Protein 9VOA (pdb70)

Secondary structure (DSSP, 8-state):
----S-HHHHHHHHHHHH--STT-EEEHHHHHHHHHHTT--HHHHHHHHTTS---SSSEEEHHHHHHHHT--HHHHHHHHHHHHHHHTT-PPPPPTTEEEEEE-S-HHHHHHHHHHHHHHHHTTTS-HHHHHHHHHHHHHHHHHHT-S-EEEEEEES-EEEE----TT-EEEEEETTEEEEEEE---/----S-HHHHHHHHHHHH--TTT-EEEHHHHHHHHHTTT--HHHHHHHHHHS---TTSEEEHHHHHHHHT--HHHHHHHHHHHHHHHTT---PPPTTEEEEEE-S-HHHHHHHHHHHHHHHHHH---HHHHHHHHHHHHHHHHHHT-S-EEEEEE-SEEEEE---STT-EEEEEETTEEEEEEE---

Structure (mmCIF, N/CA/C/O backbone):
data_9VOA
#
_entry.id   9VOA
#
_cell.length_a   62.245
_cell.length_b   71.592
_cell.length_c   93.801
_cell.angle_alpha   90.000
_cell.angle_beta   90.000
_cell.angle_gamma   90.000
#
_symmetry.space_group_name_H-M   'P 21 21 21'
#
loop_
_entity.id
_entity.type
_entity.pdbx_description
1 polymer CaBP4
2 water water
#
loop_
_atom_site.group_PDB
_atom_site.id
_atom_site.type_symbol
_atom_site.label_atom_id
_atom_site.label_alt_id
_atom_site.label_comp_id
_atom_site.label_asym_id
_atom_site.label_entity_id
_atom_site.label_seq_id
_atom_site.pdbx_PDB_ins_code
_atom_site.Cartn_x
_atom_site.Cartn_y
_atom_site.Cartn_z
_atom_site.occupancy
_atom_site.B_iso_or_equiv
_atom_site.auth_seq_id
_atom_site.auth_comp_id
_atom_site.auth_asym_id
_atom_site.auth_atom_id
_atom_site.pdbx_PDB_model_num
ATOM 1 N N . VAL A 1 4 ? 0.75696 -9.27504 -55.54486 1.000 55.43245 4 VAL A N 1
ATOM 2 C CA . VAL A 1 4 ? 1.68711 -9.49739 -54.44274 1.000 58.84260 4 VAL A CA 1
ATOM 3 C C . VAL A 1 4 ? 1.23802 -10.70865 -53.60411 1.000 58.25097 4 VAL A C 1
ATOM 4 O O . VAL A 1 4 ? 0.07524 -11.10976 -53.65992 1.000 56.32008 4 VAL A O 1
ATOM 8 N N . ALA A 1 5 ? 2.15413 -11.27348 -52.81679 1.000 41.68816 5 ALA A N 1
ATOM 9 C CA . ALA A 1 5 ? 2.01283 -12.62744 -52.29658 1.000 44.44129 5 ALA A CA 1
ATOM 10 C C . ALA A 1 5 ? 1.58488 -12.63674 -50.83643 1.000 39.39907 5 ALA A C 1
ATOM 11 O O . ALA A 1 5 ? 2.05514 -11.82691 -50.03190 1.000 35.41270 5 ALA A O 1
ATOM 13 N N . LEU A 1 6 ? 0.70823 -13.58118 -50.49955 1.000 30.66596 6 LEU A N 1
ATOM 14 C CA . LEU A 1 6 ? 0.33584 -13.81339 -49.11357 1.000 29.48889 6 LEU A CA 1
ATOM 15 C C . LEU A 1 6 ? 1.51376 -14.41744 -48.35164 1.000 33.95874 6 LEU A C 1
ATOM 16 O O . LEU A 1 6 ? 2.37231 -15.09125 -48.92840 1.000 32.00111 6 LEU A O 1
ATOM 21 N N . GLU A 1 7 ? 1.54623 -14.18409 -47.03874 1.000 36.84122 7 GLU A N 1
ATOM 22 C CA . GLU A 1 7 ? 2.61659 -14.72171 -46.20697 1.000 35.25542 7 GLU A CA 1
ATOM 23 C C . GLU A 1 7 ? 2.06861 -15.12729 -44.85106 1.000 31.73520 7 GLU A C 1
ATOM 24 O O . GLU A 1 7 ? 1.06887 -14.57979 -44.37126 1.000 30.56569 7 GLU A O 1
ATOM 30 N N . GLY A 1 8 ? 2.75134 -16.07528 -44.23043 1.000 25.36921 8 GLY A N 1
ATOM 31 C CA . GLY A 1 8 ? 2.45037 -16.47248 -42.87821 1.000 25.87610 8 GLY A CA 1
ATOM 32 C C . GLY A 1 8 ? 1.66988 -17.76494 -42.80546 1.000 24.32523 8 GLY A C 1
ATOM 33 O O . GLY A 1 8 ? 1.62307 -18.56239 -43.74166 1.000 28.31284 8 GLY A O 1
ATOM 34 N N . SER A 1 9 ? 1.05342 -17.97226 -41.64533 1.000 26.09963 9 SER A N 1
ATOM 35 C CA . SER A 1 9 ? 0.24823 -19.15847 -41.41781 1.000 25.94228 9 SER A CA 1
ATOM 36 C C . SER A 1 9 ? -1.01912 -19.12004 -42.27180 1.000 28.81505 9 SER A C 1
ATOM 37 O O . SER A 1 9 ? -1.39143 -18.08873 -42.83859 1.000 26.30226 9 SER A O 1
ATOM 40 N N . ASN A 1 10 ? -1.66840 -20.28435 -42.37208 1.000 26.94988 10 ASN A N 1
ATOM 41 C CA . ASN A 1 10 ? -2.95115 -20.37349 -43.07201 1.000 27.82807 10 ASN A CA 1
ATOM 42 C C . ASN A 1 10 ? -3.96814 -19.42094 -42.47487 1.000 26.06542 10 ASN A C 1
ATOM 43 O O . ASN A 1 10 ? -4.78244 -18.83169 -43.19686 1.000 27.69724 10 ASN A O 1
ATOM 48 N N . LEU A 1 11 ? -3.96924 -19.29063 -41.14868 1.000 25.31391 11 LEU A N 1
ATOM 49 C CA . LEU A 1 11 ? -4.89136 -18.36617 -40.50631 1.000 26.31435 11 LEU A CA 1
ATOM 50 C C . LEU A 1 11 ? -4.55532 -16.93582 -40.89949 1.000 26.16484 11 LEU A C 1
ATOM 51 O O . LEU A 1 11 ? -5.44191 -16.15302 -41.27102 1.000 22.71149 11 LEU A O 1
ATOM 56 N N . GLU A 1 12 ? -3.26275 -16.58975 -40.86665 1.000 22.32936 12 GLU A N 1
ATOM 57 C CA . GLU A 1 12 ? -2.83832 -15.25520 -41.28556 1.000 23.98086 12 GLU A CA 1
ATOM 58 C C . GLU A 1 12 ? -3.19087 -14.99376 -42.74957 1.000 23.24217 12 GLU A C 1
ATOM 59 O O . GLU A 1 12 ? -3.64972 -13.89458 -43.10743 1.000 21.07316 12 GLU A O 1
ATOM 65 N N . LYS A 1 13 ? -2.98301 -15.98929 -43.61308 1.000 21.77982 13 LYS A N 1
ATOM 66 C CA . LYS A 1 13 ? -3.34293 -15.81874 -45.01690 1.000 23.72888 13 LYS A CA 1
ATOM 67 C C . LYS A 1 13 ? -4.85071 -15.65230 -45.18695 1.000 23.98489 13 LYS A C 1
ATOM 68 O O . LYS A 1 13 ? -5.29785 -14.81400 -45.98235 1.000 23.56478 13 LYS A O 1
ATOM 74 N N . MET A 1 14 ? -5.65609 -16.40954 -44.42780 1.000 21.19945 14 MET A N 1
ATOM 75 C CA . MET A 1 14 ? -7.09997 -16.23961 -44.55282 1.000 25.66814 14 MET A CA 1
ATOM 76 C C . MET A 1 14 ? -7.51968 -14.84890 -44.08715 1.000 23.98600 14 MET A C 1
ATOM 77 O O . MET A 1 14 ? -8.40779 -14.23020 -44.68757 1.000 21.75804 14 MET A O 1
ATOM 82 N N . ILE A 1 15 ? -6.87994 -14.32934 -43.03387 1.000 21.47673 15 ILE A N 1
ATOM 83 C CA . ILE A 1 15 ? -7.20451 -12.98707 -42.55813 1.000 23.39319 15 ILE A CA 1
ATOM 84 C C . ILE A 1 15 ? -6.83227 -11.94695 -43.60616 1.000 21.10505 15 ILE A C 1
ATOM 85 O O . ILE A 1 15 ? -7.63081 -11.05368 -43.91594 1.000 24.26462 15 ILE A O 1
ATOM 90 N N . GLN A 1 16 ? -5.63002 -12.06776 -44.19690 1.000 19.18537 16 GLN A N 1
ATOM 91 C CA . GLN A 1 16 ? -5.24909 -11.16710 -45.28720 1.000 21.26037 16 GLN A CA 1
ATOM 92 C C . GLN A 1 16 ? -6.28716 -11.19696 -46.40778 1.000 22.92808 16 GLN A C 1
ATOM 93 O O . GLN A 1 16 ? -6.67095 -10.14711 -46.93452 1.000 20.94353 16 GLN A O 1
ATOM 99 N N . LEU A 1 17 ? -6.74245 -12.39310 -46.79388 1.000 23.21557 17 LEU A N 1
ATOM 100 C CA . LEU A 1 17 ? -7.76031 -12.48938 -47.84110 1.000 25.67468 17 LEU A CA 1
ATOM 101 C C . LEU A 1 17 ? -9.05840 -11.82136 -47.41030 1.000 23.48817 17 LEU A C 1
ATOM 102 O O . LEU A 1 17 ? -9.70877 -11.13003 -48.20784 1.000 25.82522 17 LEU A O 1
ATOM 107 N N . PHE A 1 18 ? -9.44933 -12.00924 -46.14894 1.000 20.01369 18 PHE A N 1
ATOM 108 C CA . PHE A 1 18 ? -10.64829 -11.33929 -45.64928 1.000 24.41998 18 PHE A CA 1
ATOM 109 C C . PHE A 1 18 ? -10.53126 -9.82081 -45.79519 1.000 28.98727 18 PHE A C 1
ATOM 110 O O . PHE A 1 18 ? -11.47079 -9.14672 -46.23368 1.000 25.66688 18 PHE A O 1
ATOM 118 N N . LEU A 1 19 ? -9.38104 -9.26388 -45.40900 1.000 22.86445 19 LEU A N 1
ATOM 119 C CA . LEU A 1 19 ? -9.22275 -7.81549 -45.42625 1.000 23.48958 19 LEU A CA 1
ATOM 120 C C . LEU A 1 19 ? -9.22752 -7.27513 -46.85036 1.000 22.40150 19 LEU A C 1
ATOM 121 O O . LEU A 1 19 ? -9.72642 -6.17372 -47.09047 1.000 21.21194 19 LEU A O 1
ATOM 126 N N . GLN A 1 20 ? -8.65828 -8.03031 -47.79681 1.000 23.02015 20 GLN A N 1
ATOM 127 C CA . GLN A 1 20 ? -8.65306 -7.63619 -49.20514 1.000 23.87126 20 GLN A CA 1
ATOM 128 C C . GLN A 1 20 ? -10.05635 -7.67044 -49.78720 1.000 27.13748 20 GLN A C 1
ATOM 129 O O . GLN A 1 20 ? -10.40691 -6.84171 -50.63524 1.000 28.36590 20 GLN A O 1
ATOM 135 N N . LEU A 1 21 ? -10.85558 -8.65665 -49.38080 1.000 27.38121 21 LEU A N 1
ATOM 136 C CA . LEU A 1 21 ? -12.22950 -8.74838 -49.85617 1.000 26.47350 21 LEU A CA 1
ATOM 137 C C . LEU A 1 21 ? -13.12922 -7.70098 -49.22612 1.000 29.48963 21 LEU A C 1
ATOM 138 O O . LEU A 1 21 ? -14.14902 -7.33329 -49.82519 1.000 27.95814 21 LEU A O 1
ATOM 143 N N . ASP A 1 22 ? -12.78191 -7.20590 -48.04259 1.000 25.34541 22 ASP A N 1
ATOM 144 C CA . ASP A 1 22 ? -13.61969 -6.23994 -47.34097 1.000 28.78865 22 ASP A CA 1
ATOM 145 C C . ASP A 1 22 ? -13.39578 -4.86793 -47.97090 1.000 33.72012 22 ASP A C 1
ATOM 146 O O . ASP A 1 22 ? -12.43486 -4.17265 -47.65131 1.000 28.48042 22 ASP A O 1
ATOM 151 N N . ARG A 1 23 ? -14.28086 -4.46466 -48.87653 1.000 26.78084 23 ARG A N 1
ATOM 152 C CA . ARG A 1 23 ? -14.06874 -3.22433 -49.61350 1.000 30.88302 23 ARG A CA 1
ATOM 153 C C . ARG A 1 23 ? -15.32048 -2.36360 -49.62916 1.000 35.36394 23 ARG A C 1
ATOM 154 O O . ARG A 1 23 ? -15.55877 -1.62529 -50.58672 1.000 29.58476 23 ARG A O 1
ATOM 162 N N . ASN A 1 24 ? -16.13775 -2.44889 -48.58693 1.000 37.25058 24 ASN A N 1
ATOM 163 C CA . ASN A 1 24 ? -17.34032 -1.64224 -48.51185 1.000 29.70259 24 ASN A CA 1
ATOM 164 C C . ASN A 1 24 ? -17.38682 -0.96276 -47.15684 1.000 36.37455 24 ASN A C 1
ATOM 165 O O . ASN A 1 24 ? -16.70514 -1.36371 -46.20778 1.000 30.86423 24 ASN A O 1
ATOM 170 N N . ARG A 1 25 ? -18.23113 0.06771 -47.08732 1.000 35.30572 25 ARG A N 1
ATOM 171 C CA . ARG A 1 25 ? -18.34226 0.90937 -45.90563 1.000 38.20300 25 ARG A CA 1
ATOM 172 C C . ARG A 1 25 ? -18.85968 0.12908 -44.69976 1.000 33.99673 25 ARG A C 1
ATOM 173 O O . ARG A 1 25 ? -18.55972 0.49984 -43.55756 1.000 34.37748 25 ARG A O 1
ATOM 181 N N . ASP A 1 26 ? -19.58193 -0.97669 -44.92525 1.000 31.73127 26 ASP A N 1
ATOM 182 C CA . ASP A 1 26 ? -20.12029 -1.75775 -43.81316 1.000 34.61561 26 ASP A CA 1
ATOM 183 C C . ASP A 1 26 ? -19.20890 -2.88850 -43.33673 1.000 29.27894 26 ASP A C 1
ATOM 184 O O . ASP A 1 26 ? -19.59662 -3.63728 -42.43169 1.000 22.64195 26 ASP A O 1
ATOM 189 N N . ASP A 1 27 ? -18.01636 -3.03155 -43.89749 1.000 22.91979 27 ASP A N 1
ATOM 190 C CA . ASP A 1 27 ? -17.10772 -4.11617 -43.49840 1.000 29.57712 27 ASP A CA 1
ATOM 191 C C . ASP A 1 27 ? -17.74939 -5.50070 -43.63958 1.000 31.63312 27 ASP A C 1
ATOM 192 O O . ASP A 1 27 ? -17.57317 -6.35572 -42.77661 1.000 24.29798 27 ASP A O 1
ATOM 197 N N . ILE A 1 28 ? -18.46429 -5.74136 -44.74518 1.000 30.06149 28 ILE A N 1
ATOM 198 C CA . ILE A 1 28 ? -19.15349 -7.01050 -44.99010 1.000 28.60448 28 ILE A CA 1
ATOM 199 C C . ILE A 1 28 ? -18.34672 -7.83293 -45.98466 1.000 32.71989 28 ILE A C 1
ATOM 200 O O . ILE A 1 28 ? -17.94616 -7.32464 -47.03786 1.000 31.42015 28 ILE A O 1
ATOM 205 N N . VAL A 1 29 ? -18.11640 -9.10539 -45.67589 1.000 27.27839 29 VAL A N 1
ATOM 206 C CA . VAL A 1 29 ? -17.44326 -10.00480 -46.60798 1.000 24.85656 29 VAL A CA 1
ATOM 207 C C . VAL A 1 29 ? -18.36334 -11.18241 -46.90004 1.000 25.95517 29 VAL A C 1
ATOM 208 O O . VAL A 1 29 ? -19.05383 -11.67794 -46.00689 1.000 23.30009 29 VAL A O 1
ATOM 212 N N . ASP A 1 30 ? -18.36864 -11.61059 -48.15937 1.000 21.81276 30 ASP A N 1
ATOM 213 C CA . ASP A 1 30 ? -19.16874 -12.73269 -48.63084 1.000 30.76004 30 ASP A CA 1
ATOM 214 C C . ASP A 1 30 ? -18.42914 -14.03637 -48.36506 1.000 27.35653 30 ASP A C 1
ATOM 215 O O . ASP A 1 30 ? -17.32867 -14.24861 -48.88960 1.000 27.53643 30 ASP A O 1
ATOM 220 N N . GLU A 1 31 ? -19.02949 -14.91130 -47.56273 1.000 28.69443 31 GLU A N 1
ATOM 221 C CA . GLU A 1 31 ? -18.33841 -16.13170 -47.14602 1.000 31.71163 31 GLU A CA 1
ATOM 222 C C . GLU A 1 31 ? -17.94321 -17.00437 -48.33808 1.000 32.28517 31 GLU A C 1
ATOM 223 O O . GLU A 1 31 ? -16.84830 -17.57982 -48.35270 1.000 24.81897 31 GLU A O 1
ATOM 229 N N . ASN A 1 32 ? -18.81498 -17.11386 -49.34984 1.000 26.96003 32 ASN A N 1
ATOM 230 C CA . ASN A 1 32 ? -18.46298 -17.88216 -50.54460 1.000 23.47428 32 ASN A CA 1
ATOM 231 C C . ASN A 1 32 ? -17.26522 -17.27189 -51.25653 1.000 26.43824 32 ASN A C 1
ATOM 232 O O . ASN A 1 32 ? -16.42087 -17.99748 -51.80055 1.000 26.35373 32 ASN A O 1
ATOM 237 N N . GLU A 1 33 ? -17.20228 -15.93655 -51.30655 1.000 22.47874 33 GLU A N 1
ATOM 238 C CA . GLU A 1 33 ? -16.05400 -15.26736 -51.91989 1.000 28.57314 33 GLU A CA 1
ATOM 239 C C . GLU A 1 33 ? -14.78346 -15.55353 -51.12731 1.000 21.97127 33 GLU A C 1
ATOM 240 O O . GLU A 1 33 ? -13.70091 -15.71382 -51.70006 1.000 23.01897 33 GLU A O 1
ATOM 246 N N . LEU A 1 34 ? -14.88953 -15.59098 -49.80524 1.000 24.02034 34 LEU A N 1
ATOM 247 C CA . LEU A 1 34 ? -13.72055 -15.91332 -48.98774 1.000 23.59301 34 LEU A CA 1
ATOM 248 C C . LEU A 1 34 ? -13.24843 -17.34137 -49.24172 1.000 21.77069 34 LEU A C 1
ATOM 249 O O . LEU A 1 34 ? -12.04330 -17.59419 -49.39111 1.000 22.65461 34 LEU A O 1
ATOM 254 N N . ARG A 1 35 ? -14.18422 -18.29191 -49.30852 1.000 20.65589 35 ARG A N 1
ATOM 255 C CA . ARG A 1 35 ? -13.80019 -19.66961 -49.59837 1.000 23.30640 35 ARG A CA 1
ATOM 256 C C . ARG A 1 35 ? -13.15315 -19.77057 -50.96296 1.000 20.33579 35 ARG A C 1
ATOM 257 O O . ARG A 1 35 ? -12.20614 -20.54651 -51.15979 1.000 23.55058 35 ARG A O 1
ATOM 265 N N . GLN A 1 36 ? -13.68448 -19.03373 -51.93592 1.000 25.72139 36 GLN A N 1
ATOM 266 C CA . GLN A 1 36 ? -13.10824 -19.08057 -53.27038 1.000 21.44201 36 GLN A CA 1
ATOM 267 C C . GLN A 1 36 ? -11.67638 -18.56543 -53.24450 1.000 24.38990 36 GLN A C 1
ATOM 268 O O . GLN A 1 36 ? -10.77627 -19.17299 -53.83258 1.000 21.96384 36 GLN A O 1
ATOM 274 N N . ALA A 1 37 ? -11.43967 -17.46780 -52.52681 1.000 19.27460 37 ALA A N 1
ATOM 275 C CA . ALA A 1 37 ? -10.08428 -16.92836 -52.46575 1.000 21.92916 37 ALA A CA 1
ATOM 276 C C . ALA A 1 37 ? -9.14034 -17.91710 -51.79716 1.000 22.61438 37 ALA A C 1
ATOM 277 O O . ALA A 1 37 ? -8.00364 -18.10250 -52.24962 1.000 25.85787 37 ALA A O 1
ATOM 279 N N . CYS A 1 38 ? -9.60038 -18.56088 -50.72102 1.000 21.89381 38 CYS A N 1
ATOM 280 C CA . CYS A 1 38 ? -8.78200 -19.54557 -50.01914 1.000 26.57106 38 CYS A CA 1
ATOM 281 C C . CYS A 1 38 ? -8.43971 -20.71356 -50.93060 1.000 28.27316 38 CYS A C 1
ATOM 282 O O . CYS A 1 38 ? -7.28785 -21.16156 -50.97299 1.000 29.25232 38 CYS A O 1
ATOM 285 N N . ALA A 1 39 ? -9.42444 -21.19744 -51.69309 1.000 26.81128 39 ALA A N 1
ATOM 286 C CA . ALA A 1 39 ? -9.17340 -22.25186 -52.67128 1.000 24.68905 39 ALA A CA 1
ATOM 287 C C . ALA A 1 39 ? -8.18190 -21.80885 -53.74317 1.000 26.49461 39 ALA A C 1
ATOM 288 O O . ALA A 1 39 ? -7.30655 -22.59332 -54.15286 1.000 27.53516 39 ALA A O 1
ATOM 290 N N . GLU A 1 40 ? -8.30615 -20.56430 -54.22614 1.000 21.89989 40 GLU A N 1
ATOM 291 C CA . GLU A 1 40 ? -7.37498 -20.08393 -55.24903 1.000 27.85477 40 GLU A CA 1
ATOM 292 C C . GLU A 1 40 ? -5.94859 -19.97965 -54.71228 1.000 28.02607 40 GLU A C 1
ATOM 293 O O . GLU A 1 40 ? -4.98704 -20.15677 -55.46826 1.000 26.48589 40 GLU A O 1
ATOM 299 N N . HIS A 1 41 ? -5.79037 -19.72526 -53.42108 1.000 25.73179 41 HIS A N 1
ATOM 300 C CA . HIS A 1 41 ? -4.47167 -19.60367 -52.80742 1.000 29.71951 41 HIS A CA 1
ATOM 301 C C . HIS A 1 41 ? -4.00727 -20.90642 -52.15148 1.000 35.29088 41 HIS A C 1
ATOM 302 O O . HIS A 1 41 ? -3.00090 -20.91435 -51.42571 1.000 28.60335 41 HIS A O 1
ATOM 309 N N . LYS A 1 42 ? -4.70454 -22.01178 -52.42998 1.000 31.76000 42 LYS A N 1
ATOM 310 C CA . LYS A 1 42 ? -4.31318 -23.36278 -52.02053 1.000 28.16305 42 LYS A CA 1
ATOM 311 C C . LYS A 1 42 ? -4.24480 -23.52354 -50.50317 1.000 29.50000 42 LYS A C 1
ATOM 312 O O . LYS A 1 42 ? -3.46964 -24.32842 -49.98708 1.000 31.60888 42 LYS A O 1
ATOM 318 N N . LEU A 1 43 ? -5.09544 -22.81002 -49.78376 1.000 25.31231 43 LEU A N 1
ATOM 319 C CA . LEU A 1 43 ? -5.23248 -23.03079 -48.35087 1.000 28.79588 43 LEU A CA 1
ATOM 320 C C . LEU A 1 43 ? -6.01757 -24.32511 -48.10071 1.000 34.52140 43 LEU A C 1
ATOM 321 O O . LEU A 1 43 ? -7.02210 -24.58008 -48.76883 1.000 35.80842 43 LEU A O 1
ATOM 326 N N . PRO A 1 44 ? -5.57189 -25.16065 -47.15888 1.000 31.96956 44 PRO A N 1
ATOM 327 C CA . PRO A 1 44 ? -6.22560 -26.47308 -46.97748 1.000 33.28375 44 PRO A CA 1
ATOM 328 C C . PRO A 1 44 ? -7.65510 -26.34207 -46.48223 1.000 39.67637 44 PRO A C 1
ATOM 329 O O . PRO A 1 44 ? -7.94965 -25.56729 -45.56952 1.000 33.32890 44 PRO A O 1
ATOM 333 N N . GLU A 1 45 ? -8.54789 -27.13745 -47.08484 1.000 37.22683 45 GLU A N 1
ATOM 334 C CA . GLU A 1 45 ? -9.97674 -26.98000 -46.81601 1.000 38.93945 45 GLU A CA 1
ATOM 335 C C . GLU A 1 45 ? -10.31564 -27.32515 -45.37136 1.000 37.88449 45 GLU A C 1
ATOM 336 O O . GLU A 1 45 ? -11.19122 -26.69277 -44.76667 1.000 35.09019 45 GLU A O 1
ATOM 342 N N . GLU A 1 46 ? -9.65380 -28.33560 -44.80462 1.000 36.66194 46 GLU A N 1
ATOM 343 C CA . GLU A 1 46 ? -9.98356 -28.75266 -43.44559 1.000 46.26540 46 GLU A CA 1
ATOM 344 C C . GLU A 1 46 ? -9.83986 -27.59234 -42.46480 1.000 38.60931 46 GLU A C 1
ATOM 345 O O . GLU A 1 46 ? -10.73701 -27.33208 -41.65650 1.000 42.03219 46 GLU A O 1
ATOM 351 N N . GLU A 1 47 ? -8.73139 -26.85618 -42.55233 1.000 35.85872 47 GLU A N 1
ATOM 352 C CA . GLU A 1 47 ? -8.49944 -25.73372 -41.64283 1.000 37.71663 47 GLU A CA 1
ATOM 353 C C . GLU A 1 47 ? -9.45630 -24.57379 -41.90929 1.000 36.89399 47 GLU A C 1
ATOM 354 O O . GLU A 1 47 ? -10.01644 -23.99006 -40.96719 1.000 34.65635 47 GLU A O 1
ATOM 360 N N . VAL A 1 48 ? -9.65632 -24.21983 -43.18266 1.000 34.00003 48 VAL A N 1
ATOM 361 C CA . VAL A 1 48 ? -10.58097 -23.13838 -43.51549 1.000 32.62772 48 VAL A CA 1
ATOM 362 C C . VAL A 1 48 ? -11.98445 -23.44791 -42.99203 1.000 39.01938 48 VAL A C 1
ATOM 363 O O . VAL A 1 48 ? -12.67010 -22.57514 -42.43756 1.000 36.01780 48 VAL A O 1
ATOM 367 N N . SER A 1 49 ? -12.43044 -24.69373 -43.14509 1.000 31.30964 49 SER A N 1
ATOM 368 C CA . SER A 1 49 ? -13.77448 -25.04434 -42.69919 1.000 31.89530 49 SER A CA 1
ATOM 369 C C . SER A 1 49 ? -13.89511 -24.91985 -41.18961 1.000 39.68253 49 SER A C 1
ATOM 370 O O . SER A 1 49 ? -14.92945 -24.47647 -40.67406 1.000 41.31318 49 SER A O 1
ATOM 373 N N . ARG A 1 50 ? -12.84474 -25.30325 -40.46342 1.000 36.16697 50 ARG A N 1
ATOM 374 C CA . ARG A 1 50 ? -12.88263 -25.17665 -39.01089 1.000 43.62812 50 ARG A CA 1
ATOM 375 C C . ARG A 1 50 ? -13.01470 -23.72253 -38.59156 1.000 41.92396 50 ARG A C 1
ATOM 376 O O . ARG A 1 50 ? -13.82314 -23.39167 -37.71611 1.000 48.16357 50 ARG A O 1
ATOM 384 N N . TRP A 1 51 ? -12.24226 -22.83080 -39.21226 1.000 40.49248 51 TRP A N 1
ATOM 385 C CA . TRP A 1 51 ? -12.38604 -21.42017 -38.87438 1.000 38.26022 51 TRP A CA 1
ATOM 386 C C . TRP A 1 51 ? -13.73823 -20.87305 -39.32270 1.000 41.34579 51 TRP A C 1
ATOM 387 O O . TRP A 1 51 ? -14.40030 -20.15161 -38.57123 1.000 38.52329 51 TRP A O 1
ATOM 398 N N . LEU A 1 52 ? -14.19139 -21.23429 -40.52153 1.000 42.21947 52 LEU A N 1
ATOM 399 C CA . LEU A 1 52 ? -15.42520 -20.63988 -41.02678 1.000 40.78455 52 LEU A CA 1
ATOM 400 C C . LEU A 1 52 ? -16.64523 -21.03958 -40.20977 1.000 49.22942 52 LEU A C 1
ATOM 401 O O . LEU A 1 52 ? -17.66569 -20.34372 -40.26190 1.000 45.73695 52 LEU A O 1
ATOM 406 N N . ASP A 1 53 ? -16.56814 -22.14137 -39.46161 1.000 58.39975 53 ASP A N 1
ATOM 407 C CA . ASP A 1 53 ? -17.67850 -22.52156 -38.59887 1.000 60.22665 53 ASP A CA 1
ATOM 408 C C . ASP A 1 53 ? -17.69965 -21.72839 -37.30457 1.000 55.01593 53 ASP A C 1
ATOM 409 O O . ASP A 1 53 ? -18.69882 -21.76838 -36.57995 1.000 60.01030 53 ASP A O 1
ATOM 414 N N . MET A 1 54 ? -16.61285 -21.02427 -36.98845 1.000 56.42884 54 MET A N 1
ATOM 415 C CA . MET A 1 54 ? -16.60289 -20.19003 -35.79617 1.000 52.63029 54 MET A CA 1
ATOM 416 C C . MET A 1 54 ? -17.38455 -18.89559 -35.97764 1.000 62.63584 54 MET A C 1
ATOM 417 O O . MET A 1 54 ? -17.58293 -18.17143 -34.99391 1.000 68.77110 54 MET A O 1
ATOM 422 N N . PHE A 1 55 ? -17.84344 -18.59624 -37.19099 1.000 66.88074 55 PHE A N 1
ATOM 423 C CA . PHE A 1 55 ? -18.57163 -17.36612 -37.47327 1.000 67.85577 55 PHE A CA 1
ATOM 424 C C . PHE A 1 55 ? -20.06404 -17.64141 -37.54573 1.000 77.08501 55 PHE A C 1
ATOM 425 O O . PHE A 1 55 ? -20.49375 -18.68647 -38.04808 1.000 73.04416 55 PHE A O 1
ATOM 433 N N . ASP A 1 56 ? -20.84298 -16.68116 -37.04973 1.000 89.86573 56 ASP A N 1
ATOM 434 C CA . ASP A 1 56 ? -22.30134 -16.73525 -37.09483 1.000 85.74919 56 ASP A CA 1
ATOM 435 C C . ASP A 1 56 ? -22.80887 -15.93054 -38.29413 1.000 79.36092 56 ASP A C 1
ATOM 436 O O . ASP A 1 56 ? -23.38967 -14.85104 -38.16126 1.000 79.66080 56 ASP A O 1
ATOM 441 N N . ALA A 1 57 ? -22.58497 -16.47988 -39.48867 1.000 77.16249 57 ALA A N 1
ATOM 442 C CA . ALA A 1 57 ? -23.03648 -15.8068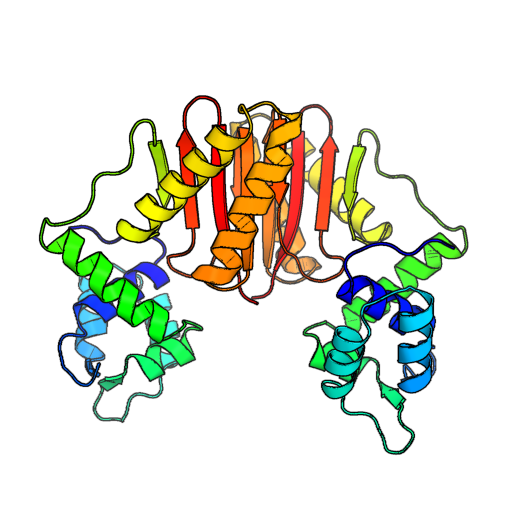9 -40.70179 1.000 67.30955 57 ALA A CA 1
ATOM 443 C C . ALA A 1 57 ? -24.55282 -15.64034 -40.67368 1.000 69.91795 57 ALA A C 1
ATOM 444 O O . ALA A 1 57 ? -25.28412 -16.53091 -40.23047 1.000 69.81390 57 ALA A O 1
ATOM 446 N N . ASP A 1 58 ? -25.02621 -14.48329 -41.15867 1.000 68.49998 58 ASP A N 1
ATOM 447 C CA . ASP A 1 58 ? -26.40191 -13.97208 -41.01485 1.000 63.31332 58 ASP A CA 1
ATOM 448 C C . ASP A 1 58 ? -27.48757 -14.83812 -41.72248 1.000 63.95524 58 ASP A C 1
ATOM 449 O O . ASP A 1 58 ? -28.66312 -14.40445 -41.68851 1.000 57.20109 58 ASP A O 1
ATOM 454 N N . GLU A 1 59 ? -27.13493 -15.99330 -42.29933 1.000 62.10520 59 GLU A N 1
ATOM 455 C CA . GLU A 1 59 ? -27.92312 -16.83892 -43.19272 1.000 53.52944 59 GLU A CA 1
ATOM 456 C C . GLU A 1 59 ? -28.01084 -16.18695 -44.56473 1.000 48.83119 59 GLU A C 1
ATOM 457 O O . GLU A 1 59 ? -28.52458 -16.80772 -45.49252 1.000 44.15660 59 GLU A O 1
ATOM 463 N N . ASN A 1 60 ? -27.52104 -14.95469 -44.72311 1.000 51.39487 60 ASN A N 1
ATOM 464 C CA . ASN A 1 60 ? -27.30039 -14.31393 -46.00983 1.000 51.61703 60 ASN A CA 1
ATOM 465 C C . ASN A 1 60 ? -25.88745 -14.54418 -46.50147 1.000 40.65309 60 ASN A C 1
ATOM 466 O O . ASN A 1 60 ? -25.47296 -13.91139 -47.47611 1.000 39.21735 60 ASN A O 1
ATOM 471 N N . GLY A 1 61 ? -25.14152 -15.41805 -45.82538 1.000 33.95325 61 GLY A N 1
ATOM 472 C CA . GLY A 1 61 ? -23.80316 -15.77217 -46.23686 1.000 39.54841 61 GLY A CA 1
ATOM 473 C C . GLY A 1 61 ? -22.78361 -14.67028 -46.08441 1.000 31.97430 61 GLY A C 1
ATOM 474 O O . GLY A 1 61 ? -21.75516 -14.71218 -46.76082 1.000 35.57518 61 GLY A O 1
ATOM 475 N N . LYS A 1 62 ? -23.03689 -13.68609 -45.21711 1.000 33.99992 62 LYS A N 1
ATOM 476 C CA . LYS A 1 62 ? -22.14462 -12.54778 -45.01131 1.000 32.19009 62 LYS A CA 1
ATOM 477 C C . LYS A 1 62 ? -21.50060 -12.62142 -43.62841 1.000 33.16786 62 LYS A C 1
ATOM 478 O O . LYS A 1 62 ? -22.12570 -13.06639 -42.66068 1.000 34.51598 62 LYS A O 1
ATOM 484 N N . ILE A 1 63 ? -20.24973 -12.18048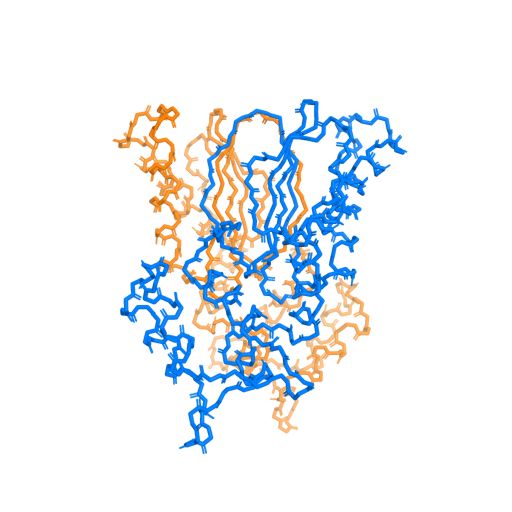 -43.54019 1.000 27.03635 63 ILE A N 1
ATOM 485 C CA . ILE A 1 63 ? -19.52322 -12.05955 -42.27654 1.000 24.18506 63 ILE A CA 1
ATOM 486 C C . ILE A 1 63 ? -19.03332 -10.62391 -42.14903 1.000 25.81725 63 ILE A C 1
ATOM 487 O O . ILE A 1 63 ? -18.42750 -10.08978 -43.08769 1.000 28.10805 63 ILE A O 1
ATOM 492 N N . THR A 1 64 ? -19.29532 -9.99486 -41.00255 1.000 27.58475 64 THR A N 1
ATOM 493 C CA . THR A 1 64 ? -18.75757 -8.65954 -40.78449 1.000 23.83100 64 THR A CA 1
ATOM 494 C C . THR A 1 64 ? -17.34534 -8.74119 -40.20597 1.000 23.60030 64 THR A C 1
ATOM 495 O O . THR A 1 64 ? -16.95682 -9.73349 -39.58951 1.000 20.88022 64 THR A O 1
ATOM 499 N N . LEU A 1 65 ? -16.57231 -7.66914 -40.40443 1.000 23.85817 65 LEU A N 1
ATOM 500 C CA . LEU A 1 65 ? -15.23065 -7.65172 -39.82025 1.000 25.14901 65 LEU A CA 1
ATOM 501 C C . LEU A 1 65 ? -15.29198 -7.89953 -38.31239 1.000 24.30619 65 LEU A C 1
ATOM 502 O O . LEU A 1 65 ? -14.48527 -8.66122 -37.76246 1.000 29.07157 65 LEU A O 1
ATOM 507 N N . GLU A 1 66 ? -16.26384 -7.28359 -37.63249 1.000 25.39143 66 GLU A N 1
ATOM 508 C CA . GLU A 1 66 ? -16.38082 -7.44768 -36.18348 1.000 32.67814 66 GLU A CA 1
ATOM 509 C C . GLU A 1 66 ? -16.66653 -8.89312 -35.78533 1.000 32.24151 66 GLU A C 1
ATOM 510 O O . GLU A 1 66 ? -16.07798 -9.40135 -34.81992 1.000 31.37774 66 GLU A O 1
ATOM 516 N N . GLU A 1 67 ? -17.58583 -9.56754 -36.48895 1.000 28.25126 67 GLU A N 1
ATOM 517 C CA . GLU A 1 67 ? -17.86584 -10.96960 -36.17404 1.000 24.76905 67 GLU A CA 1
ATOM 518 C C . GLU A 1 67 ? -16.63471 -11.83401 -36.41520 1.000 31.13328 67 GLU A C 1
ATOM 519 O O . GLU A 1 67 ? -16.28225 -12.69196 -35.59752 1.000 27.33556 67 GLU A O 1
ATOM 525 N N . PHE A 1 68 ? -15.98013 -11.62580 -37.55324 1.000 27.02773 68 PHE A N 1
ATOM 526 C CA . PHE A 1 68 ? -14.75961 -12.35286 -37.87983 1.000 24.76549 68 PHE A CA 1
ATOM 527 C C . PHE A 1 68 ? -13.72537 -12.19246 -36.76751 1.000 28.36192 68 PHE A C 1
ATOM 528 O O . PHE A 1 68 ? -13.17519 -13.18051 -36.26225 1.000 28.11417 68 PHE A O 1
ATOM 536 N N . CYS A 1 69 ? -13.49777 -10.94653 -36.32779 1.000 25.79713 69 CYS A N 1
ATOM 537 C CA . CYS A 1 69 ? -12.45582 -10.68297 -35.33349 1.000 25.37825 69 CYS A CA 1
ATOM 538 C C . CYS A 1 69 ? -12.79060 -11.29993 -33.98479 1.000 29.85706 69 CYS A C 1
ATOM 539 O O . CYS A 1 69 ? -11.90774 -11.84348 -33.30843 1.000 27.33202 69 CYS A O 1
ATOM 542 N N . ARG A 1 70 ? -14.05215 -11.19375 -33.56774 1.000 25.77571 70 ARG A N 1
ATOM 543 C CA . ARG A 1 70 ? -14.48121 -11.79166 -32.30897 1.000 29.50400 70 ARG A CA 1
ATOM 544 C C . ARG A 1 70 ? -14.31872 -13.30608 -32.33029 1.000 28.97928 70 ARG A C 1
ATOM 545 O O . ARG A 1 70 ? -13.85624 -13.90308 -31.35187 1.000 33.07157 70 ARG A O 1
ATOM 553 N N . ALA A 1 71 ? -14.68884 -13.95200 -33.43378 1.000 30.76403 71 ALA A N 1
ATOM 554 C CA . ALA A 1 71 ? -14.56489 -15.40318 -33.46672 1.000 34.48958 71 ALA A CA 1
ATOM 555 C C . ALA A 1 71 ? -13.10819 -15.83597 -33.46607 1.000 33.88204 71 ALA A C 1
ATOM 556 O O . ALA A 1 71 ? -12.77710 -16.88053 -32.89889 1.000 27.52488 71 ALA A O 1
ATOM 558 N N . LEU A 1 72 ? -12.22531 -15.04021 -34.07355 1.000 34.48733 72 LEU A N 1
ATOM 559 C CA . LEU A 1 72 ? -10.83251 -15.41483 -34.24932 1.000 27.58934 72 LEU A CA 1
ATOM 560 C C . LEU A 1 72 ? -9.91117 -14.86191 -33.17608 1.000 31.76273 72 LEU A C 1
ATOM 561 O O . LEU A 1 72 ? -8.69454 -15.09235 -33.24477 1.000 33.61206 72 LEU A O 1
ATOM 566 N N . GLY A 1 73 ? -10.44416 -14.15581 -32.18629 1.000 32.18228 73 GLY A N 1
ATOM 567 C CA . GLY A 1 73 ? -9.57803 -13.51346 -31.20669 1.000 30.13994 73 GLY A CA 1
ATOM 568 C C . GLY A 1 73 ? -8.67156 -12.43884 -31.77634 1.000 37.55751 73 GLY A C 1
ATOM 569 O O . GLY A 1 73 ? -7.47277 -12.39928 -31.44684 1.000 34.17734 73 GLY A O 1
ATOM 570 N N . LEU A 1 74 ? -9.20046 -11.58277 -32.64841 1.000 32.14597 74 LEU A N 1
ATOM 571 C CA . LEU A 1 74 ? -8.45901 -10.45160 -33.18507 1.000 28.61559 74 LEU A CA 1
ATOM 572 C C . LEU A 1 74 ? -9.10081 -9.15618 -32.69881 1.000 28.24006 74 LEU A C 1
ATOM 573 O O . LEU A 1 74 ? -10.29408 -9.11405 -32.40657 1.000 29.01348 74 LEU A O 1
ATOM 578 N N . ARG A 1 75 ? -8.31195 -8.09233 -32.61705 1.000 24.62580 75 ARG A N 1
ATOM 579 C CA . ARG A 1 75 ? -8.84503 -6.78930 -32.23355 1.000 32.43980 75 ARG A CA 1
ATOM 580 C C . ARG A 1 75 ? -9.33053 -6.05035 -33.47749 1.000 29.50485 75 ARG A C 1
ATOM 581 O O . ARG A 1 75 ? -8.54136 -5.76645 -34.38177 1.000 23.00853 75 ARG A O 1
ATOM 589 N N . THR A 1 76 ? -10.62425 -5.71702 -33.50881 1.000 22.43356 76 THR A N 1
ATOM 590 C CA . THR A 1 76 ? -11.20708 -5.14466 -34.71893 1.000 21.06813 76 THR A CA 1
ATOM 591 C C . THR A 1 76 ? -10.48609 -3.86740 -35.14226 1.000 22.41694 76 THR A C 1
ATOM 592 O O . THR A 1 76 ? -10.17036 -3.69711 -36.32709 1.000 25.14399 76 THR A O 1
ATOM 596 N N . ALA A 1 77 ? -10.16593 -2.98004 -34.19113 1.000 19.43375 77 ALA A N 1
ATOM 597 C CA . ALA A 1 77 ? -9.51659 -1.72473 -34.56250 1.000 23.39134 77 ALA A CA 1
ATOM 598 C C . ALA A 1 77 ? -8.14736 -1.97330 -35.18179 1.000 24.27595 77 ALA A C 1
ATOM 599 O O . ALA A 1 77 ? -7.74746 -1.28242 -36.12935 1.000 22.88170 77 ALA A O 1
ATOM 601 N N . GLU A 1 78 ? -7.40069 -2.93784 -34.63877 1.000 24.18445 78 GLU A N 1
ATOM 602 C CA . GLU A 1 78 ? -6.11347 -3.29663 -35.21050 1.000 24.81511 78 GLU A CA 1
ATOM 603 C C . GLU A 1 78 ? -6.26594 -3.79511 -36.64021 1.000 26.38592 78 GLU A C 1
ATOM 604 O O . GLU A 1 78 ? -5.45084 -3.47135 -37.51034 1.000 27.43448 78 GLU A O 1
ATOM 610 N N . MET A 1 79 ? -7.30040 -4.59582 -36.90250 1.000 20.01295 79 MET A N 1
ATOM 611 C CA . MET A 1 79 ? -7.47530 -5.12460 -38.24301 1.000 19.54459 79 MET A CA 1
ATOM 612 C C . MET A 1 79 ? -7.86701 -4.02533 -39.22979 1.000 19.19069 79 MET A C 1
ATOM 613 O O . MET A 1 79 ? -7.48180 -4.07800 -40.40363 1.000 19.17766 79 MET A O 1
ATOM 618 N N . ARG A 1 80 ? -8.64864 -3.03710 -38.79205 1.000 20.82433 80 ARG A N 1
ATOM 619 C CA . ARG A 1 80 ? -8.93228 -1.89930 -39.66152 1.000 19.23066 80 ARG A CA 1
ATOM 620 C C . ARG A 1 80 ? -7.63720 -1.23794 -40.10856 1.000 22.47962 80 ARG A C 1
ATOM 621 O O . ARG A 1 80 ? -7.45016 -0.94346 -41.29357 1.000 21.31941 80 ARG A O 1
ATOM 629 N N . VAL A 1 81 ? -6.72634 -1.00971 -39.16493 1.000 18.29278 81 VAL A N 1
ATOM 630 C CA . VAL A 1 81 ? -5.46308 -0.35780 -39.49624 1.000 22.50351 81 VAL A CA 1
ATOM 631 C C . VAL A 1 81 ? -4.58745 -1.28716 -40.32968 1.000 21.91869 81 VAL A C 1
ATOM 632 O O . VAL A 1 81 ? -3.95074 -0.85073 -41.29619 1.000 24.45080 81 VAL A O 1
ATOM 636 N N . GLU A 1 82 ? -4.57382 -2.58693 -39.99838 1.000 20.57388 82 GLU A N 1
ATOM 637 C CA . GLU A 1 82 ? -3.81105 -3.54104 -40.79572 1.000 21.56239 82 GLU A CA 1
ATOM 638 C C . GLU A 1 82 ? -4.25401 -3.50750 -42.25003 1.000 24.36438 82 GLU A C 1
ATOM 639 O O . GLU A 1 82 ? -3.41540 -3.46865 -43.15309 1.000 24.97841 82 GLU A O 1
ATOM 645 N N . LYS A 1 83 ? -5.56719 -3.49409 -42.49759 1.000 21.99119 83 LYS A N 1
ATOM 646 C CA . LYS A 1 83 ? -6.03230 -3.45427 -43.87748 1.000 25.55143 83 LYS A CA 1
ATOM 647 C C . LYS A 1 83 ? -5.46860 -2.24345 -44.61311 1.000 22.05239 83 LYS A C 1
ATOM 648 O O . LYS A 1 83 ? -4.99760 -2.36461 -45.74279 1.000 22.32397 83 LYS A O 1
ATOM 654 N N . MET A 1 84 ? -5.51250 -1.06803 -43.98098 1.000 19.09312 84 MET A N 1
ATOM 655 C CA . MET A 1 84 ? -5.02149 0.16426 -44.58892 1.000 23.29598 84 MET A CA 1
ATOM 656 C C . MET A 1 84 ? -3.53113 0.06335 -44.91661 1.000 27.22800 84 MET A C 1
ATOM 657 O O . MET A 1 84 ? -3.08337 0.46526 -45.99741 1.000 22.28213 84 MET A O 1
ATOM 662 N N . GLU A 1 85 ? -2.74420 -0.44415 -43.97269 1.000 20.63831 85 GLU A N 1
ATOM 663 C CA . GLU A 1 85 ? -1.30107 -0.53464 -44.16545 1.000 26.76939 85 GLU A CA 1
ATOM 664 C C . GLU A 1 85 ? -0.93731 -1.52603 -45.26995 1.000 28.15754 85 GLU A C 1
ATOM 665 O O . GLU A 1 85 ? -0.03645 -1.26153 -46.07177 1.000 24.36424 85 GLU A O 1
ATOM 671 N N . ARG A 1 86 ? -1.63237 -2.66598 -45.33297 1.000 22.29708 86 ARG A N 1
ATOM 672 C CA . ARG A 1 86 ? -1.36095 -3.66009 -46.37153 1.000 24.89606 86 ARG A CA 1
ATOM 673 C C . ARG A 1 86 ? -1.76456 -3.15571 -47.74920 1.000 28.25157 86 ARG A C 1
ATOM 674 O O . ARG A 1 86 ? -1.07278 -3.42774 -48.73641 1.000 27.78351 86 ARG A O 1
ATOM 682 N N . GLU A 1 87 ? -2.90283 -2.45406 -47.84236 1.000 22.70605 87 GLU A N 1
ATOM 683 C CA . GLU A 1 87 ? -3.34262 -1.91881 -49.13384 1.000 29.36323 87 GLU A CA 1
ATOM 684 C C . GLU A 1 87 ? -2.34910 -0.90600 -49.67910 1.000 29.02476 87 GLU A C 1
ATOM 685 O O . GLU A 1 87 ? -2.15171 -0.81604 -50.89629 1.000 29.97214 87 GLU A O 1
ATOM 691 N N . GLU A 1 88 ? -1.75748 -0.09871 -48.79563 1.000 29.91254 88 GLU A N 1
ATOM 692 C CA . GLU A 1 88 ? -0.76562 0.88400 -49.21881 1.000 34.77438 88 GLU A CA 1
ATOM 693 C C . GLU A 1 88 ? 0.36549 0.20216 -49.96587 1.000 34.42247 88 GLU A C 1
ATOM 694 O O . GLU A 1 88 ? 0.80034 0.66434 -51.03029 1.000 33.44838 88 GLU A O 1
ATOM 700 N N . VAL A 1 89 ? 0.87117 -0.89468 -49.38791 1.000 28.25517 89 VAL A N 1
ATOM 701 C CA . VAL A 1 89 ? 1.95385 -1.66087 -49.99000 1.000 27.14705 89 VAL A CA 1
ATOM 702 C C . VAL A 1 89 ? 1.50836 -2.28539 -51.30565 1.000 33.53943 89 VAL A C 1
ATOM 703 O O . VAL A 1 89 ? 2.24196 -2.24400 -52.29922 1.000 28.32454 89 VAL A O 1
ATOM 707 N N . ARG A 1 90 ? 0.30717 -2.88369 -51.33310 1.000 29.49119 90 ARG A N 1
ATOM 708 C CA . ARG A 1 90 ? -0.22801 -3.42654 -52.58218 1.000 34.61625 90 ARG A CA 1
ATOM 709 C C . ARG A 1 90 ? -0.28512 -2.36325 -53.66424 1.000 28.70086 90 ARG A C 1
ATOM 710 O O . ARG A 1 90 ? -0.11460 -2.66999 -54.84817 1.000 37.53405 90 ARG A O 1
ATOM 718 N N . ALA A 1 91 ? -0.50124 -1.11465 -53.27730 1.000 36.42075 91 ALA A N 1
ATOM 719 C CA . ALA A 1 91 ? -0.63627 -0.01072 -54.21239 1.000 34.29159 91 ALA A CA 1
ATOM 720 C C . ALA A 1 91 ? 0.70863 0.54101 -54.66566 1.000 34.48356 91 ALA A C 1
ATOM 721 O O . ALA A 1 91 ? 0.73260 1.45254 -55.48964 1.000 38.17179 91 ALA A O 1
ATOM 723 N N . GLY A 1 92 ? 1.81779 -0.00317 -54.17218 1.000 32.19019 92 GLY A N 1
ATOM 724 C CA . GLY A 1 92 ? 3.13019 0.48756 -54.53960 1.000 35.72567 92 GLY A CA 1
ATOM 725 C C . GLY A 1 92 ? 3.59862 1.67692 -53.73791 1.000 36.44768 92 GLY A C 1
ATOM 726 O O . GLY A 1 92 ? 4.45587 2.42513 -54.20803 1.000 39.19264 92 GLY A O 1
ATOM 727 N N . ARG A 1 93 ? 3.06929 1.86952 -52.52714 1.000 33.94801 93 ARG A N 1
ATOM 728 C CA . ARG A 1 93 ? 3.28297 3.08807 -51.75394 1.000 37.42040 93 ARG A CA 1
ATOM 729 C C . ARG A 1 93 ? 3.79793 2.80151 -50.34580 1.000 31.95690 93 ARG A C 1
ATOM 730 O O . ARG A 1 93 ? 3.58331 3.60395 -49.42906 1.000 27.50218 93 ARG A O 1
ATOM 738 N N . GLY A 1 94 ? 4.46168 1.66433 -50.14879 1.000 30.99125 94 GLY A N 1
ATOM 739 C CA . GLY A 1 94 ? 5.03868 1.35971 -48.85385 1.000 33.79164 94 GLY A CA 1
ATOM 740 C C . GLY A 1 94 ? 6.30880 2.15243 -48.57293 1.000 36.33790 94 GLY A C 1
ATOM 741 O O . GLY A 1 94 ? 6.93467 2.70967 -49.47218 1.000 35.01558 94 GLY A O 1
ATOM 742 N N . ARG A 1 95 ? 6.66425 2.22708 -47.28564 1.000 36.97652 95 ARG A N 1
ATOM 743 C CA . ARG A 1 95 ? 7.87029 2.87943 -46.78135 1.000 39.46067 95 ARG A CA 1
ATOM 744 C C . ARG A 1 95 ? 9.07208 1.95474 -46.94469 1.000 36.94725 95 ARG A C 1
ATOM 745 O O . ARG A 1 95 ? 8.95003 0.74212 -46.76987 1.000 33.05502 95 ARG A O 1
ATOM 753 N N . PRO A 1 96 ? 10.25257 2.50101 -47.21995 1.000 32.02364 96 PRO A N 1
ATOM 754 C CA . PRO A 1 96 ? 11.47102 1.70109 -47.09952 1.000 32.18828 96 PRO A CA 1
ATOM 755 C C . PRO A 1 96 ? 11.74641 1.34890 -45.64589 1.000 29.25472 96 PRO A C 1
ATOM 756 O O . PRO A 1 96 ? 11.49465 2.14493 -44.74022 1.000 30.37809 96 PRO A O 1
ATOM 760 N N . MET A 1 97 ? 12.30618 0.16134 -45.43506 1.000 34.68031 97 MET A N 1
ATOM 761 C CA . MET A 1 97 ? 12.90881 -0.17330 -44.14675 1.000 37.46732 97 MET A CA 1
ATOM 762 C C . MET A 1 97 ? 14.08357 0.75405 -43.86225 1.000 36.18749 97 MET A C 1
ATOM 763 O O . MET A 1 97 ? 14.81431 1.12643 -44.79037 1.000 29.92167 97 MET A O 1
ATOM 768 N N . PRO A 1 98 ? 14.34013 1.12717 -42.60525 1.000 30.36509 98 PRO A N 1
ATOM 769 C CA . PRO A 1 98 ? 15.48283 1.99043 -42.30407 1.000 34.49120 98 PRO A CA 1
ATOM 770 C C . PRO A 1 98 ? 16.80731 1.31199 -42.60802 1.000 41.42546 98 PRO A C 1
ATOM 771 O O . PRO A 1 98 ? 16.89995 0.09321 -42.76820 1.000 33.34426 98 PRO A O 1
ATOM 775 N N . GLU A 1 99 ? 17.83614 2.15041 -42.68732 1.000 40.71875 99 GLU A N 1
ATOM 776 C CA . GLU A 1 99 ? 19.18883 1.71549 -43.00191 1.000 43.99910 99 GLU A CA 1
ATOM 777 C C . GLU A 1 99 ? 19.64635 0.62684 -42.04357 1.000 39.15003 99 GLU A C 1
ATOM 778 O O . GLU A 1 99 ? 19.35185 0.67768 -40.84601 1.000 33.43151 99 GLU A O 1
ATOM 784 N N . ASP A 1 100 ? 20.37016 -0.36069 -42.58131 1.000 36.02954 100 ASP A N 1
ATOM 785 C CA . ASP A 1 100 ? 21.03159 -1.43633 -41.84041 1.000 38.42055 100 ASP A CA 1
ATOM 786 C C . ASP A 1 100 ? 20.07864 -2.49449 -41.30824 1.000 36.45865 100 ASP A C 1
ATOM 787 O O . ASP A 1 100 ? 20.54226 -3.46710 -40.70582 1.000 35.66106 100 ASP A O 1
ATOM 792 N N . VAL A 1 101 ? 18.77459 -2.35401 -41.50144 1.000 34.49598 101 VAL A N 1
ATOM 793 C CA . VAL A 1 101 ? 17.84216 -3.37100 -41.01964 1.000 29.75313 101 VAL A CA 1
ATOM 794 C C . VAL A 1 101 ? 17.77824 -4.50907 -42.02962 1.000 28.15524 101 VAL A C 1
ATOM 795 O O . VAL A 1 101 ? 17.47074 -4.29106 -43.20413 1.000 30.38303 101 VAL A O 1
ATOM 799 N N . GLU A 1 102 ? 18.05753 -5.73240 -41.57057 1.000 27.52340 102 GLU A N 1
ATOM 800 C CA . GLU A 1 102 ? 17.84131 -6.94629 -42.35515 1.000 26.24887 102 GLU A CA 1
ATOM 801 C C . GLU A 1 102 ? 16.70354 -7.70997 -41.70125 1.000 32.89796 102 GLU A C 1
ATOM 802 O O . GLU A 1 102 ? 16.84981 -8.19211 -40.57373 1.000 30.71974 102 GLU A O 1
ATOM 808 N N . VAL A 1 103 ? 15.59057 -7.84554 -42.40728 1.000 28.90393 103 VAL A N 1
ATOM 809 C CA . VAL A 1 103 ? 14.47680 -8.63067 -41.89845 1.000 25.74535 103 VAL A CA 1
ATOM 810 C C . VAL A 1 103 ? 14.75378 -10.10970 -42.14179 1.000 29.02926 103 VAL A C 1
ATOM 811 O O . VAL A 1 103 ? 15.04190 -10.52982 -43.26767 1.000 24.10273 103 VAL A O 1
ATOM 815 N N . ILE A 1 104 ? 14.68278 -10.90720 -41.08028 1.000 19.75078 104 ILE A N 1
ATOM 816 C CA . ILE A 1 104 ? 14.83835 -12.35038 -41.19849 1.000 22.29597 104 ILE A CA 1
ATOM 817 C C . ILE A 1 104 ? 13.51323 -13.03533 -41.49848 1.000 25.44342 104 ILE A C 1
ATOM 818 O O . ILE A 1 104 ? 13.41918 -13.88942 -42.38396 1.000 22.77398 104 ILE A O 1
ATOM 823 N N . ALA A 1 105 ? 12.48123 -12.71269 -40.72575 1.000 22.08585 105 ALA A N 1
ATOM 824 C CA . ALA A 1 105 ? 11.16854 -13.32018 -40.89017 1.000 21.64346 105 ALA A CA 1
ATOM 825 C C . ALA A 1 105 ? 10.14701 -12.39411 -40.24971 1.000 25.46770 105 ALA A C 1
ATOM 826 O O . ALA A 1 105 ? 10.43297 -11.77125 -39.22432 1.000 21.32209 105 ALA A O 1
ATOM 828 N N . SER A 1 106 ? 8.96647 -12.30304 -40.84860 1.000 22.19020 106 SER A N 1
ATOM 829 C CA . SER A 1 106 ? 7.94818 -11.45330 -40.24992 1.000 20.19692 106 SER A CA 1
ATOM 830 C C . SER A 1 106 ? 6.62539 -11.70093 -40.94330 1.000 22.77238 106 SER A C 1
ATOM 831 O O . SER A 1 106 ? 6.58760 -12.06742 -42.11859 1.000 25.86766 106 SER A O 1
ATOM 834 N N . THR A 1 107 ? 5.54582 -11.47054 -40.20382 1.000 19.00841 107 THR A N 1
ATOM 835 C CA . THR A 1 107 ? 4.22607 -11.30875 -40.78407 1.000 23.72687 107 THR A CA 1
ATOM 836 C C . THR A 1 107 ? 3.63513 -9.95289 -40.43665 1.000 24.83123 107 THR A C 1
ATOM 837 O O . THR A 1 107 ? 2.42208 -9.74529 -40.61146 1.000 22.99635 107 THR A O 1
ATOM 841 N N . MET A 1 108 ? 4.46397 -9.05431 -39.90955 1.000 22.04458 108 MET A N 1
ATOM 842 C CA . MET A 1 108 ? 4.10866 -7.66820 -39.62044 1.000 27.57172 108 MET A CA 1
ATOM 843 C C . MET A 1 108 ? 3.82395 -6.85074 -40.87828 1.000 23.79958 108 MET A C 1
ATOM 844 O O . MET A 1 108 ? 4.47630 -7.01242 -41.90992 1.000 23.81896 108 MET A O 1
ATOM 849 N N . SER A 1 109 ? 2.90450 -5.89430 -40.75973 1.000 22.35576 109 SER A N 1
ATOM 850 C CA . SER A 1 109 ? 2.72844 -4.94609 -41.85259 1.000 24.21019 109 SER A CA 1
ATOM 851 C C . SER A 1 109 ? 3.98128 -4.09232 -42.01653 1.000 26.32786 109 SER A C 1
ATOM 852 O O . SER A 1 109 ? 4.75334 -3.87918 -41.07073 1.000 21.57058 109 SER A O 1
ATOM 855 N N . GLN A 1 110 ? 4.16830 -3.57508 -43.23580 1.000 25.65287 110 GLN A N 1
ATOM 856 C CA . GLN A 1 110 ? 5.38431 -2.81561 -43.52265 1.000 24.84214 110 GLN A CA 1
ATOM 857 C C . GLN A 1 110 ? 5.50798 -1.59920 -42.61147 1.000 26.68495 110 GLN A C 1
ATOM 858 O O . GLN A 1 110 ? 6.58414 -1.33469 -42.06720 1.000 25.53023 110 GLN A O 1
ATOM 864 N N . GLU A 1 111 ? 4.41490 -0.86293 -42.39953 1.000 22.11559 111 GLU A N 1
ATOM 865 C CA . GLU A 1 111 ? 4.52959 0.33365 -41.57503 1.000 25.94615 111 GLU A CA 1
ATOM 866 C C . GLU A 1 111 ? 4.92743 -0.02699 -40.14169 1.000 28.44351 111 GLU A C 1
ATOM 867 O O . GLU A 1 111 ? 5.71950 0.68576 -39.50677 1.000 24.43719 111 GLU A O 1
ATOM 873 N N . LYS A 1 112 ? 4.39704 -1.13364 -39.61360 1.000 22.91368 112 LYS A N 1
ATOM 874 C CA . LYS A 1 112 ? 4.80140 -1.54559 -38.27158 1.000 22.96620 112 LYS A CA 1
ATOM 875 C C . LYS A 1 112 ? 6.24816 -2.03930 -38.24757 1.000 22.80201 112 LYS A C 1
ATOM 876 O O . LYS A 1 112 ? 6.96535 -1.82723 -37.25682 1.000 23.01230 112 LYS A O 1
ATOM 882 N N . LYS A 1 113 ? 6.69491 -2.71404 -39.31337 1.000 21.36532 113 LYS A N 1
ATOM 883 C CA . LYS A 1 113 ? 8.09553 -3.13407 -39.37639 1.000 20.24307 113 LYS A CA 1
ATOM 884 C C . LYS A 1 113 ? 9.02374 -1.92347 -39.33848 1.000 22.61322 113 LYS A C 1
ATOM 885 O O . LYS A 1 113 ? 10.05314 -1.93550 -38.64666 1.000 20.15589 113 LYS A O 1
ATOM 891 N N . VAL A 1 114 ? 8.67783 -0.87093 -40.08356 1.000 24.21659 114 VAL A N 1
ATOM 892 C CA . VAL A 1 114 ? 9.46627 0.36715 -40.05720 1.000 21.37317 114 VAL A CA 1
ATOM 893 C C . VAL A 1 114 ? 9.46859 0.97018 -38.65657 1.000 25.25520 114 VAL A C 1
ATOM 894 O O . VAL A 1 114 ? 10.52232 1.32812 -38.11710 1.000 24.67430 114 VAL A O 1
ATOM 898 N N . GLU A 1 115 ? 8.28906 1.07369 -38.03852 1.000 21.71421 115 GLU A N 1
ATOM 899 C CA . GLU A 1 115 ? 8.19699 1.67656 -36.71209 1.000 23.70832 115 GLU A CA 1
ATOM 900 C C . GLU A 1 115 ? 9.01070 0.89728 -35.67876 1.000 24.96326 115 GLU A C 1
ATOM 901 O O . GLU A 1 115 ? 9.74652 1.49583 -34.87581 1.000 27.52309 115 GLU A O 1
ATOM 907 N N . VAL A 1 116 ? 8.90261 -0.43641 -35.68820 1.000 23.30912 116 VAL A N 1
ATOM 908 C CA . VAL A 1 116 ? 9.58090 -1.25756 -34.68217 1.000 22.29972 116 VAL A CA 1
ATOM 909 C C . VAL A 1 116 ? 11.09497 -1.19280 -34.85889 1.000 19.84417 116 VAL A C 1
ATOM 910 O O . VAL A 1 116 ? 11.83645 -0.98451 -33.89648 1.000 24.32533 116 VAL A O 1
ATOM 914 N N . THR A 1 117 ? 11.58161 -1.38732 -36.08318 1.000 20.68460 117 THR A N 1
ATOM 915 C CA . THR A 1 117 ? 13.03129 -1.39971 -36.25594 1.000 28.09894 117 THR A CA 1
ATOM 916 C C . THR A 1 117 ? 13.61574 -0.00814 -36.04562 1.000 24.36645 117 THR A C 1
ATOM 917 O O . THR A 1 117 ? 14.70204 0.12296 -35.46977 1.000 26.60958 117 THR A O 1
ATOM 921 N N . GLU A 1 118 ? 12.88850 1.03634 -36.45600 1.000 27.94537 118 GLU A N 1
ATOM 922 C CA . GLU A 1 118 ? 13.28351 2.40419 -36.12970 1.000 30.33009 118 GLU A CA 1
ATOM 923 C C . GLU A 1 118 ? 13.37412 2.61322 -34.62192 1.000 30.76647 118 GLU A C 1
ATOM 924 O O . GLU A 1 118 ? 14.33686 3.20342 -34.12030 1.000 24.12115 118 GLU A O 1
ATOM 930 N N . LYS A 1 119 ? 12.37595 2.14776 -33.87466 1.000 24.46947 119 LYS A N 1
ATOM 931 C CA . LYS A 1 119 ? 12.40209 2.40525 -32.43766 1.000 25.68636 119 LYS A CA 1
ATOM 932 C C . LYS A 1 119 ? 13.55604 1.67436 -31.76327 1.000 28.29962 119 LYS A C 1
ATOM 933 O O . LYS A 1 119 ? 14.14872 2.20083 -30.81552 1.000 23.71089 119 LYS A O 1
ATOM 939 N N . PHE A 1 120 ? 13.88082 0.45499 -32.22248 1.000 22.66301 120 PHE A N 1
ATOM 940 C CA . PHE A 1 120 ? 15.02847 -0.25327 -31.65682 1.000 25.91947 120 PHE A CA 1
ATOM 941 C C . PHE A 1 120 ? 16.31760 0.52964 -31.89070 1.000 23.85755 120 PHE A C 1
ATOM 942 O O . PHE A 1 120 ? 17.14652 0.66923 -30.98344 1.000 24.47265 120 PHE A O 1
ATOM 950 N N . LYS A 1 121 ? 16.51914 1.03053 -33.11432 1.000 23.64657 121 LYS A N 1
ATOM 951 C CA . LYS A 1 121 ? 17.73869 1.79131 -33.39047 1.000 30.26848 121 LYS A CA 1
ATOM 952 C C . LYS A 1 121 ? 17.82371 3.05532 -32.53169 1.000 27.04135 121 LYS A C 1
ATOM 953 O O . LYS A 1 121 ? 18.87938 3.34615 -31.95998 1.000 25.86479 121 LYS A O 1
ATOM 959 N N . GLU A 1 122 ? 16.71490 3.79851 -32.39956 1.000 22.25688 122 GLU A N 1
ATOM 960 C CA . GLU A 1 122 ? 16.69973 4.99498 -31.55865 1.000 29.73485 122 GLU A CA 1
ATOM 961 C C . GLU A 1 122 ? 16.98821 4.67851 -30.09808 1.000 30.98665 122 GLU A C 1
ATOM 962 O O . GLU A 1 122 ? 17.76835 5.38792 -29.44867 1.000 29.46850 122 GLU A O 1
ATOM 968 N N . PHE A 1 123 ? 16.33274 3.65225 -29.54033 1.000 26.69179 123 PHE A N 1
ATOM 969 C CA . PHE A 1 123 ? 16.62230 3.29481 -28.15382 1.000 25.27245 123 PHE A CA 1
ATOM 970 C C . PHE A 1 123 ? 18.08265 2.89335 -28.00127 1.000 28.09654 123 PHE A C 1
ATOM 971 O O . PHE A 1 123 ? 18.73538 3.25121 -27.01392 1.000 33.83702 123 PHE A O 1
ATOM 979 N N . LEU A 1 124 ? 18.61081 2.13533 -28.96591 1.000 25.10939 124 LEU A N 1
ATOM 980 C CA . LEU A 1 124 ? 20.01543 1.73610 -28.89892 1.000 30.25289 124 LEU A CA 1
ATOM 981 C C . LEU A 1 124 ? 20.95261 2.93504 -29.01793 1.000 35.56469 124 LEU A C 1
ATOM 982 O O . LEU A 1 124 ? 21.98299 2.98985 -28.33424 1.000 35.98679 124 LEU A O 1
ATOM 987 N N . ALA A 1 125 ? 20.62535 3.89495 -29.89341 1.000 32.04121 125 ALA A N 1
ATOM 988 C CA . ALA A 1 125 ? 21.52654 5.02740 -30.12147 1.000 34.21998 125 ALA A CA 1
ATOM 989 C C . ALA A 1 125 ? 21.63073 5.92652 -28.89574 1.000 41.45012 125 ALA A C 1
ATOM 990 O O . ALA A 1 125 ? 22.66421 6.57333 -28.69106 1.000 44.03500 125 ALA A O 1
ATOM 992 N N . LYS A 1 126 ? 20.59491 5.96465 -28.05858 1.000 36.20604 126 LYS A N 1
ATOM 993 C CA . LYS A 1 126 ? 20.63233 6.80141 -26.87001 1.000 39.68512 126 LYS A CA 1
ATOM 994 C C . LYS A 1 126 ? 21.37332 6.17976 -25.69206 1.000 48.31201 126 LYS A C 1
ATOM 995 O O . LYS A 1 126 ? 21.50074 6.84894 -24.66319 1.000 55.66035 126 LYS A O 1
ATOM 1001 N N . THR A 1 127 ? 21.87080 4.94361 -25.80111 1.000 46.89519 127 THR A N 1
ATOM 1002 C CA . THR A 1 127 ? 22.62828 4.31443 -24.71915 1.000 51.32787 127 THR A CA 1
ATOM 1003 C C . THR A 1 127 ? 24.12609 4.21451 -24.96808 1.000 57.19105 127 THR A C 1
ATOM 1004 O O . THR A 1 127 ? 24.90035 4.24112 -24.00565 1.000 61.95192 127 THR A O 1
ATOM 1008 N N . GLY A 1 128 ? 24.55634 4.08005 -26.22036 1.000 50.02395 128 GLY A N 1
ATOM 1009 C CA . GLY A 1 128 ? 25.93010 3.74266 -26.52474 1.000 58.57818 128 GLY A CA 1
ATOM 1010 C C . GLY A 1 128 ? 26.15063 2.31083 -26.97077 1.000 68.74222 128 GLY A C 1
ATOM 1011 O O . GLY A 1 128 ? 27.27084 1.97442 -27.37672 1.000 73.38892 128 GLY A O 1
ATOM 1012 N N . GLY A 1 129 ? 25.13315 1.45429 -26.88053 1.000 56.38470 129 GLY A N 1
ATOM 1013 C CA . GLY A 1 129 ? 25.18650 0.13646 -27.48677 1.000 61.64253 129 GLY A CA 1
ATOM 1014 C C . GLY A 1 129 ? 25.91811 -0.93542 -26.70910 1.000 62.62579 129 GLY A C 1
ATOM 1015 O O . GLY A 1 129 ? 26.07287 -2.04764 -27.22653 1.000 63.46178 129 GLY A O 1
ATOM 1016 N N . LYS A 1 130 ? 26.36777 -0.64378 -25.48231 1.000 62.74716 130 LYS A N 1
ATOM 1017 C CA . LYS A 1 130 ? 27.16377 -1.54112 -24.65366 1.000 57.28314 130 LYS A CA 1
ATOM 1018 C C . LYS A 1 130 ? 26.28492 -2.62360 -24.01854 1.000 60.22847 130 LYS A C 1
ATOM 1019 O O . LYS A 1 130 ? 25.08602 -2.41236 -23.81007 1.000 51.03555 130 LYS A O 1
ATOM 1025 N N . PRO A 1 131 ? 26.85727 -3.79222 -23.69336 1.000 53.36578 131 PRO A N 1
ATOM 1026 C CA . PRO A 1 131 ? 26.02058 -4.87833 -23.15426 1.000 50.55116 131 PRO A CA 1
ATOM 1027 C C . PRO A 1 131 ? 25.35642 -4.53940 -21.83395 1.000 51.41149 131 PRO A C 1
ATOM 1028 O O . PRO A 1 131 ? 24.23666 -4.99707 -21.58102 1.000 50.03270 131 PRO A O 1
ATOM 1032 N N . GLU A 1 132 ? 26.00084 -3.74479 -20.97965 1.000 53.53272 132 GLU A N 1
ATOM 1033 C CA . GLU A 1 132 ? 25.34146 -3.32642 -19.74783 1.000 59.16883 132 GLU A CA 1
ATOM 1034 C C . GLU A 1 132 ? 24.11309 -2.47459 -20.03459 1.000 57.61419 132 GLU A C 1
ATOM 1035 O O . GLU A 1 132 ? 23.20464 -2.40871 -19.19893 1.000 64.45761 132 GLU A O 1
ATOM 1041 N N . ASP A 1 133 ? 24.06073 -1.83925 -21.20208 1.000 43.89244 133 ASP A N 1
ATOM 1042 C CA . ASP A 1 133 ? 22.93756 -0.99743 -21.57834 1.000 42.33156 133 ASP A CA 1
ATOM 1043 C C . ASP A 1 133 ? 21.84331 -1.73873 -22.34994 1.000 36.33558 133 ASP A C 1
ATOM 1044 O O . ASP A 1 133 ? 20.75665 -1.18065 -22.53885 1.000 31.64008 133 ASP A O 1
ATOM 1049 N N . MET A 1 134 ? 22.08431 -2.97043 -22.80621 1.000 31.86892 134 MET A N 1
ATOM 1050 C CA . MET A 1 134 ? 21.08421 -3.59073 -23.66937 1.000 32.28023 134 MET A CA 1
ATOM 1051 C C . MET A 1 134 ? 19.84377 -4.04137 -22.90720 1.000 32.48833 134 MET A C 1
ATOM 1052 O O . MET A 1 134 ? 18.75841 -4.08426 -23.49265 1.000 28.46535 134 MET A O 1
ATOM 1057 N N . ASN A 1 135 ? 19.96617 -4.35505 -21.61524 1.000 26.70411 135 ASN A N 1
ATOM 1058 C CA . ASN A 1 135 ? 18.77384 -4.65840 -20.82883 1.000 28.99605 135 ASN A CA 1
ATOM 1059 C C . ASN A 1 135 ? 17.81030 -3.48585 -20.85668 1.000 32.80753 135 ASN A C 1
ATOM 1060 O O . ASN A 1 135 ? 16.58742 -3.66071 -20.87977 1.000 29.32421 135 ASN A O 1
ATOM 1065 N N . LEU A 1 136 ? 18.34925 -2.27659 -20.86732 1.000 30.24489 136 LEU A N 1
ATOM 1066 C CA . LEU A 1 136 ? 17.49758 -1.10774 -20.87150 1.000 26.71067 136 LEU A CA 1
ATOM 1067 C C . LEU A 1 136 ? 16.89780 -0.88892 -22.25720 1.000 26.93802 136 LEU A C 1
ATOM 1068 O O . LEU A 1 136 ? 15.74660 -0.45741 -22.37222 1.000 29.20999 136 LEU A O 1
ATOM 1073 N N . VAL A 1 137 ? 17.64957 -1.21502 -23.31273 1.000 26.50318 137 VAL A N 1
ATOM 1074 C CA . VAL A 1 137 ? 17.12696 -1.12503 -24.67594 1.000 29.51904 137 VAL A CA 1
ATOM 1075 C C . VAL A 1 137 ? 15.93737 -2.05593 -24.85251 1.000 28.28762 137 VAL A C 1
ATOM 1076 O O . VAL A 1 137 ? 14.89325 -1.66349 -25.38240 1.000 28.07053 137 VAL A O 1
ATOM 1080 N N . VAL A 1 138 ? 16.08288 -3.30696 -24.41343 1.000 27.99938 138 VAL A N 1
ATOM 1081 C CA . VAL A 1 138 ? 15.02327 -4.29582 -24.57341 1.000 27.07787 138 VAL A CA 1
ATOM 1082 C C . VAL A 1 138 ? 13.79603 -3.91884 -23.75508 1.000 27.58355 138 VAL A C 1
ATOM 1083 O O . VAL A 1 138 ? 12.65390 -4.08285 -24.20762 1.000 26.47258 138 VAL A O 1
ATOM 1087 N N . LYS A 1 139 ? 14.00538 -3.43880 -22.53055 1.000 23.67543 139 LYS A N 1
ATOM 1088 C CA . LYS A 1 139 ? 12.88224 -2.98777 -21.71074 1.000 22.12744 139 LYS A CA 1
ATOM 1089 C C . LYS A 1 139 ? 12.14496 -1.82188 -22.35423 1.000 23.63247 139 LYS A C 1
ATOM 1090 O O . LYS A 1 139 ? 10.91005 -1.78257 -22.35471 1.000 24.56535 139 LYS A O 1
ATOM 1096 N N . GLN A 1 140 ? 12.88014 -0.83409 -22.86925 1.000 26.88455 140 GLN A N 1
ATOM 1097 C CA . GLN A 1 140 ? 12.22340 0.28630 -23.53614 1.000 30.49815 140 GLN A CA 1
ATOM 1098 C C . GLN A 1 140 ? 11.39898 -0.17291 -24.73171 1.000 27.36671 140 GLN A C 1
ATOM 1099 O O . GLN A 1 140 ? 10.27537 0.30660 -24.94366 1.000 26.03890 140 GLN A O 1
ATOM 1105 N N . LEU A 1 141 ? 11.94577 -1.08190 -25.54108 1.000 23.67169 141 LEU A N 1
ATOM 1106 C CA . LEU A 1 141 ? 11.21225 -1.53850 -26.71268 1.000 24.04299 141 LEU A CA 1
ATOM 1107 C C . LEU A 1 141 ? 9.94483 -2.27713 -26.30783 1.000 21.80608 141 LEU A C 1
ATOM 1108 O O . LEU A 1 141 ? 8.87111 -2.03723 -26.86704 1.000 22.79000 141 LEU A O 1
ATOM 1113 N N . LYS A 1 142 ? 10.05322 -3.18851 -25.33718 1.000 23.97762 142 LYS A N 1
ATOM 1114 C CA . LYS A 1 142 ? 8.88347 -3.94470 -24.90003 1.000 26.38091 142 LYS A CA 1
ATOM 1115 C C . LYS A 1 142 ? 7.79919 -3.01652 -24.36877 1.000 23.27509 142 LYS A C 1
ATOM 1116 O O . LYS A 1 142 ? 6.61659 -3.17662 -24.70258 1.000 23.53886 142 LYS A O 1
ATOM 1122 N N . ASP A 1 143 ? 8.18847 -2.03169 -23.54554 1.000 24.87008 143 ASP A N 1
ATOM 1123 C CA . ASP A 1 143 ? 7.22450 -1.08901 -22.97415 1.000 26.88597 143 ASP A CA 1
ATOM 1124 C C . ASP A 1 143 ? 6.54984 -0.26014 -24.06493 1.000 27.64942 143 ASP A C 1
ATOM 1125 O O . ASP A 1 143 ? 5.32623 -0.07237 -24.05254 1.000 26.05456 143 ASP A O 1
ATOM 1130 N N . TYR A 1 144 ? 7.33351 0.22157 -25.02869 1.000 23.97901 144 TYR A N 1
ATOM 1131 C CA . TYR A 1 144 ? 6.76896 0.93690 -26.16681 1.000 29.10678 144 TYR A CA 1
ATOM 1132 C C . TYR A 1 144 ? 5.72870 0.09161 -26.88327 1.000 26.44258 144 TYR A C 1
ATOM 1133 O O . TYR A 1 144 ? 4.62970 0.56973 -27.18335 1.000 27.86214 144 TYR A O 1
ATOM 1142 N N . LEU A 1 145 ? 6.06478 -1.17418 -27.17737 1.000 21.95601 145 LEU A N 1
ATOM 1143 C CA . LEU A 1 145 ? 5.14537 -2.02237 -27.93692 1.000 23.47869 145 LEU A CA 1
ATOM 1144 C C . LEU A 1 145 ? 3.89437 -2.34734 -27.12993 1.000 24.28018 145 LEU A C 1
ATOM 1145 O O . LEU A 1 145 ? 2.77489 -2.28255 -27.65867 1.000 22.12123 145 LEU A O 1
ATOM 1150 N N . ASP A 1 146 ? 4.06037 -2.66344 -25.84198 1.000 17.80603 146 ASP A N 1
ATOM 1151 C CA . ASP A 1 146 ? 2.91102 -3.00134 -25.00863 1.000 22.88398 146 ASP A CA 1
ATOM 1152 C C . ASP A 1 146 ? 1.87993 -1.87700 -25.01420 1.000 26.54314 146 ASP A C 1
ATOM 1153 O O . ASP A 1 146 ? 0.66491 -2.12625 -25.01488 1.000 27.18181 146 ASP A O 1
ATOM 1158 N N . GLU A 1 147 ? 2.35093 -0.63315 -24.97286 1.000 25.03469 147 GLU A N 1
ATOM 1159 C CA . GLU A 1 147 ? 1.44185 0.49932 -24.87427 1.000 25.85491 147 GLU A CA 1
ATOM 1160 C C . GLU A 1 147 ? 0.85515 0.86430 -26.23577 1.000 21.69832 147 GLU A C 1
ATOM 1161 O O . GLU A 1 147 ? -0.36536 0.87123 -26.40297 1.000 24.66129 147 GLU A O 1
ATOM 1167 N N . ARG A 1 148 ? 1.70466 1.10973 -27.23085 1.000 24.12819 148 ARG A N 1
ATOM 1168 C CA . ARG A 1 148 ? 1.22420 1.54630 -28.54552 1.000 26.66199 148 ARG A CA 1
ATOM 1169 C C . ARG A 1 148 ? 0.55716 0.43351 -29.34123 1.000 29.69095 148 ARG A C 1
ATOM 1170 O O . ARG A 1 148 ? -0.24125 0.72635 -30.23808 1.000 21.96035 148 ARG A O 1
ATOM 1178 N N . HIS A 1 149 ? 0.88117 -0.83505 -29.07292 1.000 26.63478 149 HIS A N 1
ATOM 1179 C CA . HIS A 1 149 ? 0.32717 -1.90996 -29.88298 1.000 22.55199 149 HIS A CA 1
ATOM 1180 C C . HIS A 1 149 ? -0.19726 -3.05785 -29.03457 1.000 25.63545 149 HIS A C 1
ATOM 1181 O O . HIS A 1 149 ? -0.21819 -4.20730 -29.48914 1.000 28.36507 149 HIS A O 1
ATOM 1188 N N . GLY A 1 150 ? -0.62289 -2.77323 -27.80789 1.000 24.71504 150 GLY A N 1
ATOM 1189 C CA . GLY A 1 150 ? -1.31030 -3.79004 -27.02382 1.000 23.54673 150 GLY A CA 1
ATOM 1190 C C . GLY A 1 150 ? -0.39692 -4.78648 -26.33665 1.000 23.97776 150 GLY A C 1
ATOM 1191 O O . GLY A 1 150 ? 0.71570 -5.04636 -26.80051 1.000 23.85934 150 GLY A O 1
ATOM 1192 N N . ARG A 1 151 ? -0.85241 -5.33383 -25.21419 1.000 25.59401 151 ARG A N 1
ATOM 1193 C CA . ARG A 1 151 ? -0.11114 -6.36570 -24.50757 1.000 24.79288 151 ARG A CA 1
ATOM 1194 C C . ARG A 1 151 ? -0.40445 -7.71522 -25.15714 1.000 27.79368 151 ARG A C 1
ATOM 1195 O O . ARG A 1 151 ? -1.48661 -7.92603 -25.71904 1.000 23.68616 151 ARG A O 1
ATOM 1203 N N . VAL A 1 152 ? 0.56709 -8.63365 -25.08907 1.000 23.50263 152 VAL A N 1
ATOM 1204 C CA . VAL A 1 152 ? 1.84074 -8.47948 -24.39101 1.000 21.16326 152 VAL A CA 1
ATOM 1205 C C . VAL A 1 152 ? 2.97278 -8.88926 -25.31744 1.000 20.52087 152 VAL A C 1
ATOM 1206 O O . VAL A 1 152 ? 2.84416 -9.84525 -26.06207 1.000 22.18167 152 VAL A O 1
ATOM 1210 N N . TRP A 1 153 ? 4.06969 -8.13941 -25.30553 1.000 19.72867 153 TRP A N 1
ATOM 1211 C CA . TRP A 1 153 ? 5.14402 -8.34272 -26.26118 1.000 20.04227 153 TRP A CA 1
ATOM 1212 C C . TRP A 1 153 ? 6.31733 -9.07503 -25.62238 1.000 25.53745 153 TRP A C 1
ATOM 1213 O O . TRP A 1 153 ? 6.69147 -8.80949 -24.47702 1.000 23.72189 153 TRP A O 1
ATOM 1224 N N . GLN A 1 154 ? 6.86271 -10.02827 -26.36353 1.000 18.68406 154 GLN A N 1
ATOM 1225 C CA . GLN A 1 154 ? 8.09145 -10.71323 -26.00141 1.000 19.93832 154 GLN A CA 1
ATOM 1226 C C . GLN A 1 154 ? 9.21289 -10.09531 -26.82012 1.000 23.06842 154 GLN A C 1
ATOM 1227 O O . GLN A 1 154 ? 9.04815 -9.88329 -28.02522 1.000 25.36528 154 GLN A O 1
ATOM 1233 N N . THR A 1 155 ? 10.33201 -9.77917 -26.17050 1.000 22.44072 155 THR A N 1
ATOM 1234 C CA . THR A 1 155 ? 11.39258 -8.98641 -26.79194 1.000 21.55960 155 THR A CA 1
ATOM 1235 C C . THR A 1 155 ? 12.74223 -9.59940 -26.42331 1.000 22.42060 155 THR A C 1
ATOM 1236 O O . THR A 1 155 ? 13.03616 -9.78557 -25.23518 1.000 24.76742 155 THR A O 1
ATOM 1240 N N . LEU A 1 156 ? 13.55888 -9.92026 -27.43091 1.000 23.68565 156 LEU A N 1
ATOM 1241 C CA . LEU A 1 156 ? 14.87136 -10.53267 -27.21084 1.000 23.81844 156 LEU A CA 1
ATOM 1242 C C . LEU A 1 156 ? 15.89336 -9.92547 -28.15072 1.000 25.25847 156 LEU A C 1
ATOM 1243 O O . LEU A 1 156 ? 15.60222 -9.68782 -29.32619 1.000 24.93566 156 LEU A O 1
ATOM 1248 N N . VAL A 1 157 ? 17.09957 -9.71531 -27.63508 1.000 24.45003 157 VAL A N 1
ATOM 1249 C CA . VAL A 1 157 ? 18.24399 -9.31015 -28.43455 1.000 21.02714 157 VAL A CA 1
ATOM 1250 C C . VAL A 1 157 ? 19.31446 -10.35695 -28.20361 1.000 25.00189 157 VAL A C 1
ATOM 1251 O O . VAL A 1 157 ? 19.53785 -10.76742 -27.06097 1.000 22.08420 157 VAL A O 1
ATOM 1255 N N . LEU A 1 158 ? 19.93035 -10.83784 -29.28129 1.000 23.41209 158 LEU A N 1
ATOM 1256 C CA . LEU A 1 158 ? 20.91397 -11.89223 -29.12866 1.000 25.60795 158 LEU A CA 1
ATOM 1257 C C . LEU A 1 158 ? 22.06429 -11.68802 -30.10252 1.000 29.17790 158 LEU A C 1
ATOM 1258 O O . LEU A 1 158 ? 21.90777 -11.10937 -31.18260 1.000 27.20783 158 LEU A O 1
ATOM 1263 N N . THR A 1 159 ? 23.23911 -12.13299 -29.66951 1.000 31.49043 159 THR A N 1
ATOM 1264 C CA . THR A 1 159 ? 24.43361 -12.21093 -30.49352 1.000 31.96184 159 THR A CA 1
ATOM 1265 C C . THR A 1 159 ? 24.76936 -13.68680 -30.57056 1.000 40.65238 159 THR A C 1
ATOM 1266 O O . THR A 1 159 ? 25.04933 -14.31166 -29.54240 1.000 56.65226 159 THR A O 1
ATOM 1270 N N . GLY A 1 160 ? 24.73585 -14.24259 -31.75926 1.000 33.57719 160 GLY A N 1
ATOM 1271 C CA . GLY A 1 160 ? 25.00845 -15.65779 -31.88922 1.000 33.76374 160 GLY A CA 1
ATOM 1272 C C . GLY A 1 160 ? 23.96087 -16.33320 -32.74106 1.000 33.98800 160 GLY A C 1
ATOM 1273 O O . GLY A 1 160 ? 23.4319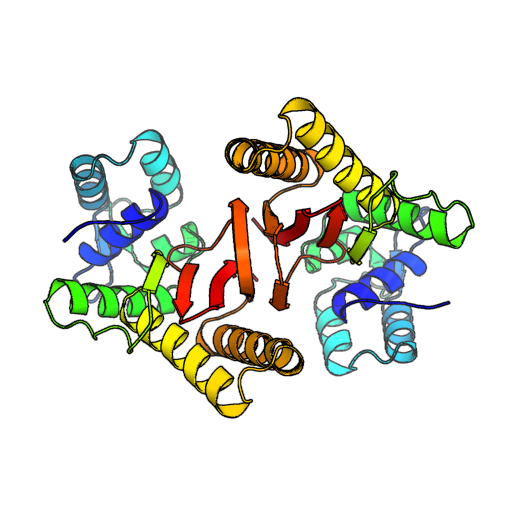8 -15.72176 -33.66892 1.000 33.72866 160 GLY A O 1
ATOM 1274 N N . SER A 1 161 ? 23.65454 -17.58745 -32.44427 1.000 27.11536 161 SER A N 1
ATOM 1275 C CA . SER A 1 161 ? 22.71030 -18.36538 -33.22161 1.000 25.23124 161 SER A CA 1
ATOM 1276 C C . SER A 1 161 ? 21.53632 -18.75927 -32.33581 1.000 27.18882 161 SER A C 1
ATOM 1277 O O . SER A 1 161 ? 21.64087 -18.76140 -31.10597 1.000 29.39874 161 SER A O 1
ATOM 1280 N N . TYR A 1 162 ? 20.41888 -19.13021 -32.96174 1.000 24.72497 162 TYR A N 1
ATOM 1281 C CA . TYR A 1 162 ? 19.25019 -19.48677 -32.16431 1.000 24.24415 162 TYR A CA 1
ATOM 1282 C C . TYR A 1 162 ? 18.36390 -20.46414 -32.92298 1.000 24.34409 162 TYR A C 1
ATOM 1283 O O . TYR A 1 162 ? 18.40217 -20.55808 -34.15488 1.000 22.01001 162 TYR A O 1
ATOM 1292 N N . TRP A 1 163 ? 17.58316 -21.22016 -32.15496 1.000 26.44473 163 TRP A N 1
ATOM 1293 C CA . TRP A 1 163 ? 16.55180 -22.10832 -32.67439 1.000 26.00440 163 TRP A CA 1
ATOM 1294 C C . TRP A 1 163 ? 15.32241 -21.87588 -31.81587 1.000 26.06700 163 TRP A C 1
ATOM 1295 O O . TRP A 1 163 ? 15.43343 -21.83152 -30.58604 1.000 27.92181 163 TRP A O 1
ATOM 1306 N N . MET A 1 164 ? 14.16524 -21.70535 -32.44921 1.000 27.76688 164 MET A N 1
ATOM 1307 C CA . MET A 1 164 ? 12.98250 -21.24007 -31.72959 1.000 27.41291 164 MET A CA 1
ATOM 1308 C C . MET A 1 164 ? 11.74253 -21.94286 -32.24828 1.000 27.20808 164 MET A C 1
ATOM 1309 O O . MET A 1 164 ? 11.50193 -21.98494 -33.45702 1.000 25.60057 164 MET A O 1
ATOM 1314 N N . LYS A 1 165 ? 10.94798 -22.48513 -31.33701 1.000 26.97328 165 LYS A N 1
ATOM 1315 C CA . LYS A 1 165 ? 9.55813 -22.77650 -31.64065 1.000 23.75865 165 LYS A CA 1
ATOM 1316 C C . LYS A 1 165 ? 8.69295 -21.96117 -30.68872 1.000 30.57478 165 LYS A C 1
ATOM 1317 O O . LYS A 1 165 ? 8.89879 -21.98137 -29.46878 1.000 25.65198 165 LYS A O 1
ATOM 1323 N N . PHE A 1 166 ? 7.77390 -21.18822 -31.25765 1.000 28.61800 166 PHE A N 1
ATOM 1324 C CA . PHE A 1 166 ? 7.08124 -20.16365 -30.49544 1.000 28.78157 166 PHE A CA 1
ATOM 1325 C C . PHE A 1 166 ? 5.68311 -20.00377 -31.06428 1.000 27.34284 166 PHE A C 1
ATOM 1326 O O . PHE A 1 166 ? 5.32541 -20.62143 -32.07207 1.000 27.37170 166 PHE A O 1
ATOM 1334 N N . SER A 1 167 ? 4.87608 -19.20063 -30.37816 1.000 20.37309 167 SER A N 1
ATOM 1335 C CA . SER A 1 167 ? 3.51669 -18.95791 -30.83547 1.000 22.10558 167 SER A CA 1
ATOM 1336 C C . SER A 1 167 ? 3.21644 -17.47070 -30.65382 1.000 24.04785 167 SER A C 1
ATOM 1337 O O . SER A 1 167 ? 3.57502 -16.87526 -29.63176 1.000 22.58092 167 SER A O 1
ATOM 1340 N N . HIS A 1 168 ? 2.60160 -16.85869 -31.66915 1.000 20.44972 168 HIS A N 1
ATOM 1341 C CA . HIS A 1 168 ? 2.32987 -15.42751 -31.64633 1.000 16.56961 168 HIS A CA 1
ATOM 1342 C C . HIS A 1 168 ? 0.95913 -15.18122 -32.25801 1.000 22.16415 168 HIS A C 1
ATOM 1343 O O . HIS A 1 168 ? 0.41823 -16.02722 -32.97582 1.000 19.72529 168 HIS A O 1
ATOM 1350 N N . GLU A 1 169 ? 0.38743 -14.01631 -31.94728 1.000 21.93923 169 GLU A N 1
ATOM 1351 C CA . GLU A 1 169 ? -0.88155 -13.64542 -32.56149 1.000 22.88647 169 GLU A CA 1
ATOM 1352 C C . GLU A 1 169 ? -0.69074 -13.28315 -34.02853 1.000 25.99625 169 GLU A C 1
ATOM 1353 O O . GLU A 1 169 ? 0.41765 -12.93703 -34.45805 1.000 22.14887 169 GLU A O 1
ATOM 1359 N N . PRO A 1 170 ? -1.75455 -13.38525 -34.82525 1.000 28.41332 170 PRO A N 1
ATOM 1360 C CA . PRO A 1 170 ? -1.62873 -13.08381 -36.25745 1.000 25.89299 170 PRO A CA 1
ATOM 1361 C C . PRO A 1 170 ? -1.04751 -11.69898 -36.49995 1.000 25.22529 170 PRO A C 1
ATOM 1362 O O . PRO A 1 170 ? -1.42816 -10.70178 -35.85942 1.000 25.23389 170 PRO A O 1
ATOM 1366 N N . PHE A 1 171 ? -0.09464 -11.65814 -37.42870 1.000 22.74877 171 PHE A N 1
ATOM 1367 C CA . PHE A 1 171 ? 0.65385 -10.48954 -37.88639 1.000 27.77124 171 PHE A CA 1
ATOM 1368 C C . PHE A 1 171 ? 1.64486 -9.92615 -36.86141 1.000 24.76398 171 PHE A C 1
ATOM 1369 O O . PHE A 1 171 ? 2.39497 -9.00407 -37.18359 1.000 25.71978 171 PHE A O 1
ATOM 1377 N N . MET A 1 172 ? 1.66551 -10.44438 -35.64131 1.000 22.49625 172 MET A N 1
ATOM 1378 C CA . MET A 1 172 ? 2.42378 -9.80841 -34.55872 1.000 22.80471 172 MET A CA 1
ATOM 1379 C C . MET A 1 172 ? 3.75950 -10.52747 -34.31146 1.000 27.75230 172 MET A C 1
ATOM 1380 O O . MET A 1 172 ? 4.01000 -11.04223 -33.22062 1.000 21.03601 172 MET A O 1
ATOM 1385 N N . SER A 1 173 ? 4.64121 -10.57979 -35.31287 1.000 18.54215 173 SER A N 1
ATOM 1386 C CA . SER A 1 173 ? 5.94565 -11.17792 -35.06537 1.000 23.07386 173 SER A CA 1
ATOM 1387 C C . SER A 1 173 ? 6.93169 -10.63684 -36.08380 1.000 21.65637 173 SER A C 1
ATOM 1388 O O . SER A 1 173 ? 6.58147 -10.41695 -37.24679 1.000 21.07835 173 SER A O 1
ATOM 1391 N N . LEU A 1 174 ? 8.16446 -10.42483 -35.63229 1.000 21.32959 174 LEU A N 1
ATOM 1392 C CA . LEU A 1 174 ? 9.17455 -9.80873 -36.48149 1.000 19.89309 174 LEU A CA 1
ATOM 1393 C C . LEU A 1 174 ? 10.53387 -10.21012 -35.94026 1.000 20.29683 174 LEU A C 1
ATOM 1394 O O . LEU A 1 174 ? 10.76799 -10.12430 -34.72916 1.000 23.49410 174 LEU A O 1
ATOM 1399 N N . GLN A 1 175 ? 11.41007 -10.67330 -36.82584 1.000 18.51057 175 GLN A N 1
ATOM 1400 C CA . GLN A 1 175 ? 12.77456 -11.03866 -36.46189 1.000 22.87653 175 GLN A CA 1
ATOM 1401 C C . GLN A 1 175 ? 13.69441 -10.29925 -37.42046 1.000 24.87325 175 GLN A C 1
ATOM 1402 O O . GLN A 1 175 ? 13.48448 -10.35443 -38.63263 1.000 21.89662 175 GLN A O 1
ATOM 1408 N N . PHE A 1 176 ? 14.68886 -9.58608 -36.90118 1.000 21.84706 176 PHE A N 1
ATOM 1409 C CA . PHE A 1 176 ? 15.50741 -8.79276 -37.80474 1.000 20.75136 176 PHE A CA 1
ATOM 1410 C C . PHE A 1 176 ? 16.90336 -8.64738 -37.22978 1.000 25.28587 176 PHE A C 1
ATOM 1411 O O . PHE A 1 176 ? 17.14917 -8.93281 -36.05926 1.000 22.93342 176 PHE A O 1
ATOM 1419 N N . LYS A 1 177 ? 17.82227 -8.21297 -38.08076 1.000 21.27612 177 LYS A N 1
ATOM 1420 C CA . LYS A 1 177 ? 19.21030 -8.03547 -37.69250 1.000 24.20803 177 LYS A CA 1
ATOM 1421 C C . LYS A 1 177 ? 19.62642 -6.60277 -37.99240 1.000 24.34372 177 LYS A C 1
ATOM 1422 O O . LYS A 1 177 ? 19.25082 -6.04813 -39.02668 1.000 27.93941 177 LYS A O 1
ATOM 1428 N N . VAL A 1 178 ? 20.36794 -5.99832 -37.06468 1.000 23.01855 178 VAL A N 1
ATOM 1429 C CA . VAL A 1 178 ? 21.00704 -4.70168 -37.26990 1.000 23.89313 178 VAL A CA 1
ATOM 1430 C C . VAL A 1 178 ? 22.42701 -4.82855 -36.73192 1.000 28.07787 178 VAL A C 1
ATOM 1431 O O . VAL A 1 178 ? 22.62023 -4.93019 -35.51596 1.000 26.86936 178 VAL A O 1
ATOM 1435 N N . GLY A 1 179 ? 23.41685 -4.81130 -37.62301 1.000 32.44971 179 GLY A N 1
ATOM 1436 C CA . GLY A 1 179 ? 24.79460 -4.97999 -37.20484 1.000 26.04944 179 GLY A CA 1
ATOM 1437 C C . GLY A 1 179 ? 25.00589 -6.30792 -36.50347 1.000 30.89788 179 GLY A C 1
ATOM 1438 O O . GLY A 1 179 ? 24.58071 -7.36258 -36.98789 1.000 31.61155 179 GLY A O 1
ATOM 1439 N N . PRO A 1 180 ? 25.64431 -6.28696 -35.33093 1.000 23.28598 180 PRO A N 1
ATOM 1440 C CA . PRO A 1 180 ? 25.87056 -7.53267 -34.59397 1.000 30.16094 180 PRO A CA 1
ATOM 1441 C C . PRO A 1 180 ? 24.64856 -8.05524 -33.85250 1.000 33.11270 180 PRO A C 1
ATOM 1442 O O . PRO A 1 180 ? 24.75275 -9.10666 -33.20945 1.000 31.08469 180 PRO A O 1
ATOM 1446 N N . ASN A 1 181 ? 23.50415 -7.37298 -33.91164 1.000 30.76606 181 ASN A N 1
ATOM 1447 C CA . ASN A 1 181 ? 22.37032 -7.67314 -33.04366 1.000 26.71314 181 ASN A CA 1
ATOM 1448 C C . ASN A 1 181 ? 21.22453 -8.27208 -33.84525 1.000 32.90712 181 ASN A C 1
ATOM 1449 O O . ASN A 1 181 ? 20.79635 -7.68800 -34.84394 1.000 26.10534 181 ASN A O 1
ATOM 1454 N N . ILE A 1 182 ? 20.72325 -9.42250 -33.38743 1.000 24.51031 182 ILE A N 1
ATOM 1455 C CA . ILE A 1 182 ? 19.49756 -10.02678 -33.89865 1.000 22.28458 182 ILE A CA 1
ATOM 1456 C C . ILE A 1 182 ? 18.40273 -9.75969 -32.87206 1.000 23.73595 182 ILE A C 1
ATOM 1457 O O . ILE A 1 182 ? 18.61513 -9.91241 -31.66136 1.000 19.79382 182 ILE A O 1
ATOM 1462 N N . VAL A 1 183 ? 17.25306 -9.29641 -33.34108 1.000 20.34199 183 VAL A N 1
ATOM 1463 C CA . VAL A 1 183 ? 16.19393 -8.80443 -32.46902 1.000 22.21545 183 VAL A CA 1
ATOM 1464 C C . VAL A 1 183 ? 14.94044 -9.60479 -32.79050 1.000 18.20034 183 VAL A C 1
ATOM 1465 O O . VAL A 1 183 ? 14.58398 -9.74136 -33.96568 1.000 20.38590 183 VAL A O 1
ATOM 1469 N N . LEU A 1 184 ? 14.32054 -10.20004 -31.76348 1.000 19.69048 184 LEU A N 1
ATOM 1470 C CA . LEU A 1 184 ? 13.10023 -10.99353 -31.93031 1.000 20.61175 184 LEU A CA 1
ATOM 1471 C C . LEU A 1 184 ? 11.98275 -10.34810 -31.13111 1.000 22.12737 184 LEU A C 1
ATOM 1472 O O . LEU A 1 184 ? 12.14380 -10.12042 -29.92840 1.000 22.14687 184 LEU A O 1
ATOM 1477 N N . VAL A 1 185 ? 10.84947 -10.06728 -31.78016 1.000 18.23830 185 VAL A N 1
ATOM 1478 C CA . VAL A 1 185 ? 9.71603 -9.47836 -31.07073 1.000 16.58489 185 VAL A CA 1
ATOM 1479 C C . VAL A 1 185 ? 8.44279 -10.14584 -31.56416 1.000 18.08832 185 VAL A C 1
ATOM 1480 O O . VAL A 1 185 ? 8.29202 -10.40811 -32.76202 1.000 22.64291 185 VAL A O 1
ATOM 1484 N N . TRP A 1 186 ? 7.53229 -10.44048 -30.64207 1.000 18.42045 186 TRP A N 1
ATOM 1485 C CA . TRP A 1 186 ? 6.23864 -10.99015 -31.02951 1.000 19.28339 186 TRP A CA 1
ATOM 1486 C C . TRP A 1 186 ? 5.25992 -10.79818 -29.88403 1.000 21.50969 186 TRP A C 1
ATOM 1487 O O . TRP A 1 186 ? 5.64942 -10.69196 -28.71664 1.000 23.14446 186 TRP A O 1
ATOM 1498 N N . ARG A 1 187 ? 3.97892 -10.80172 -30.22250 1.000 20.83051 187 ARG A N 1
ATOM 1499 C CA . ARG A 1 187 ? 2.95217 -10.54998 -29.22714 1.000 19.09428 187 ARG A CA 1
ATOM 1500 C C . ARG A 1 187 ? 2.14112 -11.81488 -28.98492 1.000 23.06164 187 ARG A C 1
ATOM 1501 O O . ARG A 1 187 ? 1.81279 -12.53691 -29.92801 1.000 20.55530 187 ARG A O 1
ATOM 1509 N N . THR A 1 188 ? 1.80650 -12.05922 -27.71803 1.000 21.53353 188 THR A N 1
ATOM 1510 C CA . THR A 1 188 ? 0.95408 -13.14871 -27.27112 1.000 19.91920 188 THR A CA 1
ATOM 1511 C C . THR A 1 188 ? -0.21483 -12.56089 -26.49245 1.000 23.52728 188 THR A C 1
ATOM 1512 O O . THR A 1 188 ? -0.16861 -11.39499 -26.07798 1.000 25.46365 188 THR A O 1
ATOM 1516 N N . PRO A 1 189 ? -1.28807 -13.32133 -26.29222 1.000 23.85313 189 PRO A N 1
ATOM 1517 C CA . PRO A 1 189 ? -2.48238 -12.73342 -25.67859 1.000 28.68370 189 PRO A CA 1
ATOM 1518 C C . PRO A 1 189 ? -2.22479 -12.27659 -24.25183 1.000 29.33834 189 PRO A C 1
ATOM 1519 O O . PRO A 1 189 ? -1.45401 -12.88811 -23.50605 1.000 32.89107 189 PRO A O 1
ATOM 1523 N N . SER A 1 190 ? -2.88007 -11.17738 -23.89044 1.000 35.13703 190 SER A N 1
ATOM 1524 C CA . SER A 1 190 ? -3.13784 -10.81896 -22.49686 1.000 42.74151 190 SER A CA 1
ATOM 1525 C C . SER A 1 190 ? -1.88489 -10.35718 -21.76805 1.000 50.54767 190 SER A C 1
ATOM 1526 O O . SER A 1 190 ? -1.88857 -9.30270 -21.12643 1.000 56.19454 190 SER A O 1
ATOM 1529 N N . VAL B 1 4 ? 10.13379 -16.70199 5.03775 1.000 88.64386 4 VAL B N 1
ATOM 1530 C CA . VAL B 1 4 ? 11.33588 -16.12163 4.45584 1.000 84.71947 4 VAL B CA 1
ATOM 1531 C C . VAL B 1 4 ? 10.96911 -15.56466 3.05724 1.000 88.83016 4 VAL B C 1
ATOM 1532 O O . VAL B 1 4 ? 9.78737 -15.31480 2.79495 1.000 87.40999 4 VAL B O 1
ATOM 1536 N N . ALA B 1 5 ? 11.95999 -15.38739 2.17745 1.000 87.28881 5 ALA B N 1
ATOM 1537 C CA . ALA B 1 5 ? 11.83440 -14.51564 1.01035 1.000 88.01349 5 ALA B CA 1
ATOM 1538 C C . ALA B 1 5 ? 10.67113 -14.91117 0.09972 1.000 87.18206 5 ALA B C 1
ATOM 1539 O O . ALA B 1 5 ? 10.25142 -16.07091 0.04818 1.000 80.86826 5 ALA B O 1
ATOM 1541 N N . LEU B 1 6 ? 10.14376 -13.91496 -0.62131 1.000 95.05315 6 LEU B N 1
ATOM 1542 C CA . LEU B 1 6 ? 9.11671 -14.10803 -1.64051 1.000 93.61295 6 LEU B CA 1
ATOM 1543 C C . LEU B 1 6 ? 9.45706 -13.27623 -2.87149 1.000 89.55313 6 LEU B C 1
ATOM 1544 O O . LEU B 1 6 ? 9.81216 -12.09678 -2.75927 1.000 84.99552 6 LEU B O 1
ATOM 1549 N N . GLU B 1 7 ? 9.31768 -13.89449 -4.04744 1.000 89.29355 7 GLU B N 1
ATOM 1550 C CA . GLU B 1 7 ? 9.91826 -13.41007 -5.28531 1.000 86.42345 7 GLU B CA 1
ATOM 1551 C C . GLU B 1 7 ? 8.89109 -13.43265 -6.41593 1.000 81.86257 7 GLU B C 1
ATOM 1552 O O . GLU B 1 7 ? 7.89347 -14.16105 -6.36220 1.000 71.30413 7 GLU B O 1
ATOM 1558 N N . GLY B 1 8 ? 9.13534 -12.60845 -7.43949 1.000 73.72275 8 GLY B N 1
ATOM 1559 C CA . GLY B 1 8 ? 8.37913 -12.63595 -8.68242 1.000 62.48715 8 GLY B CA 1
ATOM 1560 C C . GLY B 1 8 ? 7.68503 -11.31663 -8.97522 1.000 58.67525 8 GLY B C 1
ATOM 1561 O O . GLY B 1 8 ? 7.93573 -10.28884 -8.33883 1.000 59.41092 8 GLY B O 1
ATOM 1562 N N . SER B 1 9 ? 6.79478 -11.35450 -9.97055 1.000 48.37619 9 SER B N 1
ATOM 1563 C CA . SER B 1 9 ? 5.96327 -10.20122 -10.28572 1.000 41.19983 9 SER B CA 1
ATOM 1564 C C . SER B 1 9 ? 4.91936 -9.99907 -9.18791 1.000 35.66255 9 SER B C 1
ATOM 1565 O O . SER B 1 9 ? 4.79266 -10.80110 -8.25986 1.000 32.32723 9 SER B O 1
ATOM 1568 N N . ASN B 1 10 ? 4.17660 -8.89142 -9.28822 1.000 40.72195 10 ASN B N 1
ATOM 1569 C CA . ASN B 1 10 ? 3.18742 -8.58624 -8.25758 1.000 33.65862 10 ASN B CA 1
ATOM 1570 C C . ASN B 1 10 ? 2.07305 -9.62165 -8.24498 1.000 31.59262 10 ASN B C 1
ATOM 1571 O O . ASN B 1 10 ? 1.62483 -10.04599 -7.17430 1.000 32.33318 10 ASN B O 1
ATOM 1576 N N . LEU B 1 11 ? 1.60530 -10.02531 -9.42569 1.000 33.02173 11 LEU B N 1
ATOM 1577 C CA . LEU B 1 11 ? 0.54971 -11.02651 -9.49615 1.000 32.07278 11 LEU B CA 1
ATOM 1578 C C . LEU B 1 11 ? 1.04366 -12.37106 -8.95778 1.000 28.22708 11 LEU B C 1
ATOM 1579 O O . LEU B 1 11 ? 0.33791 -13.02985 -8.18933 1.000 25.63243 11 LEU B O 1
ATOM 1584 N N . GLU B 1 12 ? 2.27955 -12.76548 -9.29876 1.000 28.87896 12 GLU B N 1
ATOM 1585 C CA . GLU B 1 12 ? 2.84472 -14.00441 -8.76248 1.000 24.56861 12 GLU B CA 1
ATOM 1586 C C . GLU B 1 12 ? 2.97758 -13.95612 -7.24869 1.000 28.35264 12 GLU B C 1
ATOM 1587 O O . GLU B 1 12 ? 2.76088 -14.96352 -6.56898 1.000 28.59094 12 GLU B O 1
ATOM 1593 N N . LYS B 1 13 ? 3.35802 -12.80635 -6.69748 1.000 34.25763 13 LYS B N 1
ATOM 1594 C CA . LYS B 1 13 ? 3.48346 -12.73380 -5.24903 1.000 28.51454 13 LYS B CA 1
ATOM 1595 C C . LYS B 1 13 ? 2.12125 -12.85666 -4.57509 1.000 27.23583 13 LYS B C 1
ATOM 1596 O O . LYS B 1 13 ? 1.98730 -13.56178 -3.56764 1.000 29.82053 13 LYS B O 1
ATOM 1602 N N . MET B 1 14 ? 1.09225 -12.20706 -5.13169 1.000 26.60613 14 MET B N 1
ATOM 1603 C CA . MET B 1 14 ? -0.25325 -12.38080 -4.59465 1.000 27.00264 14 MET B CA 1
ATOM 1604 C C . MET B 1 14 ? -0.68078 -13.84700 -4.63468 1.000 27.15976 14 MET B C 1
ATOM 1605 O O . MET B 1 14 ? -1.21413 -14.36485 -3.64718 1.000 26.27141 14 MET B O 1
ATOM 1610 N N . ILE B 1 15 ? -0.41951 -14.54067 -5.75622 1.000 26.06169 15 ILE B N 1
ATOM 1611 C CA . ILE B 1 15 ? -0.76377 -15.96569 -5.87098 1.000 25.65125 15 ILE B CA 1
ATOM 1612 C C . ILE B 1 15 ? 0.00108 -16.79488 -4.84153 1.000 28.19072 15 ILE B C 1
ATOM 1613 O O . ILE B 1 15 ? -0.57173 -17.65998 -4.16517 1.000 22.49508 15 ILE B O 1
ATOM 1618 N N . GLN B 1 16 ? 1.29912 -16.53559 -4.68731 1.000 25.87799 16 GLN B N 1
ATOM 1619 C CA . GLN B 1 16 ? 2.06677 -17.24691 -3.66647 1.000 30.00615 16 GLN B CA 1
ATOM 1620 C C . GLN B 1 16 ? 1.46197 -17.03784 -2.28615 1.000 33.05926 16 GLN B C 1
ATOM 1621 O O . GLN B 1 16 ? 1.36938 -17.97950 -1.49150 1.000 28.74380 16 GLN B O 1
ATOM 1627 N N . LEU B 1 17 ? 1.06717 -15.79845 -1.97172 1.000 28.22073 17 LEU B N 1
ATOM 1628 C CA . LEU B 1 17 ? 0.50344 -15.52015 -0.65171 1.000 30.24477 17 LEU B CA 1
ATOM 1629 C C . LEU B 1 17 ? -0.85198 -16.20039 -0.47215 1.000 25.60617 17 LEU B C 1
ATOM 1630 O O . LEU B 1 17 ? -1.15014 -16.72478 0.60584 1.000 27.63517 17 LEU B O 1
ATOM 1635 N N . PHE B 1 18 ? -1.69758 -16.16951 -1.50429 1.000 24.18839 18 PHE B N 1
ATOM 1636 C CA . PHE B 1 18 ? -2.94042 -16.93124 -1.45740 1.000 26.54313 18 PHE B CA 1
ATOM 1637 C C . PHE B 1 18 ? -2.66829 -18.40602 -1.16737 1.000 29.60781 18 PHE B C 1
ATOM 1638 O O . PHE B 1 18 ? -3.33699 -19.02183 -0.32862 1.000 23.78996 18 PHE B O 1
ATOM 1646 N N . LEU B 1 19 ? -1.67758 -18.98900 -1.83931 1.000 25.71574 19 LEU B N 1
ATOM 1647 C CA . LEU B 1 19 ? -1.40523 -20.41021 -1.63275 1.000 28.66050 19 LEU B CA 1
ATOM 1648 C C . LEU B 1 19 ? -0.87603 -20.68038 -0.22519 1.000 29.74026 19 LEU B C 1
ATOM 1649 O O . LEU B 1 19 ? -1.18263 -21.71734 0.36576 1.000 27.95116 19 LEU B O 1
ATOM 1654 N N . GLN B 1 20 ? -0.07123 -19.76582 0.32432 1.000 31.46826 20 GLN B N 1
ATOM 1655 C CA . GLN B 1 20 ? 0.38124 -19.91117 1.70883 1.000 31.02970 20 GLN B CA 1
ATOM 1656 C C . GLN B 1 20 ? -0.77530 -19.86098 2.71357 1.000 34.01463 20 GLN B C 1
ATOM 1657 O O . GLN B 1 20 ? -0.74346 -20.56476 3.72885 1.000 34.04666 20 GLN B O 1
ATOM 1663 N N . LEU B 1 21 ? -1.77411 -18.99404 2.48925 1.000 26.91691 21 LEU B N 1
ATOM 1664 C CA . LEU B 1 21 ? -2.92498 -18.92401 3.39362 1.000 30.37541 21 LEU B CA 1
ATOM 1665 C C . LEU B 1 21 ? -3.89656 -20.08144 3.19722 1.000 29.20043 21 LEU B C 1
ATOM 1666 O O . LEU B 1 21 ? -4.62505 -20.44672 4.12806 1.000 29.92415 21 LEU B O 1
ATOM 1671 N N . ASP B 1 22 ? -3.94471 -20.63655 1.99292 1.000 28.98601 22 ASP B N 1
ATOM 1672 C CA . ASP B 1 22 ? -4.88809 -21.69479 1.65811 1.000 32.75773 22 ASP B CA 1
ATOM 1673 C C . ASP B 1 22 ? -4.56878 -22.97867 2.42278 1.000 29.91711 22 ASP B C 1
ATOM 1674 O O . ASP B 1 22 ? -3.40688 -23.34242 2.59825 1.000 33.62890 22 ASP B O 1
ATOM 1679 N N . ARG B 1 23 ? -5.60995 -23.68254 2.85776 1.000 35.75682 23 ARG B N 1
ATOM 1680 C CA . ARG B 1 23 ? -5.45279 -24.96540 3.53529 1.000 40.30727 23 ARG B CA 1
ATOM 1681 C C . ARG B 1 23 ? -6.11397 -26.06183 2.71174 1.000 38.72352 23 ARG B C 1
ATOM 1682 O O . ARG B 1 23 ? -7.22876 -25.88603 2.20807 1.000 33.70620 23 ARG B O 1
ATOM 1690 N N . ASN B 1 24 ? -5.43296 -27.20550 2.58962 1.000 30.41497 24 ASN B N 1
ATOM 1691 C CA . ASN B 1 24 ? -5.93186 -28.23379 1.68287 1.000 38.09623 24 ASN B CA 1
ATOM 1692 C C . ASN B 1 24 ? -7.32994 -28.69900 2.07785 1.000 36.72581 24 ASN B C 1
ATOM 1693 O O . ASN B 1 24 ? -8.11340 -29.09792 1.20899 1.000 33.18989 24 ASN B O 1
ATOM 1698 N N . ARG B 1 25 ? -7.67283 -28.60788 3.36549 1.000 35.25162 25 ARG B N 1
ATOM 1699 C CA . ARG B 1 25 ? -8.94283 -29.14732 3.84451 1.000 40.04228 25 ARG B CA 1
ATOM 1700 C C . ARG B 1 25 ? -10.13875 -28.44674 3.20742 1.000 35.83091 25 ARG B C 1
ATOM 1701 O O . ARG B 1 25 ? -11.15018 -29.09220 2.90868 1.000 42.05717 25 ARG B O 1
ATOM 1709 N N . ASP B 1 26 ? -10.06250 -27.12983 3.00663 1.000 35.01762 26 ASP B N 1
ATOM 1710 C CA . ASP B 1 26 ? -11.20372 -26.39802 2.46633 1.000 35.36305 26 ASP B CA 1
ATOM 1711 C C . ASP B 1 26 ? -10.88929 -25.49410 1.27623 1.000 32.06360 26 ASP B C 1
ATOM 1712 O O . ASP B 1 26 ? -11.82838 -25.09296 0.57837 1.000 30.40496 26 ASP B O 1
ATOM 1717 N N . ASP B 1 27 ? -9.62543 -25.15971 1.01892 1.000 27.40816 27 ASP B N 1
ATOM 1718 C CA . ASP B 1 27 ? -9.24370 -24.35729 -0.14176 1.000 28.87226 27 ASP B CA 1
ATOM 1719 C C . ASP B 1 27 ? -10.02887 -23.04317 -0.18132 1.000 29.88592 27 ASP B C 1
ATOM 1720 O O . ASP B 1 27 ? -10.66165 -22.69334 -1.17989 1.000 26.28262 27 ASP B O 1
ATOM 1725 N N . ILE B 1 28 ? -10.01740 -22.32199 0.93669 1.000 28.08967 28 ILE B N 1
ATOM 1726 C CA . ILE B 1 28 ? -10.76225 -21.07002 1.04866 1.000 34.26442 28 ILE B CA 1
ATOM 1727 C C . ILE B 1 28 ? -9.90979 -20.02970 1.78859 1.000 27.51660 28 ILE B C 1
ATOM 1728 O O . ILE B 1 28 ? -9.31063 -20.33192 2.82327 1.000 32.01820 28 ILE B O 1
ATOM 1733 N N . VAL B 1 29 ? -9.80467 -18.81655 1.23394 1.000 26.43467 29 VAL B N 1
ATOM 1734 C CA . VAL B 1 29 ? -8.91026 -17.79097 1.77557 1.000 29.19037 29 VAL B CA 1
ATOM 1735 C C . VAL B 1 29 ? -9.71392 -16.52875 2.05461 1.000 29.36502 29 VAL B C 1
ATOM 1736 O O . VAL B 1 29 ? -10.51650 -16.09183 1.21889 1.000 26.86606 29 VAL B O 1
ATOM 1740 N N . ASP B 1 30 ? -9.49720 -15.94793 3.22961 1.000 30.09379 30 ASP B N 1
ATOM 1741 C CA . ASP B 1 30 ? -10.15881 -14.70068 3.58471 1.000 33.65615 30 ASP B CA 1
ATOM 1742 C C . ASP B 1 30 ? -9.61298 -13.54723 2.74244 1.000 32.43996 30 ASP B C 1
ATOM 1743 O O . ASP B 1 30 ? -8.40686 -13.28516 2.72801 1.000 31.54619 30 ASP B O 1
ATOM 1748 N N . GLU B 1 31 ? -10.52154 -12.83081 2.08472 1.000 30.23763 31 GLU B N 1
ATOM 1749 C CA . GLU B 1 31 ? -10.17141 -11.66425 1.27538 1.000 29.79294 31 GLU B CA 1
ATOM 1750 C C . GLU B 1 31 ? -9.31746 -10.65171 2.03847 1.000 38.43003 31 GLU B C 1
ATOM 1751 O O . GLU B 1 31 ? -8.33297 -10.11192 1.50703 1.000 29.00054 31 GLU B O 1
ATOM 1757 N N . ASN B 1 32 ? -9.73411 -10.31539 3.26228 1.000 31.88991 32 ASN B N 1
ATOM 1758 C CA . ASN B 1 32 ? -9.02758 -9.29565 4.03377 1.000 30.94837 32 ASN B CA 1
ATOM 1759 C C . ASN B 1 32 ? -7.64986 -9.76653 4.43933 1.000 32.78979 32 ASN B C 1
ATOM 1760 O O . ASN B 1 32 ? -6.68571 -8.98789 4.41990 1.000 31.96591 32 ASN B O 1
ATOM 1765 N N . GLU B 1 33 ? -7.54086 -11.03425 4.82605 1.000 27.54707 33 GLU B N 1
ATOM 1766 C CA . GLU B 1 33 ? -6.23878 -11.57601 5.18127 1.000 29.77346 33 GLU B CA 1
ATOM 1767 C C . GLU B 1 33 ? -5.30649 -11.56995 3.97506 1.000 35.63377 33 GLU B C 1
ATOM 1768 O O . GLU B 1 33 ? -4.10620 -11.29626 4.10970 1.000 34.05029 33 GLU B O 1
ATOM 1774 N N . LEU B 1 34 ? -5.84737 -11.84520 2.77895 1.000 35.88735 34 LEU B N 1
ATOM 1775 C CA . LEU B 1 34 ? -5.04150 -11.76654 1.55942 1.000 32.55499 34 LEU B CA 1
ATOM 1776 C C . LEU B 1 34 ? -4.54990 -10.34567 1.32286 1.000 31.94411 34 LEU B C 1
ATOM 1777 O O . LEU B 1 34 ? -3.37128 -10.12624 1.01121 1.000 30.40555 34 LEU B O 1
ATOM 1782 N N . ARG B 1 35 ? -5.44188 -9.36574 1.47759 1.000 29.41961 35 ARG B N 1
ATOM 1783 C CA . ARG B 1 35 ? -5.05358 -7.97306 1.28811 1.000 35.57609 35 ARG B CA 1
ATOM 1784 C C . ARG B 1 35 ? -3.99326 -7.55907 2.29930 1.000 36.42774 35 ARG B C 1
ATOM 1785 O O . ARG B 1 35 ? -3.03739 -6.85448 1.95241 1.000 33.73289 35 ARG B O 1
ATOM 1793 N N . GLN B 1 36 ? -4.14336 -7.98874 3.55636 1.000 34.05429 36 GLN B N 1
ATOM 1794 C CA . GLN B 1 36 ? -3.16221 -7.62802 4.57345 1.000 33.72911 36 GLN B CA 1
ATOM 1795 C C . GLN B 1 36 ? -1.79439 -8.24516 4.26703 1.000 43.91769 36 GLN B C 1
ATOM 1796 O O . GLN B 1 36 ? -0.75874 -7.59092 4.43010 1.000 37.80344 36 GLN B O 1
ATOM 1802 N N . ALA B 1 37 ? -1.76861 -9.50195 3.81518 1.000 34.41308 37 ALA B N 1
ATOM 1803 C CA . ALA B 1 37 ? -0.49997 -10.12795 3.44459 1.000 35.72947 37 ALA B CA 1
ATOM 1804 C C . ALA B 1 37 ? 0.14187 -9.42304 2.25548 1.000 37.05725 37 ALA B C 1
ATOM 1805 O O . ALA B 1 37 ? 1.37107 -9.28760 2.19133 1.000 43.46478 37 ALA B O 1
ATOM 1807 N N . CYS B 1 38 ? -0.67008 -8.98548 1.29394 1.000 32.93263 38 CYS B N 1
ATOM 1808 C CA . CYS B 1 38 ? -0.13364 -8.23585 0.16452 1.000 34.39918 38 CYS B CA 1
ATOM 1809 C C . CYS B 1 38 ? 0.41837 -6.89028 0.61057 1.000 45.57961 38 CYS B C 1
ATOM 1810 O O . CYS B 1 38 ? 1.46117 -6.44716 0.11356 1.000 50.49833 38 CYS B O 1
ATOM 1813 N N . ALA B 1 39 ? -0.27091 -6.22501 1.54240 1.000 43.02480 39 ALA B N 1
ATOM 1814 C CA . ALA B 1 39 ? 0.24725 -4.98094 2.09846 1.000 42.28251 39 ALA B CA 1
ATOM 1815 C C . ALA B 1 39 ? 1.58002 -5.20370 2.80459 1.000 42.84942 39 ALA B C 1
ATOM 1816 O O . ALA B 1 39 ? 2.53290 -4.44470 2.59425 1.000 47.37552 39 ALA B O 1
ATOM 1818 N N . GLU B 1 40 ? 1.67768 -6.25154 3.62615 1.000 40.45520 40 GLU B N 1
ATOM 1819 C CA . GLU B 1 40 ? 2.92106 -6.50468 4.34893 1.000 50.46835 40 GLU B CA 1
ATOM 1820 C C . GLU B 1 40 ? 4.03667 -7.01143 3.45396 1.000 50.55287 40 GLU B C 1
ATOM 1821 O O . GLU B 1 40 ? 5.15301 -7.19573 3.94889 1.000 55.61814 40 GLU B O 1
ATOM 1827 N N . HIS B 1 41 ? 3.77386 -7.24345 2.16715 1.000 50.43004 41 HIS B N 1
ATOM 1828 C CA . HIS B 1 41 ? 4.82049 -7.54360 1.19706 1.000 47.90353 41 HIS B CA 1
ATOM 1829 C C . HIS B 1 41 ? 4.97074 -6.43394 0.16167 1.000 54.35592 41 HIS B C 1
ATOM 1830 O O . HIS B 1 41 ? 5.57769 -6.64873 -0.89373 1.000 57.47917 41 HIS B O 1
ATOM 1837 N N . LYS B 1 42 ? 4.40433 -5.25772 0.44365 1.000 54.96665 42 LYS B N 1
ATOM 1838 C CA . LYS B 1 42 ? 4.66200 -4.00716 -0.26683 1.000 53.61835 42 LYS B CA 1
ATOM 1839 C C . LYS B 1 42 ? 4.07283 -3.97775 -1.66787 1.000 55.32138 42 LYS B C 1
ATOM 1840 O O . LYS B 1 42 ? 4.52871 -3.20769 -2.51828 1.000 52.30089 42 LYS B O 1
ATOM 1846 N N . LEU B 1 43 ? 3.06554 -4.79519 -1.93524 1.000 51.05738 43 LEU B N 1
ATOM 1847 C CA . LEU B 1 43 ? 2.42202 -4.73614 -3.22816 1.000 45.25131 43 LEU B CA 1
ATOM 1848 C C . LEU B 1 43 ? 1.64629 -3.42441 -3.34929 1.000 50.91510 43 LEU B C 1
ATOM 1849 O O . LEU B 1 43 ? 1.16750 -2.88316 -2.34807 1.000 52.93923 43 LEU B O 1
ATOM 1854 N N . PRO B 1 44 ? 1.52929 -2.88048 -4.56013 1.000 56.13239 44 PRO B N 1
ATOM 1855 C CA . PRO B 1 44 ? 0.77080 -1.63413 -4.73400 1.000 51.01585 44 PRO B CA 1
ATOM 1856 C C . PRO B 1 44 ? -0.65720 -1.78749 -4.23253 1.000 52.47155 44 PRO B C 1
ATOM 1857 O O . PRO B 1 44 ? -1.32812 -2.78225 -4.50972 1.000 51.24518 44 PRO B O 1
ATOM 1861 N N . GLU B 1 45 ? -1.12564 -0.77806 -3.49818 1.000 53.48152 45 GLU B N 1
ATOM 1862 C CA . GLU B 1 45 ? -2.47492 -0.83875 -2.94334 1.000 55.19545 45 GLU B CA 1
ATOM 1863 C C . GLU B 1 45 ? -3.53128 -0.89478 -4.03928 1.000 50.97944 45 GLU B C 1
ATOM 1864 O O . GLU B 1 45 ? -4.45987 -1.71135 -3.97643 1.000 53.44535 45 GLU B O 1
ATOM 1870 N N . GLU B 1 46 ? -3.40049 -0.04467 -5.05658 1.000 48.99134 46 GLU B N 1
ATOM 1871 C CA . GLU B 1 46 ? -4.41510 0.02238 -6.09977 1.000 51.12212 46 GLU B CA 1
ATOM 1872 C C . GLU B 1 46 ? -4.54341 -1.31487 -6.80609 1.000 50.03129 46 GLU B C 1
ATOM 1873 O O . GLU B 1 46 ? -5.65436 -1.81761 -7.01256 1.000 55.37801 46 GLU B O 1
ATOM 1879 N N . GLU B 1 47 ? -3.40488 -1.91731 -7.16252 1.000 45.44923 47 GLU B N 1
ATOM 1880 C CA . GLU B 1 47 ? -3.41976 -3.18488 -7.88843 1.000 46.05862 47 GLU B CA 1
ATOM 1881 C C . GLU B 1 47 ? -4.15719 -4.26458 -7.10929 1.000 43.37846 47 GLU B C 1
ATOM 1882 O O . GLU B 1 47 ? -5.01274 -4.96892 -7.66312 1.000 45.64237 47 GLU B O 1
ATOM 1888 N N . VAL B 1 48 ? -3.83164 -4.41386 -5.81956 1.000 42.22894 48 VAL B N 1
ATOM 1889 C CA . VAL B 1 48 ? -4.44056 -5.47111 -5.01321 1.000 46.93642 48 VAL B CA 1
ATOM 1890 C C . VAL B 1 48 ? -5.94399 -5.25326 -4.89945 1.000 42.16426 48 VAL B C 1
ATOM 1891 O O . VAL B 1 48 ? -6.73778 -6.19357 -5.03501 1.000 40.80338 48 VAL B O 1
ATOM 1895 N N . SER B 1 49 ? -6.36151 -4.01095 -4.65790 1.000 44.98581 49 SER B N 1
ATOM 1896 C CA . SER B 1 49 ? -7.79046 -3.72954 -4.58132 1.000 42.87402 49 SER B CA 1
ATOM 1897 C C . SER B 1 49 ? -8.48330 -4.03605 -5.89938 1.000 42.90311 49 SER B C 1
ATOM 1898 O O . SER B 1 49 ? -9.64103 -4.47582 -5.90887 1.000 45.27540 49 SER B O 1
ATOM 1901 N N . ARG B 1 50 ? -7.78556 -3.82900 -7.01655 1.000 38.66921 50 ARG B N 1
ATOM 1902 C CA . ARG B 1 50 ? -8.35303 -4.13829 -8.32544 1.000 43.76467 50 ARG B CA 1
ATOM 1903 C C . ARG B 1 50 ? -8.48872 -5.64584 -8.52693 1.000 42.38558 50 ARG B C 1
ATOM 1904 O O . ARG B 1 50 ? -9.47528 -6.12063 -9.10756 1.000 38.55721 50 ARG B O 1
ATOM 1912 N N . TRP B 1 51 ? -7.50452 -6.41665 -8.06081 1.000 37.60168 51 TRP B N 1
ATOM 1913 C CA . TRP B 1 51 ? -7.62192 -7.86933 -8.12817 1.000 40.36724 51 TRP B CA 1
ATOM 1914 C C . TRP B 1 51 ? -8.73363 -8.37044 -7.21635 1.000 37.53214 51 TRP B C 1
ATOM 1915 O O . TRP B 1 51 ? -9.50396 -9.25703 -7.59990 1.000 34.21446 51 TRP B O 1
ATOM 1926 N N . LEU B 1 52 ? -8.84034 -7.80938 -6.00788 1.000 35.21499 52 LEU B N 1
ATOM 1927 C CA . LEU B 1 52 ? -9.87037 -8.27204 -5.08206 1.000 36.10302 52 LEU B CA 1
ATOM 1928 C C . LEU B 1 52 ? -11.25466 -8.11048 -5.68967 1.000 33.00558 52 LEU B C 1
ATOM 1929 O O . LEU B 1 52 ? -12.11029 -8.99689 -5.56056 1.000 40.12189 52 LEU B O 1
ATOM 1934 N N . ASP B 1 53 ? -11.47973 -6.99956 -6.39392 1.000 38.88905 53 ASP B N 1
ATOM 1935 C CA . ASP B 1 53 ? -12.76254 -6.76733 -7.03831 1.000 34.76350 53 ASP B CA 1
ATOM 1936 C C . ASP B 1 53 ? -13.05251 -7.78857 -8.13650 1.000 33.55024 53 ASP B C 1
ATOM 1937 O O . ASP B 1 53 ? -14.21335 -7.95083 -8.51678 1.000 36.65129 53 ASP B O 1
ATOM 1942 N N . MET B 1 54 ? -12.03274 -8.48672 -8.65476 1.000 39.37325 54 MET B N 1
ATOM 1943 C CA . MET B 1 54 ? -12.24571 -9.53800 -9.65760 1.000 35.24013 54 MET B CA 1
ATOM 1944 C C . MET B 1 54 ? -12.75945 -10.84390 -9.06288 1.000 32.76889 54 MET B C 1
ATOM 1945 O O . MET B 1 54 ? -13.34326 -11.66527 -9.78944 1.000 31.32988 54 MET B O 1
ATOM 1950 N N . PHE B 1 55 ? -12.54811 -11.06546 -7.77012 1.000 27.42095 55 PHE B N 1
ATOM 1951 C CA . PHE B 1 55 ? -12.89287 -12.33106 -7.13627 1.000 30.17711 55 PHE B CA 1
ATOM 1952 C C . PHE B 1 55 ? -14.29748 -12.25878 -6.54876 1.000 32.12018 55 PHE B C 1
ATOM 1953 O O . PHE B 1 55 ? -14.63881 -11.29489 -5.85609 1.000 35.24939 55 PHE B O 1
ATOM 1961 N N . ASP B 1 56 ? -15.09895 -13.28402 -6.80825 1.000 35.90567 56 ASP B N 1
ATOM 1962 C CA . ASP B 1 56 ? -16.44583 -13.37955 -6.24587 1.000 32.83962 56 ASP B CA 1
ATOM 1963 C C . ASP B 1 56 ? -16.35767 -14.10310 -4.90673 1.000 35.52517 56 ASP B C 1
ATOM 1964 O O . ASP B 1 56 ? -16.37126 -15.33379 -4.84254 1.000 33.58414 56 ASP B O 1
ATOM 1969 N N . ALA B 1 57 ? -16.26661 -13.32783 -3.82270 1.000 32.15081 57 ALA B N 1
ATOM 1970 C CA . ALA B 1 57 ? -16.22464 -13.87649 -2.46869 1.000 29.38072 57 ALA B CA 1
ATOM 1971 C C . ALA B 1 57 ? -17.60225 -14.35517 -2.01918 1.000 34.33797 57 ALA B C 1
ATOM 1972 O O . ALA B 1 57 ? -18.63403 -13.85831 -2.47971 1.000 31.96225 57 ALA B O 1
ATOM 1974 N N . ASP B 1 58 ? -17.61916 -15.29052 -1.05974 1.000 35.14268 58 ASP B N 1
ATOM 1975 C CA . ASP B 1 58 ? -18.89044 -15.67527 -0.45196 1.000 39.70740 58 ASP B CA 1
ATOM 1976 C C . ASP B 1 58 ? -19.31658 -14.59307 0.54161 1.000 41.52239 58 ASP B C 1
ATOM 1977 O O . ASP B 1 58 ? -18.68066 -13.54041 0.66695 1.000 35.02030 58 ASP B O 1
ATOM 1982 N N . GLU B 1 59 ? -20.40012 -14.85341 1.27839 1.000 42.79407 59 GLU B N 1
ATOM 1983 C CA . GLU B 1 59 ? -20.94645 -13.83487 2.16791 1.000 42.32851 59 GLU B CA 1
ATOM 1984 C C . GLU B 1 59 ? -19.99544 -13.52496 3.31058 1.000 38.16306 59 GLU B C 1
ATOM 1985 O O . GLU B 1 59 ? -20.08214 -12.44178 3.90198 1.000 32.98449 59 GLU B O 1
ATOM 1991 N N . ASN B 1 60 ? -19.10081 -14.45819 3.63791 1.000 34.00385 60 ASN B N 1
ATOM 1992 C CA . ASN B 1 60 ? -18.11591 -14.27279 4.69510 1.000 40.29415 60 ASN B CA 1
ATOM 1993 C C . ASN B 1 60 ? -16.83246 -13.63239 4.19291 1.000 36.26798 60 ASN B C 1
ATOM 1994 O O . ASN B 1 60 ? -15.89131 -13.46554 4.97735 1.000 40.75438 60 ASN B O 1
ATOM 1999 N N . GLY B 1 61 ? -16.77186 -13.26086 2.91693 1.000 27.93233 61 GLY B N 1
ATOM 2000 C CA . GLY B 1 61 ? -15.56527 -12.65690 2.39244 1.000 34.93340 61 GLY B CA 1
ATOM 2001 C C . GLY B 1 61 ? -14.46089 -13.63322 2.05696 1.000 34.27881 61 GLY B C 1
ATOM 2002 O O . GLY B 1 61 ? -13.30284 -13.21983 1.93069 1.000 30.61406 61 GLY B O 1
ATOM 2003 N N . LYS B 1 62 ? -14.77954 -14.91623 1.89976 1.000 31.61428 62 LYS B N 1
ATOM 2004 C CA . LYS B 1 62 ? -13.78254 -15.92277 1.56280 1.000 31.94440 62 LYS B CA 1
ATOM 2005 C C . LYS B 1 62 ? -13.79407 -16.19861 0.06317 1.000 33.83713 62 LYS B C 1
ATOM 2006 O O . LYS B 1 62 ? -14.86597 -16.24540 -0.56243 1.000 29.05348 62 LYS B O 1
ATOM 2012 N N . ILE B 1 63 ? -12.58494 -16.35388 -0.49989 1.000 30.03200 63 ILE B N 1
ATOM 2013 C CA . ILE B 1 63 ? -12.35235 -16.71089 -1.90255 1.000 33.16933 63 ILE B CA 1
ATOM 2014 C C . ILE B 1 63 ? -11.96228 -18.19300 -1.94542 1.000 33.05408 63 ILE B C 1
ATOM 2015 O O . ILE B 1 63 ? -10.97827 -18.58913 -1.30837 1.000 26.66544 63 ILE B O 1
ATOM 2020 N N . THR B 1 64 ? -12.69670 -19.01841 -2.69702 1.000 26.14607 64 THR B N 1
ATOM 2021 C CA . THR B 1 64 ? -12.23635 -20.39035 -2.916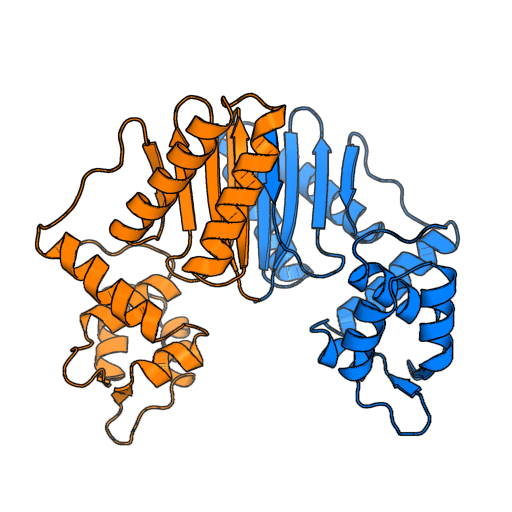00 1.000 24.76532 64 THR B CA 1
ATOM 2022 C C . THR B 1 64 ? -11.05814 -20.41430 -3.89534 1.000 21.65397 64 THR B C 1
ATOM 2023 O O . THR B 1 64 ? -10.91646 -19.54191 -4.75060 1.000 22.41058 64 THR B O 1
ATOM 2027 N N . LEU B 1 65 ? -10.22542 -21.45220 -3.79699 1.000 27.35781 65 LEU B N 1
ATOM 2028 C CA . LEU B 1 65 ? -9.11530 -21.55329 -4.74337 1.000 24.34206 65 LEU B CA 1
ATOM 2029 C C . LEU B 1 65 ? -9.63169 -21.59786 -6.18158 1.000 23.62376 65 LEU B C 1
ATOM 2030 O O . LEU B 1 65 ? -9.06611 -20.95977 -7.07562 1.000 26.55471 65 LEU B O 1
ATOM 2035 N N . GLU B 1 66 ? -10.72195 -22.32380 -6.41757 1.000 24.31653 66 GLU B N 1
ATOM 2036 C CA . GLU B 1 66 ? -11.30724 -22.38347 -7.75621 1.000 28.51487 66 GLU B CA 1
ATOM 2037 C C . GLU B 1 66 ? -11.68078 -21.00456 -8.28617 1.000 32.19504 66 GLU B C 1
ATOM 2038 O O . GLU B 1 66 ? -11.38747 -20.67012 -9.44338 1.000 30.14079 66 GLU B O 1
ATOM 2044 N N . GLU B 1 67 ? -12.36122 -20.19732 -7.46374 1.000 30.38536 67 GLU B N 1
ATOM 2045 C CA . GLU B 1 67 ? -12.76686 -18.86444 -7.90419 1.000 29.17032 67 GLU B CA 1
ATOM 2046 C C . GLU B 1 67 ? -11.55499 -17.98662 -8.15921 1.000 26.96266 67 GLU B C 1
ATOM 2047 O O . GLU B 1 67 ? -11.54292 -17.18219 -9.09710 1.000 26.86537 67 GLU B O 1
ATOM 2053 N N . PHE B 1 68 ? -10.53324 -18.12434 -7.31634 1.000 21.73709 68 PHE B N 1
ATOM 2054 C CA . PHE B 1 68 ? -9.29878 -17.37035 -7.48055 1.000 27.22174 68 PHE B CA 1
ATOM 2055 C C . PHE B 1 68 ? -8.63751 -17.71352 -8.80847 1.000 24.58996 68 PHE B C 1
ATOM 2056 O O . PHE B 1 68 ? -8.26290 -16.81810 -9.57673 1.000 30.94565 68 PHE B O 1
ATOM 2064 N N . CYS B 1 69 ? -8.48096 -19.01150 -9.09763 1.000 25.83240 69 CYS B N 1
ATOM 2065 C CA . CYS B 1 69 ? -7.85649 -19.41375 -10.35957 1.000 30.66541 69 CYS B CA 1
ATOM 2066 C C . CYS B 1 69 ? -8.70896 -19.02923 -11.55915 1.000 33.56798 69 CYS B C 1
ATOM 2067 O O . CYS B 1 69 ? -8.17812 -18.57592 -12.58047 1.000 31.27055 69 CYS B O 1
ATOM 2070 N N . ARG B 1 70 ? -10.02993 -19.22117 -11.46159 1.000 29.16979 70 ARG B N 1
ATOM 2071 C CA . ARG B 1 70 ? -10.92080 -18.84783 -12.55935 1.000 30.74647 70 ARG B CA 1
ATOM 2072 C C . ARG B 1 70 ? -10.78004 -17.37217 -12.90945 1.000 35.35110 70 ARG B C 1
ATOM 2073 O O . ARG B 1 70 ? -10.68658 -17.00217 -14.08950 1.000 32.59119 70 ARG B O 1
ATOM 2081 N N . ALA B 1 71 ? -10.75824 -16.50997 -11.89424 1.000 29.51806 71 ALA B N 1
ATOM 2082 C CA . ALA B 1 71 ? -10.72979 -15.08228 -12.16324 1.000 30.25261 71 ALA B CA 1
ATOM 2083 C C . ALA B 1 71 ? -9.40672 -14.66103 -12.79160 1.000 35.10363 71 ALA B C 1
ATOM 2084 O O . ALA B 1 71 ? -9.37926 -13.70971 -13.57424 1.000 27.54716 71 ALA B O 1
ATOM 2086 N N . LEU B 1 72 ? -8.31933 -15.38071 -12.49717 1.000 27.38826 72 LEU B N 1
ATOM 2087 C CA . LEU B 1 72 ? -6.97680 -15.02234 -12.93675 1.000 28.12336 72 LEU B CA 1
ATOM 2088 C C . LEU B 1 72 ? -6.47197 -15.83605 -14.12961 1.000 31.35030 72 LEU B C 1
ATOM 2089 O O . LEU B 1 72 ? -5.31820 -15.66164 -14.53373 1.000 33.67649 72 LEU B O 1
ATOM 2094 N N . GLY B 1 73 ? -7.29647 -16.69820 -14.70980 1.000 32.16934 73 GLY B N 1
ATOM 2095 C CA . GLY B 1 73 ? -6.84335 -17.56482 -15.78470 1.000 39.10183 73 GLY B CA 1
ATOM 2096 C C . GLY B 1 73 ? -5.82533 -18.61727 -15.38610 1.000 38.87484 73 GLY B C 1
ATOM 2097 O O . GLY B 1 73 ? -4.90408 -18.90245 -16.16298 1.000 31.83619 73 GLY B O 1
ATOM 2098 N N . LEU B 1 74 ? -5.96498 -19.20028 -14.19476 1.000 31.98627 74 LEU B N 1
ATOM 2099 C CA . LEU B 1 74 ? -5.07820 -20.25200 -13.72316 1.000 31.68312 74 LEU B CA 1
ATOM 2100 C C . LEU B 1 74 ? -5.82305 -21.57620 -13.71482 1.000 29.75763 74 LEU B C 1
ATOM 2101 O O . LEU B 1 74 ? -7.05322 -21.62907 -13.73233 1.000 30.16198 74 LEU B O 1
ATOM 2106 N N . ARG B 1 75 ? -5.06446 -22.65727 -13.67038 1.000 25.00195 75 ARG B N 1
ATOM 2107 C CA . ARG B 1 75 ? -5.63638 -23.99534 -13.61821 1.000 30.17276 75 ARG B CA 1
ATOM 2108 C C . ARG B 1 75 ? -5.57634 -24.46739 -12.17147 1.000 31.54879 75 ARG B C 1
ATOM 2109 O O . ARG B 1 75 ? -4.48450 -24.57739 -11.59138 1.000 24.13666 75 ARG B O 1
ATOM 2117 N N . THR B 1 76 ? -6.74647 -24.71572 -11.57660 1.000 25.30742 76 THR B N 1
ATOM 2118 C CA . THR B 1 76 ? -6.77049 -25.02237 -10.14904 1.000 25.42902 76 THR B CA 1
ATOM 2119 C C . THR B 1 76 ? -5.98317 -26.29002 -9.83966 1.000 30.64806 76 THR B C 1
ATOM 2120 O O . THR B 1 76 ? -5.24169 -26.33367 -8.85253 1.000 28.26232 76 THR B O 1
ATOM 2124 N N . ALA B 1 77 ? -6.11863 -27.33327 -10.67316 1.000 28.76807 77 ALA B N 1
ATOM 2125 C CA . ALA B 1 77 ? -5.34708 -28.55031 -10.43660 1.000 29.90417 77 ALA B CA 1
ATOM 2126 C C . ALA B 1 77 ? -3.85261 -28.25103 -10.44734 1.000 28.67517 77 ALA B C 1
ATOM 2127 O O . ALA B 1 77 ? -3.09682 -28.74925 -9.59983 1.000 27.43676 77 ALA B O 1
ATOM 2129 N N . GLU B 1 78 ? -3.41364 -27.42402 -11.39147 1.000 26.08240 78 GLU B N 1
ATOM 2130 C CA . GLU B 1 78 ? -2.01235 -27.01930 -11.43527 1.000 24.60899 78 GLU B CA 1
ATOM 2131 C C . GLU B 1 78 ? -1.62288 -26.20564 -10.20028 1.000 27.52429 78 GLU B C 1
ATOM 2132 O O . GLU B 1 78 ? -0.51976 -26.37380 -9.66752 1.000 25.86835 78 GLU B O 1
ATOM 2138 N N . MET B 1 79 ? -2.49400 -25.30482 -9.72505 1.000 20.21654 79 MET B N 1
ATOM 2139 C CA . MET B 1 79 ? -2.09546 -24.53633 -8.54439 1.000 18.99235 79 MET B CA 1
ATOM 2140 C C . MET B 1 79 ? -2.06196 -25.38844 -7.27866 1.000 21.86715 79 MET B C 1
ATOM 2141 O O . MET B 1 79 ? -1.24959 -25.11559 -6.38448 1.000 21.78096 79 MET B O 1
ATOM 2146 N N . ARG B 1 80 ? -2.91358 -26.41958 -7.17616 1.000 19.66065 80 ARG B N 1
ATOM 2147 C CA . ARG B 1 80 ? -2.77119 -27.37674 -6.07585 1.000 24.20959 80 ARG B CA 1
ATOM 2148 C C . ARG B 1 80 ? -1.38990 -28.02824 -6.07673 1.000 23.14426 80 ARG B C 1
ATOM 2149 O O . ARG B 1 80 ? -0.75997 -28.16858 -5.02070 1.000 21.98756 80 ARG B O 1
ATOM 2157 N N . VAL B 1 81 ? -0.90780 -28.43579 -7.25216 1.000 21.43194 81 VAL B N 1
ATOM 2158 C CA . VAL B 1 81 ? 0.41837 -29.05027 -7.34144 1.000 22.92678 81 VAL B CA 1
ATOM 2159 C C . VAL B 1 81 ? 1.51646 -28.03582 -7.02159 1.000 21.70822 81 VAL B C 1
ATOM 2160 O O . VAL B 1 81 ? 2.47006 -28.34792 -6.29646 1.000 24.53564 81 VAL B O 1
ATOM 2164 N N . GLU B 1 82 ? 1.40679 -26.82185 -7.55884 1.000 22.44647 82 GLU B N 1
ATOM 2165 C CA . GLU B 1 82 ? 2.37734 -25.76866 -7.25167 1.000 23.52442 82 GLU B CA 1
ATOM 2166 C C . GLU B 1 82 ? 2.45427 -25.52040 -5.75437 1.000 25.22179 82 GLU B C 1
ATOM 2167 O O . GLU B 1 82 ? 3.54369 -25.40980 -5.18137 1.000 20.24553 82 GLU B O 1
ATOM 2173 N N . LYS B 1 83 ? 1.29620 -25.40051 -5.10888 1.000 24.14069 83 LYS B N 1
ATOM 2174 C CA . LYS B 1 83 ? 1.25611 -25.19970 -3.66314 1.000 22.38921 83 LYS B CA 1
ATOM 2175 C C . LYS B 1 83 ? 2.09079 -26.24810 -2.93719 1.000 23.83029 83 LYS B C 1
ATOM 2176 O O . LYS B 1 83 ? 2.95021 -25.91262 -2.11275 1.000 24.23695 83 LYS B O 1
ATOM 2182 N N . MET B 1 84 ? 1.87558 -27.52721 -3.25766 1.000 23.73679 84 MET B N 1
ATOM 2183 C CA . MET B 1 84 ? 2.60607 -28.58212 -2.56009 1.000 24.79806 84 MET B CA 1
ATOM 2184 C C . MET B 1 84 ? 4.07609 -28.60471 -2.96539 1.000 22.84944 84 MET B C 1
ATOM 2185 O O . MET B 1 84 ? 4.95124 -28.84557 -2.12261 1.000 23.67349 84 MET B O 1
ATOM 2190 N N . GLU B 1 85 ? 4.38038 -28.34883 -4.23914 1.000 20.94661 85 GLU B N 1
ATOM 2191 C CA . GLU B 1 85 ? 5.78845 -28.36397 -4.64607 1.000 25.54295 85 GLU B CA 1
ATOM 2192 C C . GLU B 1 85 ? 6.57380 -27.21439 -4.01701 1.000 26.83232 85 GLU B C 1
ATOM 2193 O O . GLU B 1 85 ? 7.77942 -27.35074 -3.79609 1.000 26.16214 85 GLU B O 1
ATOM 2199 N N . ARG B 1 86 ? 5.91793 -26.08437 -3.70982 1.000 22.57500 86 ARG B N 1
ATOM 2200 C CA . ARG B 1 86 ? 6.60848 -24.97848 -3.03267 1.000 28.29132 86 ARG B CA 1
ATOM 2201 C C . ARG B 1 86 ? 6.76413 -25.25840 -1.54781 1.000 29.25891 86 ARG B C 1
ATOM 2202 O O . ARG B 1 86 ? 7.82826 -24.98931 -0.97252 1.000 28.69110 86 ARG B O 1
ATOM 2210 N N . GLU B 1 87 ? 5.70493 -25.80090 -0.92625 1.000 23.55951 87 GLU B N 1
ATOM 2211 C CA . GLU B 1 87 ? 5.77049 -26.20366 0.47562 1.000 25.40068 87 GLU B CA 1
ATOM 2212 C C . GLU B 1 87 ? 6.90305 -27.18752 0.69140 1.000 29.36906 87 GLU B C 1
ATOM 2213 O O . GLU B 1 87 ? 7.61425 -27.12362 1.70056 1.000 27.33848 87 GLU B O 1
ATOM 2219 N N . GLU B 1 88 ? 7.09174 -28.09688 -0.26827 1.000 25.71101 88 GLU B N 1
ATOM 2220 C CA . GLU B 1 88 ? 8.12176 -29.11757 -0.16645 1.000 29.73003 88 GLU B CA 1
ATOM 2221 C C . GLU B 1 88 ? 9.49753 -28.51642 0.10649 1.000 29.21611 88 GLU B C 1
ATOM 2222 O O . GLU B 1 88 ? 10.21676 -28.95821 1.01094 1.000 27.10371 88 GLU B O 1
ATOM 2228 N N . VAL B 1 89 ? 9.89265 -27.53153 -0.69255 1.000 25.33043 89 VAL B N 1
ATOM 2229 C CA . VAL B 1 89 ? 11.20789 -26.91872 -0.53831 1.000 25.53089 89 VAL B CA 1
ATOM 2230 C C . VAL B 1 89 ? 11.29367 -26.12441 0.76744 1.000 34.38369 89 VAL B C 1
ATOM 2231 O O . VAL B 1 89 ? 12.32509 -26.14080 1.45407 1.000 29.84805 89 VAL B O 1
ATOM 2235 N N . ARG B 1 90 ? 10.22271 -25.40442 1.12221 1.000 26.80455 90 ARG B N 1
ATOM 2236 C CA . ARG B 1 90 ? 10.19635 -24.67752 2.39175 1.000 31.07230 90 ARG B CA 1
ATOM 2237 C C . ARG B 1 90 ? 10.32222 -25.61738 3.58707 1.000 34.60962 90 ARG B C 1
ATOM 2238 O O . ARG B 1 90 ? 10.84684 -25.21985 4.63271 1.000 32.55795 90 ARG B O 1
ATOM 2246 N N . ALA B 1 91 ? 9.85249 -26.85633 3.45887 1.000 27.00377 91 ALA B N 1
ATOM 2247 C CA . ALA B 1 91 ? 9.93713 -27.83080 4.54483 1.000 29.83237 91 ALA B CA 1
ATOM 2248 C C . ALA B 1 91 ? 11.29061 -28.52048 4.62667 1.000 33.05820 91 ALA B C 1
ATOM 2249 O O . ALA B 1 91 ? 11.45085 -29.42134 5.45633 1.000 29.48525 91 ALA B O 1
ATOM 2251 N N . GLY B 1 92 ? 12.24980 -28.15695 3.77825 1.000 28.83727 92 GLY B N 1
ATOM 2252 C CA . GLY B 1 92 ? 13.56382 -28.77179 3.80993 1.000 28.76768 92 GLY B CA 1
ATOM 2253 C C . GLY B 1 92 ? 13.79451 -29.93087 2.85464 1.000 30.88226 92 GLY B C 1
ATOM 2254 O O . GLY B 1 92 ? 14.87199 -30.53572 2.89469 1.000 30.97753 92 GLY B O 1
ATOM 2255 N N . ARG B 1 93 ? 12.83955 -30.25182 1.98339 1.000 25.97950 93 ARG B N 1
ATOM 2256 C CA . ARG B 1 93 ? 12.98464 -31.41631 1.10454 1.000 28.73681 93 ARG B CA 1
ATOM 2257 C C . ARG B 1 93 ? 13.43213 -31.05544 -0.31068 1.000 32.37326 93 ARG B C 1
ATOM 2258 O O . ARG B 1 93 ? 13.05220 -31.71644 -1.28365 1.000 28.76623 93 ARG B O 1
ATOM 2266 N N . GLY B 1 94 ? 14.27555 -30.04119 -0.45905 1.000 28.43159 94 GLY B N 1
ATOM 2267 C CA . GLY B 1 94 ? 14.78636 -29.70315 -1.77158 1.000 30.42292 94 GLY B CA 1
ATOM 2268 C C . GLY B 1 94 ? 15.67025 -30.78376 -2.37514 1.000 33.02509 94 GLY B C 1
ATOM 2269 O O . GLY B 1 94 ? 16.31926 -31.57294 -1.68359 1.000 30.12939 94 GLY B O 1
ATOM 2270 N N . ARG B 1 95 ? 15.71140 -30.78399 -3.71875 1.000 26.01122 95 ARG B N 1
ATOM 2271 C CA . ARG B 1 95 ? 16.40248 -31.63036 -4.67498 1.000 31.47931 95 ARG B CA 1
ATOM 2272 C C . ARG B 1 95 ? 17.47920 -30.82679 -5.39432 1.000 28.77751 95 ARG B C 1
ATOM 2273 O O . ARG B 1 95 ? 17.26706 -29.64533 -5.67645 1.000 27.28118 95 ARG B O 1
ATOM 2281 N N . PRO B 1 96 ? 18.59979 -31.45068 -5.76886 1.000 27.28286 96 PRO B N 1
ATOM 2282 C CA . PRO B 1 96 ? 19.54405 -30.81671 -6.69694 1.000 29.39706 96 PRO B CA 1
ATOM 2283 C C . PRO B 1 96 ? 18.95714 -30.68526 -8.09377 1.000 32.90450 96 PRO B C 1
ATOM 2284 O O . PRO B 1 96 ? 18.03590 -31.40749 -8.49821 1.000 25.20050 96 PRO B O 1
ATOM 2288 N N . MET B 1 97 ? 19.55842 -29.78859 -8.85353 1.000 26.95468 97 MET B N 1
ATOM 2289 C CA . MET B 1 97 ? 19.29088 -29.68305 -10.27403 1.000 25.33419 97 MET B CA 1
ATOM 2290 C C . MET B 1 97 ? 20.08550 -30.81642 -10.93796 1.000 34.01205 97 MET B C 1
ATOM 2291 O O . MET B 1 97 ? 21.04432 -31.32827 -10.35013 1.000 24.87705 97 MET B O 1
ATOM 2296 N N . PRO B 1 98 ? 19.69988 -31.27558 -12.13016 1.000 30.09186 98 PRO B N 1
ATOM 2297 C CA . PRO B 1 98 ? 20.51277 -32.30845 -12.79134 1.000 29.72428 98 PRO B CA 1
ATOM 2298 C C . PRO B 1 98 ? 21.91387 -31.80546 -13.10856 1.000 29.11135 98 PRO B C 1
ATOM 2299 O O . PRO B 1 98 ? 22.17341 -30.60336 -13.18419 1.000 21.20990 98 PRO B O 1
ATOM 2303 N N . GLU B 1 99 ? 22.83060 -32.75910 -13.28604 1.000 32.32890 99 GLU B N 1
ATOM 2304 C CA . GLU B 1 99 ? 24.23929 -32.42019 -13.47049 1.000 36.36170 99 GLU B CA 1
ATOM 2305 C C . GLU B 1 99 ? 24.43241 -31.50938 -14.67906 1.000 31.58264 99 GLU B C 1
ATOM 2306 O O . GLU B 1 99 ? 23.78455 -31.68610 -15.71484 1.000 34.93893 99 GLU B O 1
ATOM 2312 N N . ASP B 1 100 ? 25.33247 -30.52769 -14.53472 1.000 34.30842 100 ASP B N 1
ATOM 2313 C CA . ASP B 1 100 ? 25.71243 -29.54838 -15.55636 1.000 31.71078 100 ASP B CA 1
ATOM 2314 C C . ASP B 1 100 ? 24.61637 -28.53039 -15.86447 1.000 32.44811 100 ASP B C 1
ATOM 2315 O O . ASP B 1 100 ? 24.78097 -27.70622 -16.78490 1.000 33.77954 100 ASP B O 1
ATOM 2320 N N . VAL B 1 101 ? 23.50702 -28.53817 -15.13654 1.000 25.73324 101 VAL B N 1
ATOM 2321 C CA . VAL B 1 101 ? 22.46979 -27.52817 -15.34195 1.000 29.55131 101 VAL B CA 1
ATOM 2322 C C . VAL B 1 101 ? 22.82007 -26.29900 -14.52168 1.000 27.46113 101 VAL B C 1
ATOM 2323 O O . VAL B 1 101 ? 23.02979 -26.39537 -13.30928 1.000 29.44337 101 VAL B O 1
ATOM 2327 N N . GLU B 1 102 ? 22.88673 -25.14092 -15.17504 1.000 23.82598 102 GLU B N 1
ATOM 2328 C CA . GLU B 1 102 ? 23.00985 -23.86357 -14.48950 1.000 26.39654 102 GLU B CA 1
ATOM 2329 C C . GLU B 1 102 ? 21.72484 -23.08436 -14.73855 1.000 26.48007 102 GLU B C 1
ATOM 2330 O O . GLU B 1 102 ? 21.39427 -22.79177 -15.89192 1.000 30.30179 102 GLU B O 1
ATOM 2336 N N . VAL B 1 103 ? 21.00004 -22.76266 -13.67589 1.000 26.08384 103 VAL B N 1
ATOM 2337 C CA . VAL B 1 103 ? 19.77370 -21.98382 -13.81260 1.000 26.61827 103 VAL B CA 1
ATOM 2338 C C . VAL B 1 103 ? 20.14532 -20.51094 -13.85555 1.000 28.07086 103 VAL B C 1
ATOM 2339 O O . VAL B 1 103 ? 20.89127 -20.02075 -12.99573 1.000 31.41800 103 VAL B O 1
ATOM 2343 N N . ILE B 1 104 ? 19.66050 -19.80768 -14.88071 1.000 26.58686 104 ILE B N 1
ATOM 2344 C CA . ILE B 1 104 ? 19.88307 -18.36378 -15.00363 1.000 22.68507 104 ILE B CA 1
ATOM 2345 C C . ILE B 1 104 ? 18.80521 -17.58433 -14.26372 1.000 26.30375 104 ILE B C 1
ATOM 2346 O O . ILE B 1 104 ? 19.09684 -16.66992 -13.48941 1.000 23.40813 104 ILE B O 1
ATOM 2351 N N . ALA B 1 105 ? 17.54450 -17.92782 -14.50675 1.000 20.91245 105 ALA B N 1
ATOM 2352 C CA . ALA B 1 105 ? 16.40978 -17.31254 -13.83011 1.000 21.61937 105 ALA B CA 1
ATOM 2353 C C . ALA B 1 105 ? 15.26385 -18.30125 -13.89596 1.000 24.24303 105 ALA B C 1
ATOM 2354 O O . ALA B 1 105 ? 15.21134 -19.14044 -14.79478 1.000 20.81683 105 ALA B O 1
ATOM 2356 N N . SER B 1 106 ? 14.32706 -18.17841 -12.96013 1.000 26.52853 106 SER B N 1
ATOM 2357 C CA . SER B 1 106 ? 13.13971 -19.01266 -13.05394 1.000 20.56376 106 SER B CA 1
ATOM 2358 C C . SER B 1 106 ? 12.06602 -18.48022 -12.12396 1.000 24.14531 106 SER B C 1
ATOM 2359 O O . SER B 1 106 ? 12.36443 -17.84832 -11.10708 1.000 21.99797 106 SER B O 1
ATOM 2362 N N . THR B 1 107 ? 10.80648 -18.79069 -12.47338 1.000 17.40381 107 THR B N 1
ATOM 2363 C CA . THR B 1 107 ? 9.68020 -18.64773 -11.56580 1.000 20.29067 107 THR B CA 1
ATOM 2364 C C . THR B 1 107 ? 9.02157 -19.98340 -11.26701 1.000 23.63603 107 THR B C 1
ATOM 2365 O O . THR B 1 107 ? 8.00376 -20.01559 -10.55665 1.000 25.69758 107 THR B O 1
ATOM 2369 N N . MET B 1 108 ? 9.57382 -21.07753 -11.79652 1.000 24.04219 108 MET B N 1
ATOM 2370 C CA . MET B 1 108 ? 9.01148 -22.41986 -11.66521 1.000 27.70071 108 MET B CA 1
ATOM 2371 C C . MET B 1 108 ? 9.22902 -22.97657 -10.26977 1.000 23.28131 108 MET B C 1
ATOM 2372 O O . MET B 1 108 ? 10.19391 -22.63869 -9.58783 1.000 22.95291 108 MET B O 1
ATOM 2377 N N . SER B 1 109 ? 8.35437 -23.89335 -9.87673 1.000 24.52339 109 SER B N 1
ATOM 2378 C CA . SER B 1 109 ? 8.64403 -24.71717 -8.71736 1.000 24.00631 109 SER B CA 1
ATOM 2379 C C . SER B 1 109 ? 9.87219 -25.57994 -8.99761 1.000 23.70499 109 SER B C 1
ATOM 2380 O O . SER B 1 109 ? 10.17783 -25.91582 -10.14527 1.000 23.71793 109 SER B O 1
ATOM 2383 N N . GLN B 1 110 ? 10.57871 -25.94402 -7.92975 1.000 23.48891 110 GLN B N 1
ATOM 2384 C CA . GLN B 1 110 ? 11.80612 -26.71592 -8.07836 1.000 23.65610 110 GLN B CA 1
ATOM 2385 C C . GLN B 1 110 ? 11.57307 -28.03872 -8.80822 1.000 24.35899 110 GLN B C 1
ATOM 2386 O O . GLN B 1 110 ? 12.33408 -28.39327 -9.71611 1.000 25.23605 110 GLN B O 1
ATOM 2392 N N . GLU B 1 111 ? 10.52776 -28.78815 -8.42909 1.000 21.34847 111 GLU B N 1
ATOM 2393 C CA . GLU B 1 111 ? 10.20285 -30.02643 -9.14388 1.000 22.31255 111 GLU B CA 1
ATOM 2394 C C . GLU B 1 111 ? 10.06668 -29.78768 -10.64399 1.000 23.49524 111 GLU B C 1
ATOM 2395 O O . GLU B 1 111 ? 10.62043 -30.54107 -11.45705 1.000 24.44645 111 GLU B O 1
ATOM 2401 N N . LYS B 1 112 ? 9.33462 -28.74034 -11.03712 1.000 18.63119 112 LYS B N 1
ATOM 2402 C CA . LYS B 1 112 ? 9.17231 -28.47525 -12.46826 1.000 24.31981 112 LYS B CA 1
ATOM 2403 C C . LYS B 1 112 ? 10.49398 -28.09520 -13.13399 1.000 22.20500 112 LYS B C 1
ATOM 2404 O O . LYS B 1 112 ? 10.72883 -28.44000 -14.29508 1.000 25.38980 112 LYS B O 1
ATOM 2410 N N . LYS B 1 113 ? 11.35718 -27.36404 -12.42665 1.000 19.24403 113 LYS B N 1
ATOM 2411 C CA . LYS B 1 113 ? 12.68339 -27.07462 -12.96681 1.000 21.02216 113 LYS B CA 1
ATOM 2412 C C . LYS B 1 113 ? 13.45238 -28.36054 -13.25394 1.000 21.33742 113 LYS B C 1
ATOM 2413 O O . LYS B 1 113 ? 14.10700 -28.48194 -14.29510 1.000 20.48700 113 LYS B O 1
ATOM 2419 N N . VAL B 1 114 ? 13.40396 -29.32797 -12.33014 1.000 22.04471 114 VAL B N 1
ATOM 2420 C CA . VAL B 1 114 ? 14.07198 -30.61440 -12.57120 1.000 23.96121 114 VAL B CA 1
ATOM 2421 C C . VAL B 1 114 ? 13.47010 -31.30153 -13.78851 1.000 26.58740 114 VAL B C 1
ATOM 2422 O O . VAL B 1 114 ? 14.18884 -31.78066 -14.68294 1.000 21.92154 114 VAL B O 1
ATOM 2426 N N . GLU B 1 115 ? 12.14234 -31.30608 -13.86429 1.000 23.63215 115 GLU B N 1
ATOM 2427 C CA . GLU B 1 115 ? 11.43329 -31.96942 -14.95036 1.000 24.61391 115 GLU B CA 1
ATOM 2428 C C . GLU B 1 115 ? 11.84113 -31.40491 -16.30466 1.000 22.37756 115 GLU B C 1
ATOM 2429 O O . GLU B 1 115 ? 12.08096 -32.15448 -17.25894 1.000 23.29201 115 GLU B O 1
ATOM 2435 N N . VAL B 1 116 ? 11.87786 -30.07546 -16.42083 1.000 25.55623 116 VAL B N 1
ATOM 2436 C CA . VAL B 1 116 ? 12.14967 -29.46102 -17.71418 1.000 23.51410 116 VAL B CA 1
ATOM 2437 C C . VAL B 1 116 ? 13.60465 -29.66471 -18.10228 1.000 23.76132 116 VAL B C 1
ATOM 2438 O O . VAL B 1 116 ? 13.92266 -29.98057 -19.25718 1.000 24.02236 116 VAL B O 1
ATOM 2442 N N . THR B 1 117 ? 14.51847 -29.44155 -17.15743 1.000 22.31067 117 THR B N 1
ATOM 2443 C CA . THR B 1 117 ? 15.92558 -29.53306 -17.52083 1.000 23.21683 117 THR B CA 1
ATOM 2444 C C . THR B 1 117 ? 16.32922 -30.97091 -17.81003 1.000 23.43004 117 THR B C 1
ATOM 2445 O O . THR B 1 117 ? 17.14543 -31.20943 -18.70429 1.000 24.29270 117 THR B O 1
ATOM 2449 N N . GLU B 1 118 ? 15.73953 -31.94123 -17.10104 1.000 22.91657 118 GLU B N 1
ATOM 2450 C CA . GLU B 1 118 ? 16.04714 -33.34146 -17.37376 1.000 25.94003 118 GLU B CA 1
ATOM 2451 C C . GLU B 1 118 ? 15.51235 -33.77799 -18.73716 1.000 28.26126 118 GLU B C 1
ATOM 2452 O O . GLU B 1 118 ? 16.16531 -34.56289 -19.43504 1.000 27.77542 118 GLU B O 1
ATOM 2458 N N . LYS B 1 119 ? 14.35470 -33.26328 -19.15196 1.000 25.37875 119 LYS B N 1
ATOM 2459 C CA . LYS B 1 119 ? 13.84157 -33.59831 -20.47498 1.000 24.14830 119 LYS B CA 1
ATOM 2460 C C . LYS B 1 119 ? 14.69814 -32.99052 -21.57972 1.000 28.12695 119 LYS B C 1
ATOM 2461 O O . LYS B 1 119 ? 14.88825 -33.61168 -22.63263 1.000 25.07342 119 LYS B O 1
ATOM 2467 N N . PHE B 1 120 ? 15.19244 -31.76442 -21.38152 1.000 25.02683 120 PHE B N 1
ATOM 2468 C CA . PHE B 1 120 ? 16.07622 -31.18091 -22.38897 1.000 24.43809 120 PHE B CA 1
ATOM 2469 C C . PHE B 1 120 ? 17.35515 -31.99391 -22.51925 1.000 31.66635 120 PHE B C 1
ATOM 2470 O O . PHE B 1 120 ? 17.80803 -32.27877 -23.63593 1.000 26.17687 120 PHE B O 1
ATOM 2478 N N . LYS B 1 121 ? 17.95317 -32.38143 -21.38533 1.000 21.98063 121 LYS B N 1
ATOM 2479 C CA . LYS B 1 121 ? 19.15712 -33.20469 -21.44091 1.000 30.42175 121 LYS B CA 1
ATOM 2480 C C . LYS B 1 121 ? 18.87734 -34.54048 -22.12612 1.000 33.32472 121 LYS B C 1
ATOM 2481 O O . LYS B 1 121 ? 19.68050 -35.01264 -22.94024 1.000 27.65034 121 LYS B O 1
ATOM 2487 N N . GLU B 1 122 ? 17.73526 -35.15969 -21.81618 1.000 26.98741 122 GLU B N 1
ATOM 2488 C CA . GLU B 1 122 ? 17.37753 -36.42815 -22.44800 1.000 34.31600 122 GLU B CA 1
ATOM 2489 C C . GLU B 1 122 ? 17.21464 -36.27934 -23.95482 1.000 33.72315 122 GLU B C 1
ATOM 2490 O O . GLU B 1 122 ? 17.65702 -37.14393 -24.72045 1.000 37.27535 122 GLU B O 1
ATOM 2496 N N . PHE B 1 123 ? 16.55245 -35.20746 -24.40300 1.000 27.52907 123 PHE B N 1
ATOM 2497 C CA . PHE B 1 123 ? 16.33901 -35.03402 -25.83851 1.000 26.20753 123 PHE B CA 1
ATOM 2498 C C . PHE B 1 123 ? 17.65068 -34.73777 -26.54394 1.000 30.81105 123 PHE B C 1
ATOM 2499 O O . PHE B 1 123 ? 17.90664 -35.25342 -27.63847 1.000 33.24332 123 PHE B O 1
ATOM 2507 N N . LEU B 1 124 ? 18.49626 -33.91310 -25.92305 1.000 29.32761 124 LEU B N 1
ATOM 2508 C CA . LEU B 1 124 ? 19.81397 -33.61648 -26.47847 1.000 35.57130 124 LEU B CA 1
ATOM 2509 C C . LEU B 1 124 ? 20.67403 -34.86970 -26.59544 1.000 37.29651 124 LEU B C 1
ATOM 2510 O O . LEU B 1 124 ? 21.42069 -35.02812 -27.56848 1.000 40.77273 124 LEU B O 1
ATOM 2515 N N . ALA B 1 125 ? 20.61070 -35.75584 -25.59724 1.000 36.05045 125 ALA B N 1
ATOM 2516 C CA . ALA B 1 125 ? 21.45385 -36.94605 -25.59423 1.000 38.77536 125 ALA B CA 1
ATOM 2517 C C . ALA B 1 125 ? 21.11707 -37.88823 -26.73551 1.000 46.75793 125 ALA B C 1
ATOM 2518 O O . ALA B 1 125 ? 21.97277 -38.68193 -27.14482 1.000 41.94243 125 ALA B O 1
ATOM 2520 N N . LYS B 1 126 ? 19.88819 -37.82691 -27.24478 1.000 44.96648 126 LYS B N 1
ATOM 2521 C CA . LYS B 1 126 ? 19.45361 -38.70961 -28.31315 1.000 47.01883 126 LYS B CA 1
ATOM 2522 C C . LYS B 1 126 ? 19.80848 -38.20154 -29.70205 1.000 51.62248 126 LYS B C 1
ATOM 2523 O O . LYS B 1 126 ? 19.78568 -38.99253 -30.64960 1.000 52.20976 126 LYS B O 1
ATOM 2529 N N . THR B 1 127 ? 20.14018 -36.91096 -29.84873 1.000 57.17810 127 THR B N 1
ATOM 2530 C CA . THR B 1 127 ? 20.40044 -36.31776 -31.15571 1.000 53.20721 127 THR B CA 1
ATOM 2531 C C . THR B 1 127 ? 21.86559 -36.01491 -31.43379 1.000 55.14361 127 THR B C 1
ATOM 2532 O O . THR B 1 127 ? 22.22072 -35.81350 -32.59934 1.000 63.78287 127 THR B O 1
ATOM 2536 N N . GLY B 1 128 ? 22.71832 -35.95711 -30.41342 1.000 59.08690 128 GLY B N 1
ATOM 2537 C CA . GLY B 1 128 ? 24.11729 -35.63604 -30.61690 1.000 64.11951 128 GLY B CA 1
ATOM 2538 C C . GLY B 1 128 ? 24.46464 -34.16318 -30.52866 1.000 63.71883 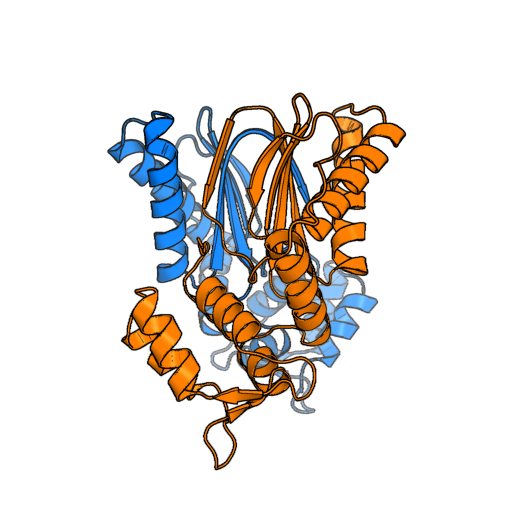128 GLY B C 1
ATOM 2539 O O . GLY B 1 128 ? 25.65606 -33.82219 -30.54096 1.000 60.21342 128 GLY B O 1
ATOM 2540 N N . GLY B 1 129 ? 23.47284 -33.27859 -30.44878 1.000 52.46796 129 GLY B N 1
ATOM 2541 C CA . GLY B 1 129 ? 23.75239 -31.89509 -30.11513 1.000 53.80470 129 GLY B CA 1
ATOM 2542 C C . GLY B 1 129 ? 24.40437 -31.06279 -31.19511 1.000 52.18685 129 GLY B C 1
ATOM 2543 O O . GLY B 1 129 ? 25.00303 -30.03301 -30.88635 1.000 54.94408 129 GLY B O 1
ATOM 2544 N N . LYS B 1 130 ? 24.31456 -31.47097 -32.45047 1.000 55.52489 130 LYS B N 1
ATOM 2545 C CA . LYS B 1 130 ? 24.79421 -30.62727 -33.53040 1.000 48.72278 130 LYS B CA 1
ATOM 2546 C C . LYS B 1 130 ? 23.75553 -29.55118 -33.83813 1.000 44.24923 130 LYS B C 1
ATOM 2547 O O . LYS B 1 130 ? 22.57970 -29.70097 -33.49757 1.000 46.72744 130 LYS B O 1
ATOM 2553 N N . PRO B 1 131 ? 24.16274 -28.43898 -34.46028 1.000 47.84683 131 PRO B N 1
ATOM 2554 C CA . PRO B 1 131 ? 23.17614 -27.38281 -34.73488 1.000 39.85608 131 PRO B CA 1
ATOM 2555 C C . PRO B 1 131 ? 22.00090 -27.86586 -35.56230 1.000 46.08396 131 PRO B C 1
ATOM 2556 O O . PRO B 1 131 ? 20.86958 -27.44634 -35.29920 1.000 40.24804 131 PRO B O 1
ATOM 2560 N N . GLU B 1 132 ? 22.21363 -28.76657 -36.52756 1.000 42.62362 132 GLU B N 1
ATOM 2561 C CA . GLU B 1 132 ? 21.06751 -29.27308 -37.27927 1.000 46.34128 132 GLU B CA 1
ATOM 2562 C C . GLU B 1 132 ? 20.12846 -30.09041 -36.39949 1.000 45.67548 132 GLU B C 1
ATOM 2563 O O . GLU B 1 132 ? 18.92886 -30.15514 -36.67972 1.000 45.10982 132 GLU B O 1
ATOM 2569 N N . ASP B 1 133 ? 20.63732 -30.71981 -35.34126 1.000 41.35342 133 ASP B N 1
ATOM 2570 C CA . ASP B 1 133 ? 19.74416 -31.46866 -34.46920 1.000 40.94227 133 ASP B CA 1
ATOM 2571 C C . ASP B 1 133 ? 19.01101 -30.58957 -33.47267 1.000 46.48808 133 ASP B C 1
ATOM 2572 O O . ASP B 1 133 ? 18.07523 -31.07093 -32.81642 1.000 40.42042 133 ASP B O 1
ATOM 2577 N N . MET B 1 134 ? 19.39752 -29.31967 -33.35120 1.000 44.23968 134 MET B N 1
ATOM 2578 C CA . MET B 1 134 ? 18.82634 -28.50333 -32.29361 1.000 39.10753 134 MET B CA 1
ATOM 2579 C C . MET B 1 134 ? 17.37566 -28.13458 -32.57852 1.000 32.41807 134 MET B C 1
ATOM 2580 O O . MET B 1 134 ? 16.59166 -28.00513 -31.63367 1.000 31.75818 134 MET B O 1
ATOM 2585 N N . ASN B 1 135 ? 16.98093 -27.99652 -33.85440 1.000 28.15434 135 ASN B N 1
ATOM 2586 C CA . ASN B 1 135 ? 15.56287 -27.77040 -34.14392 1.000 36.23861 135 ASN B CA 1
ATOM 2587 C C . ASN B 1 135 ? 14.69651 -28.90813 -33.62969 1.000 34.98178 135 ASN B C 1
ATOM 2588 O O . ASN B 1 135 ? 13.59980 -28.67339 -33.10559 1.000 32.37913 135 ASN B O 1
ATOM 2593 N N . LEU B 1 136 ? 15.15539 -30.14861 -33.80939 1.000 31.85107 136 LEU B N 1
ATOM 2594 C CA . LEU B 1 136 ? 14.41920 -31.29803 -33.29815 1.000 34.39687 136 LEU B CA 1
ATOM 2595 C C . LEU B 1 136 ? 14.33629 -31.27051 -31.77867 1.000 24.09809 136 LEU B C 1
ATOM 2596 O O . LEU B 1 136 ? 13.27172 -31.51927 -31.20883 1.000 29.40019 136 LEU B O 1
ATOM 2601 N N . VAL B 1 137 ? 15.44951 -30.96680 -31.10482 1.000 27.70073 137 VAL B N 1
ATOM 2602 C CA . VAL B 1 137 ? 15.43409 -30.90173 -29.64147 1.000 29.66526 137 VAL B CA 1
ATOM 2603 C C . VAL B 1 137 ? 14.43017 -29.85564 -29.16221 1.000 26.05801 137 VAL B C 1
ATOM 2604 O O . VAL B 1 137 ? 13.62779 -30.11505 -28.25152 1.000 24.44586 137 VAL B O 1
ATOM 2608 N N . VAL B 1 138 ? 14.42295 -28.68055 -29.80365 1.000 21.94258 138 VAL B N 1
ATOM 2609 C CA . VAL B 1 138 ? 13.51387 -27.59821 -29.41503 1.000 27.25812 138 VAL B CA 1
ATOM 2610 C C . VAL B 1 138 ? 12.06058 -28.01410 -29.61880 1.000 26.97003 138 VAL B C 1
ATOM 2611 O O . VAL B 1 138 ? 11.18543 -27.73484 -28.78418 1.000 27.11320 138 VAL B O 1
ATOM 2615 N N . LYS B 1 139 ? 11.77401 -28.65975 -30.74851 1.000 26.99163 139 LYS B N 1
ATOM 2616 C CA . LYS B 1 139 ? 10.41312 -29.11140 -31.02142 1.000 25.94864 139 LYS B CA 1
ATOM 2617 C C . LYS B 1 139 ? 9.96936 -30.17839 -30.01536 1.000 27.76009 139 LYS B C 1
ATOM 2618 O O . LYS B 1 139 ? 8.82245 -30.16117 -29.54222 1.000 29.64300 139 LYS B O 1
ATOM 2624 N N . GLN B 1 140 ? 10.86896 -31.10784 -29.66783 1.000 28.51431 140 GLN B N 1
ATOM 2625 C CA . GLN B 1 140 ? 10.53946 -32.14541 -28.69287 1.000 28.04038 140 GLN B CA 1
ATOM 2626 C C . GLN B 1 140 ? 10.28717 -31.55699 -27.31308 1.000 27.96567 140 GLN B C 1
ATOM 2627 O O . GLN B 1 140 ? 9.36722 -31.99132 -26.60358 1.000 26.17772 140 GLN B O 1
ATOM 2633 N N . LEU B 1 141 ? 11.12073 -30.59798 -26.89742 1.000 23.32306 141 LEU B N 1
ATOM 2634 C CA . LEU B 1 141 ? 10.91660 -29.94071 -25.60778 1.000 23.79702 141 LEU B CA 1
ATOM 2635 C C . LEU B 1 141 ? 9.61491 -29.14218 -25.58436 1.000 21.52274 141 LEU B C 1
ATOM 2636 O O . LEU B 1 141 ? 8.86741 -29.17980 -24.60042 1.000 24.92469 141 LEU B O 1
ATOM 2641 N N . LYS B 1 142 ? 9.30042 -28.45180 -26.67538 1.000 21.17099 142 LYS B N 1
ATOM 2642 C CA . LYS B 1 142 ? 8.04826 -27.71229 -26.73257 1.000 23.35461 142 LYS B CA 1
ATOM 2643 C C . LYS B 1 142 ? 6.85514 -28.66089 -26.69020 1.000 21.07258 142 LYS B C 1
ATOM 2644 O O . LYS B 1 142 ? 5.85233 -28.37630 -26.03309 1.000 24.62022 142 LYS B O 1
ATOM 2650 N N . ASP B 1 143 ? 6.95021 -29.79006 -27.39436 1.000 25.88049 143 ASP B N 1
ATOM 2651 C CA . ASP B 1 143 ? 5.87352 -30.77515 -27.39311 1.000 30.78676 143 ASP B CA 1
ATOM 2652 C C . ASP B 1 143 ? 5.65031 -31.35538 -26.00230 1.000 28.59602 143 ASP B C 1
ATOM 2653 O O . ASP B 1 143 ? 4.50548 -31.48538 -25.54908 1.000 25.06022 143 ASP B O 1
ATOM 2658 N N . TYR B 1 144 ? 6.73924 -31.72780 -25.32127 1.000 24.47098 144 TYR B N 1
ATOM 2659 C CA . TYR B 1 144 ? 6.64412 -32.17180 -23.93394 1.000 23.59211 144 TYR B CA 1
ATOM 2660 C C . TYR B 1 144 ? 5.94351 -31.13185 -23.06577 1.000 22.13156 144 TYR B C 1
ATOM 2661 O O . TYR B 1 144 ? 5.01884 -31.45694 -22.31411 1.000 25.11145 144 TYR B O 1
ATOM 2670 N N . LEU B 1 145 ? 6.37895 -29.87061 -23.14554 1.000 22.06186 145 LEU B N 1
ATOM 2671 C CA . LEU B 1 145 ? 5.79044 -28.81742 -22.30301 1.000 21.62058 145 LEU B CA 1
ATOM 2672 C C . LEU B 1 145 ? 4.31875 -28.57234 -22.63926 1.000 22.39808 145 LEU B C 1
ATOM 2673 O O . LEU B 1 145 ? 3.47096 -28.42865 -21.74484 1.000 21.06800 145 LEU B O 1
ATOM 2678 N N . ASP B 1 146 ? 4.00204 -28.49046 -23.92708 1.000 20.74979 146 ASP B N 1
ATOM 2679 C CA . ASP B 1 146 ? 2.62404 -28.22371 -24.34077 1.000 21.73897 146 ASP B CA 1
ATOM 2680 C C . ASP B 1 146 ? 1.66924 -29.30884 -23.84222 1.000 26.97293 146 ASP B C 1
ATOM 2681 O O . ASP B 1 146 ? 0.55484 -29.01877 -23.37827 1.000 26.90236 146 ASP B O 1
ATOM 2686 N N . GLU B 1 147 ? 2.08582 -30.56710 -23.92747 1.000 22.86490 147 GLU B N 1
ATOM 2687 C CA . GLU B 1 147 ? 1.20284 -31.65808 -23.52551 1.000 27.71194 147 GLU B CA 1
ATOM 2688 C C . GLU B 1 147 ? 1.15899 -31.81528 -22.00942 1.000 27.84390 147 GLU B C 1
ATOM 2689 O O . GLU B 1 147 ? 0.08570 -31.75564 -21.39510 1.000 26.89536 147 GLU B O 1
ATOM 2695 N N . ARG B 1 148 ? 2.32336 -32.03902 -21.39212 1.000 20.33267 148 ARG B N 1
ATOM 2696 C CA . ARG B 1 148 ? 2.35547 -32.35744 -19.96627 1.000 28.37800 148 ARG B CA 1
ATOM 2697 C C . ARG B 1 148 ? 1.98533 -31.15651 -19.09920 1.000 34.00546 148 ARG B C 1
ATOM 2698 O O . ARG B 1 148 ? 1.39952 -31.33776 -18.02131 1.000 26.11262 148 ARG B O 1
ATOM 2706 N N . HIS B 1 149 ? 2.29715 -29.92185 -19.54512 1.000 27.45466 149 HIS B N 1
ATOM 2707 C CA . HIS B 1 149 ? 2.08628 -28.73503 -18.71545 1.000 29.84266 149 HIS B CA 1
ATOM 2708 C C . HIS B 1 149 ? 1.22840 -27.67359 -19.39000 1.000 31.41829 149 HIS B C 1
ATOM 2709 O O . HIS B 1 149 ? 1.36040 -26.49193 -19.07315 1.000 39.11023 149 HIS B O 1
ATOM 2716 N N . GLY B 1 150 ? 0.35759 -28.07123 -20.31648 1.000 24.68060 150 GLY B N 1
ATOM 2717 C CA . GLY B 1 150 ? -0.60625 -27.16256 -20.91248 1.000 24.24476 150 GLY B CA 1
ATOM 2718 C C . GLY B 1 150 ? 0.02068 -26.24219 -21.94765 1.000 28.80343 150 GLY B C 1
ATOM 2719 O O . GLY B 1 150 ? 1.21778 -25.98076 -21.94319 1.000 23.90059 150 GLY B O 1
ATOM 2720 N N . ARG B 1 151 ? -0.81699 -25.74858 -22.86229 1.000 25.46794 151 ARG B N 1
ATOM 2721 C CA . ARG B 1 151 ? -0.35962 -24.82182 -23.90122 1.000 27.21934 151 ARG B CA 1
ATOM 2722 C C . ARG B 1 151 ? -0.44241 -23.36458 -23.41077 1.000 24.20792 151 ARG B C 1
ATOM 2723 O O . ARG B 1 151 ? -1.14409 -23.04685 -22.44036 1.000 22.50883 151 ARG B O 1
ATOM 2731 N N . VAL B 1 152 ? 0.34021 -22.48264 -24.04953 1.000 21.01280 152 VAL B N 1
ATOM 2732 C CA . VAL B 1 152 ? 1.30049 -22.75806 -25.12504 1.000 23.41578 152 VAL B CA 1
ATOM 2733 C C . VAL B 1 152 ? 2.68216 -22.22823 -24.72786 1.000 23.20105 152 VAL B C 1
ATOM 2734 O O . VAL B 1 152 ? 2.80439 -21.14107 -24.16858 1.000 24.63257 152 VAL B O 1
ATOM 2738 N N . TRP B 1 153 ? 3.72815 -22.98533 -25.04724 1.000 22.29895 153 TRP B N 1
ATOM 2739 C CA . TRP B 1 153 ? 5.05989 -22.68907 -24.54182 1.000 22.89668 153 TRP B CA 1
ATOM 2740 C C . TRP B 1 153 ? 5.91067 -22.01781 -25.61464 1.000 27.39778 153 TRP B C 1
ATOM 2741 O O . TRP B 1 153 ? 5.92459 -22.44663 -26.77043 1.000 29.63129 153 TRP B O 1
ATOM 2752 N N . GLN B 1 154 ? 6.60543 -20.95825 -25.22804 1.000 23.12477 154 GLN B N 1
ATOM 2753 C CA . GLN B 1 154 ? 7.64724 -20.37046 -26.05496 1.000 23.51875 154 GLN B CA 1
ATOM 2754 C C . GLN B 1 154 ? 8.94833 -21.06411 -25.70253 1.000 24.83598 154 GLN B C 1
ATOM 2755 O O . GLN B 1 154 ? 9.26769 -21.19126 -24.51634 1.000 22.83577 154 GLN B O 1
ATOM 2761 N N . THR B 1 155 ? 9.67841 -21.54126 -26.71776 1.000 19.83219 155 THR B N 1
ATOM 2762 C CA . THR B 1 155 ? 10.83822 -22.40202 -26.49016 1.000 26.37894 155 THR B CA 1
ATOM 2763 C C . THR B 1 155 ? 11.98362 -21.90138 -27.35366 1.000 27.55199 155 THR B C 1
ATOM 2764 O O . THR B 1 155 ? 11.83617 -21.80837 -28.57561 1.000 27.04971 155 THR B O 1
ATOM 2768 N N . LEU B 1 156 ? 13.11785 -21.57874 -26.72795 1.000 20.78717 156 LEU B N 1
ATOM 2769 C CA . LEU B 1 156 ? 14.28956 -21.12321 -27.46297 1.000 22.82421 156 LEU B CA 1
ATOM 2770 C C . LEU B 1 156 ? 15.54849 -21.79842 -26.95257 1.000 27.93200 156 LEU B C 1
ATOM 2771 O O . LEU B 1 156 ? 15.71034 -21.99863 -25.74676 1.000 27.84874 156 LEU B O 1
ATOM 2776 N N . VAL B 1 157 ? 16.45793 -22.09557 -27.87165 1.000 24.10824 157 VAL B N 1
ATOM 2777 C CA . VAL B 1 157 ? 17.83336 -22.42159 -27.53663 1.000 23.85820 157 VAL B CA 1
ATOM 2778 C C . VAL B 1 157 ? 18.72279 -21.43871 -28.29270 1.000 25.91165 157 VAL B C 1
ATOM 2779 O O . VAL B 1 157 ? 18.43424 -21.08873 -29.44349 1.000 25.82769 157 VAL B O 1
ATOM 2783 N N . LEU B 1 158 ? 19.77026 -20.94998 -27.63329 1.000 25.70154 158 LEU B N 1
ATOM 2784 C CA . LEU B 1 158 ? 20.66751 -20.01121 -28.29344 1.000 24.46912 158 LEU B CA 1
ATOM 2785 C C . LEU B 1 158 ? 22.08471 -20.20332 -27.76902 1.000 32.27184 158 LEU B C 1
ATOM 2786 O O . LEU B 1 158 ? 22.30518 -20.80380 -26.71041 1.000 28.01778 158 LEU B O 1
ATOM 2791 N N . THR B 1 159 ? 23.04522 -19.69720 -28.54698 1.000 27.82855 159 THR B N 1
ATOM 2792 C CA . THR B 1 159 ? 24.44609 -19.61347 -28.15591 1.000 31.41410 159 THR B CA 1
ATOM 2793 C C . THR B 1 159 ? 24.86266 -18.15143 -28.16754 1.000 33.90932 159 THR B C 1
ATOM 2794 O O . THR B 1 159 ? 24.25893 -17.31971 -28.85152 1.000 33.29587 159 THR B O 1
ATOM 2798 N N . GLY B 1 160 ? 25.89016 -17.82784 -27.39243 1.000 30.26940 160 GLY B N 1
ATOM 2799 C CA . GLY B 1 160 ? 26.30733 -16.43999 -27.31387 1.000 29.59680 160 GLY B CA 1
ATOM 2800 C C . GLY B 1 160 ? 25.59159 -15.65559 -26.22870 1.000 36.88324 160 GLY B C 1
ATOM 2801 O O . GLY B 1 160 ? 25.14765 -16.23716 -25.23486 1.000 38.46133 160 GLY B O 1
ATOM 2802 N N . SER B 1 161 ? 25.47084 -14.34030 -26.40815 1.000 34.85862 161 SER B N 1
ATOM 2803 C CA . SER B 1 161 ? 24.89310 -13.43858 -25.41880 1.000 29.55384 161 SER B CA 1
ATOM 2804 C C . SER B 1 161 ? 23.45601 -13.08032 -25.78027 1.000 28.77160 161 SER B C 1
ATOM 2805 O O . SER B 1 161 ? 23.08867 -13.05618 -26.95387 1.000 25.72879 161 SER B O 1
ATOM 2808 N N . TYR B 1 162 ? 22.64732 -12.78549 -24.76164 1.000 28.64930 162 TYR B N 1
ATOM 2809 C CA . TYR B 1 162 ? 21.26798 -12.38833 -25.01062 1.000 26.84806 162 TY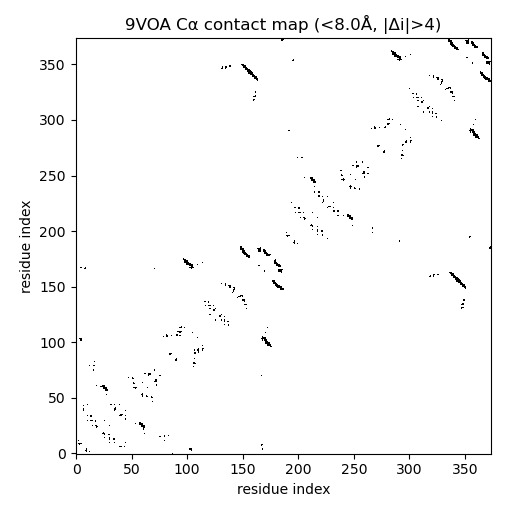R B CA 1
ATOM 2810 C C . TYR B 1 162 ? 20.78420 -11.47194 -23.89961 1.000 24.56306 162 TYR B C 1
ATOM 2811 O O . TYR B 1 162 ? 21.31658 -11.46491 -22.78526 1.000 23.20048 162 TYR B O 1
ATOM 2820 N N . TRP B 1 163 ? 19.75063 -10.70296 -24.23351 1.000 18.76056 163 TRP B N 1
ATOM 2821 C CA . TRP B 1 163 ? 19.03124 -9.84593 -23.30678 1.000 27.25369 163 TRP B CA 1
ATOM 2822 C C . TRP B 1 163 ? 17.55499 -10.01940 -23.62054 1.000 28.98355 163 TRP B C 1
ATOM 2823 O O . TRP B 1 163 ? 17.18498 -10.12411 -24.79637 1.000 26.92295 163 TRP B O 1
ATOM 2834 N N . MET B 1 164 ? 16.71816 -10.10342 -22.58606 1.000 23.45973 164 MET B N 1
ATOM 2835 C CA . MET B 1 164 ? 15.31333 -10.40432 -22.83110 1.000 28.60521 164 MET B CA 1
ATOM 2836 C C . MET B 1 164 ? 14.40631 -9.69849 -21.83721 1.000 26.84878 164 MET B C 1
ATOM 2837 O O . MET B 1 164 ? 14.66747 -9.69089 -20.63441 1.000 30.78059 164 MET B O 1
ATOM 2842 N N . LYS B 1 165 ? 13.32195 -9.13511 -22.35958 1.000 23.17058 165 LYS B N 1
ATOM 2843 C CA . LYS B 1 165 ? 12.19423 -8.66400 -21.56793 1.000 22.51564 165 LYS B CA 1
ATOM 2844 C C . LYS B 1 165 ? 10.96931 -9.38246 -22.11158 1.000 24.02636 165 LYS B C 1
ATOM 2845 O O . LYS B 1 165 ? 10.70110 -9.32581 -23.32092 1.000 22.17766 165 LYS B O 1
ATOM 2851 N N . PHE B 1 166 ? 10.24748 -10.07443 -21.23483 1.000 20.62284 166 PHE B N 1
ATOM 2852 C CA . PHE B 1 166 ? 9.22030 -10.99987 -21.68581 1.000 24.28524 166 PHE B CA 1
ATOM 2853 C C . PHE B 1 166 ? 8.10556 -11.04231 -20.65635 1.000 24.85593 166 PHE B C 1
ATOM 2854 O O . PHE B 1 166 ? 8.23881 -10.52308 -19.55237 1.000 23.71782 166 PHE B O 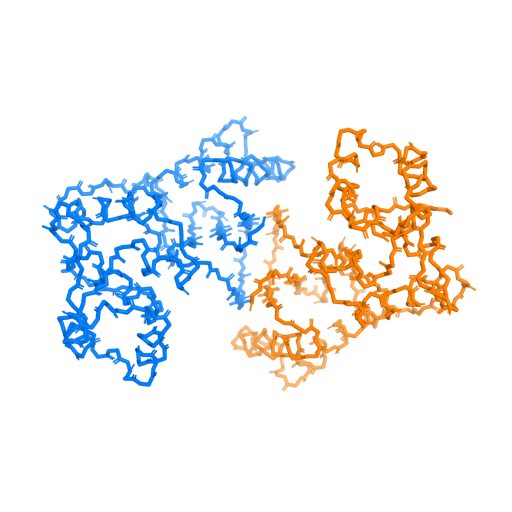1
ATOM 2862 N N . SER B 1 167 ? 6.98422 -11.64609 -21.04866 1.000 22.11315 167 SER B N 1
ATOM 2863 C CA . SER B 1 167 ? 5.82464 -11.79704 -20.17849 1.000 25.27933 167 SER B CA 1
ATOM 2864 C C . SER B 1 167 ? 5.33251 -13.22659 -20.27538 1.000 24.98986 167 SER B C 1
ATOM 2865 O O . SER B 1 167 ? 5.30451 -13.79951 -21.36616 1.000 22.50571 167 SER B O 1
ATOM 2868 N N . HIS B 1 168 ? 4.93039 -13.78931 -19.13755 1.000 23.29871 168 HIS B N 1
ATOM 2869 C CA . HIS B 1 168 ? 4.58995 -15.20398 -19.06168 1.000 20.84674 168 HIS B CA 1
ATOM 2870 C C . HIS B 1 168 ? 3.49175 -15.37572 -18.02624 1.000 24.53972 168 HIS B C 1
ATO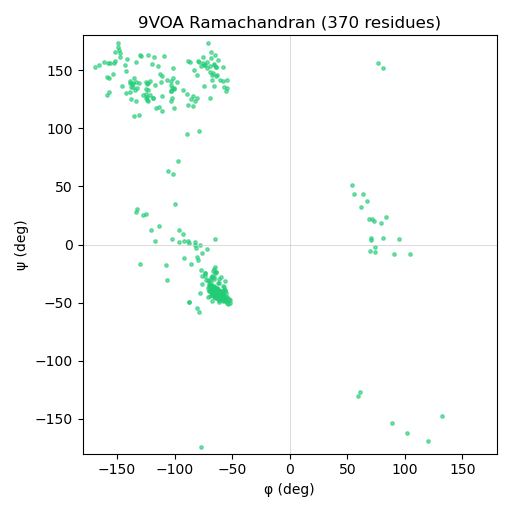M 2871 O O . HIS B 1 168 ? 3.21129 -14.46454 -17.24063 1.000 22.38374 168 HIS B O 1
ATOM 2878 N N . GLU B 1 169 ? 2.85037 -16.54597 -18.05820 1.000 23.98202 169 GLU B N 1
ATOM 2879 C CA . GLU B 1 169 ? 1.85155 -16.88003 -17.05236 1.000 23.75116 169 GLU B CA 1
ATOM 2880 C C . GLU B 1 169 ? 2.54571 -17.15188 -15.71814 1.000 23.84838 169 GLU B C 1
ATOM 2881 O O . GLU B 1 169 ? 3.71385 -17.52941 -15.69734 1.000 19.23524 169 GLU B O 1
ATOM 2887 N N . PRO B 1 170 ? 1.86282 -16.91839 -14.59261 1.000 24.66252 170 PRO B N 1
ATOM 2888 C CA . PRO B 1 170 ? 2.53035 -17.03079 -13.28089 1.000 24.27163 170 PRO B CA 1
ATOM 2889 C C . PRO B 1 170 ? 3.17910 -18.39327 -13.06953 1.000 25.76113 170 PRO B C 1
ATOM 2890 O O . PRO B 1 170 ? 2.56304 -19.44147 -13.30274 1.000 26.18625 170 PRO B O 1
ATOM 2894 N N . PHE B 1 171 ? 4.43833 -18.36321 -12.62132 1.000 20.04979 171 PHE B N 1
ATOM 2895 C CA . PHE B 1 171 ? 5.29029 -19.50948 -12.29930 1.000 26.40239 171 PHE B CA 1
ATOM 2896 C C . PHE B 1 171 ? 5.73082 -20.29621 -13.52613 1.000 26.73994 171 PHE B C 1
ATOM 2897 O O . PHE B 1 171 ? 6.30322 -21.37422 -13.36331 1.000 28.88897 171 PHE B O 1
ATOM 2905 N N . MET B 1 172 ? 5.39108 -19.85957 -14.73884 1.000 23.69723 172 MET B N 1
ATOM 2906 C CA . MET B 1 172 ? 5.73453 -20.65959 -15.91224 1.000 23.14766 172 MET B CA 1
ATOM 2907 C C . MET B 1 172 ? 6.89154 -20.08180 -16.71211 1.000 21.89687 172 MET B C 1
ATOM 2908 O O . MET B 1 172 ? 6.71724 -19.72577 -17.88328 1.000 20.37796 172 MET B O 1
ATOM 2913 N N . SER B 1 173 ? 8.07798 -19.99633 -16.12139 1.000 20.58672 173 SER B N 1
ATOM 2914 C CA . SER B 1 173 ? 9.22125 -19.51241 -16.88584 1.000 20.25894 173 SER B CA 1
ATOM 2915 C C . SER B 1 173 ? 10.51108 -20.07913 -16.30821 1.000 19.49295 173 SER B C 1
ATOM 2916 O O . SER B 1 173 ? 10.62303 -20.30397 -15.10203 1.000 21.90255 173 SER B O 1
ATOM 2919 N N . LEU B 1 174 ? 11.47880 -20.31893 -17.19528 1.000 18.06105 174 LEU B N 1
ATOM 2920 C CA . LEU B 1 174 ? 12.74893 -20.91126 -16.80839 1.000 22.37005 174 LEU B CA 1
ATOM 2921 C C . LEU B 1 174 ? 13.78242 -20.56574 -17.86589 1.000 22.15240 174 LEU B C 1
ATOM 2922 O O . LEU B 1 174 ? 13.54139 -20.76308 -19.06289 1.000 18.75467 174 LEU B O 1
ATOM 2927 N N . GLN B 1 175 ? 14.91550 -20.04174 -17.42256 1.000 22.09133 175 GLN B N 1
ATOM 2928 C CA . GLN B 1 175 ? 16.07939 -19.82236 -18.27170 1.000 22.39962 175 GLN B CA 1
ATOM 2929 C C . GLN B 1 175 ? 17.24430 -20.59884 -17.67028 1.000 22.51309 175 GLN B C 1
ATOM 2930 O O . GLN B 1 175 ? 17.51441 -20.46802 -16.47334 1.000 23.28842 175 GLN B O 1
ATOM 2936 N N . PHE B 1 176 ? 17.92735 -21.41337 -18.48125 1.000 21.80986 176 PHE B N 1
ATOM 2937 C CA . PHE B 1 176 ? 19.04850 -22.19286 -17.95948 1.000 24.64918 176 PHE B CA 1
ATOM 2938 C C . PHE B 1 176 ? 20.09321 -22.41337 -19.04805 1.000 28.28892 176 PHE B C 1
ATOM 2939 O O . PHE B 1 176 ? 19.86660 -22.12817 -20.23136 1.000 23.47359 176 PHE B O 1
ATOM 2947 N N . LYS B 1 177 ? 21.25182 -22.92923 -18.61588 1.000 28.26834 177 LYS B N 1
ATOM 2948 C CA . LYS B 1 177 ? 22.39931 -23.20620 -19.47436 1.000 29.50423 177 LYS B CA 1
ATOM 2949 C C . LYS B 1 177 ? 22.94147 -24.60363 -19.19684 1.000 28.48793 177 LYS B C 1
ATOM 2950 O O . LYS B 1 177 ? 23.06642 -25.01414 -18.03628 1.000 24.14509 177 LYS B O 1
ATOM 2956 N N . VAL B 1 178 ? 23.23190 -25.34192 -20.26617 1.000 25.36385 178 VAL B N 1
ATOM 2957 C CA . VAL B 1 178 ? 23.93626 -26.62980 -20.19536 1.000 29.02592 178 VAL B CA 1
ATOM 2958 C C . VAL B 1 178 ? 25.05736 -26.54009 -21.22632 1.000 35.34925 178 VAL B C 1
ATOM 2959 O O . VAL B 1 178 ? 24.78720 -26.49721 -22.43453 1.000 30.41949 178 VAL B O 1
ATOM 2963 N N . GLY B 1 179 ? 26.30643 -26.48565 -20.76306 1.000 35.09502 179 GLY B N 1
ATOM 2964 C CA . GLY B 1 179 ? 27.42063 -26.31517 -21.66497 1.000 33.97704 179 GLY B CA 1
ATOM 2965 C C . GLY B 1 179 ? 27.31767 -25.00294 -22.41876 1.000 34.96524 179 GLY B C 1
ATOM 2966 O O . GLY B 1 179 ? 27.16224 -23.93151 -21.82293 1.000 35.47118 179 GLY B O 1
ATOM 2967 N N . PRO B 1 180 ? 27.39237 -25.05780 -23.74798 1.000 29.18275 180 PRO B N 1
ATOM 2968 C CA . PRO B 1 180 ? 27.27377 -23.83935 -24.55998 1.000 34.85881 180 PRO B CA 1
ATOM 2969 C C . PRO B 1 180 ? 25.84546 -23.46031 -24.92782 1.000 35.26779 180 PRO B C 1
ATOM 2970 O O . PRO B 1 180 ? 25.64837 -22.46341 -25.63180 1.000 35.21817 180 PRO B O 1
ATOM 2974 N N . ASN B 1 181 ? 24.84767 -24.21860 -24.48828 1.000 32.18537 181 ASN B N 1
ATOM 2975 C CA . ASN B 1 181 ? 23.47263 -23.99435 -24.90266 1.000 30.11293 181 ASN B CA 1
ATOM 2976 C C . ASN B 1 181 ? 22.69067 -23.27734 -23.80882 1.000 31.68892 181 ASN B C 1
ATOM 2977 O O . ASN B 1 181 ? 22.66989 -23.71925 -22.65420 1.000 31.01464 181 ASN B O 1
ATOM 2982 N N . ILE B 1 182 ? 22.07365 -22.16018 -24.16911 1.000 23.85666 182 ILE B N 1
ATOM 2983 C CA . ILE B 1 182 ? 21.16159 -21.44310 -23.28790 1.000 22.72446 182 ILE B CA 1
ATOM 2984 C C . ILE B 1 182 ? 19.75949 -21.81388 -23.73734 1.000 22.93832 182 ILE B C 1
ATOM 2985 O O . ILE B 1 182 ? 19.47650 -21.84584 -24.94040 1.000 27.03844 182 ILE B O 1
ATOM 2990 N N . VAL B 1 183 ? 18.89664 -22.12657 -22.78530 1.000 22.22861 183 VAL B N 1
ATOM 2991 C CA . VAL B 1 183 ? 17.55027 -22.61518 -23.06555 1.000 22.76505 183 VAL B CA 1
ATOM 2992 C C . VAL B 1 183 ? 16.57574 -21.70967 -22.33511 1.000 21.98520 183 VAL B C 1
ATOM 2993 O O . VAL B 1 183 ? 16.73116 -21.48967 -21.13346 1.000 21.84132 183 VAL B O 1
ATOM 2997 N N . LEU B 1 184 ? 15.60073 -21.15614 -23.06161 1.000 17.89008 184 LEU B N 1
ATOM 2998 C CA . LEU B 1 184 ? 14.60427 -20.25586 -22.48889 1.000 21.08802 184 LEU B CA 1
ATOM 2999 C C . LEU B 1 184 ? 13.22319 -20.82703 -22.76922 1.000 19.61506 184 LEU B C 1
ATOM 3000 O O . LEU B 1 184 ? 12.88182 -21.05374 -23.93240 1.000 20.49594 184 LEU B O 1
ATOM 3005 N N . VAL B 1 185 ? 12.42261 -21.05744 -21.72668 1.000 20.36410 185 VAL B N 1
ATOM 3006 C CA . VAL B 1 185 ? 11.07023 -21.57639 -21.93925 1.000 17.59567 185 VAL B CA 1
ATOM 3007 C C . VAL B 1 185 ? 10.08358 -20.82445 -21.05291 1.000 20.47368 185 VAL B C 1
ATOM 3008 O O . VAL B 1 185 ? 10.36393 -20.53620 -19.88446 1.000 20.65293 185 VAL B O 1
ATOM 3012 N N . TRP B 1 186 ? 8.91375 -20.51623 -21.60880 1.000 15.77021 186 TRP B N 1
ATOM 3013 C CA . TRP B 1 186 ? 7.87577 -19.90549 -20.79403 1.000 20.79413 186 TRP B CA 1
ATOM 3014 C C . TRP B 1 186 ? 6.52951 -20.14447 -21.45650 1.000 21.89058 186 TRP B C 1
ATOM 3015 O O . TRP B 1 186 ? 6.45031 -20.36680 -22.66660 1.000 20.78019 186 TRP B O 1
ATOM 3026 N N . ARG B 1 187 ? 5.47125 -20.09936 -20.64823 1.000 21.24988 187 ARG B N 1
ATOM 3027 C CA . ARG B 1 187 ? 4.11462 -20.35485 -21.12841 1.000 20.85267 187 ARG B CA 1
ATOM 3028 C C . ARG B 1 187 ? 3.31214 -19.06122 -21.20328 1.000 23.08165 187 ARG B C 1
ATOM 3029 O O . ARG B 1 187 ? 3.43209 -18.18885 -20.33182 1.000 21.81682 187 ARG B O 1
ATOM 3037 N N . THR B 1 188 ? 2.49458 -18.94577 -22.24843 1.000 23.76816 188 THR B N 1
ATOM 3038 C CA . THR B 1 188 ? 1.56636 -17.84827 -22.47943 1.000 25.64676 188 THR B CA 1
ATOM 3039 C C . THR B 1 188 ? 0.19977 -18.44859 -22.77588 1.000 25.03143 188 THR B C 1
ATOM 3040 O O . THR B 1 188 ? 0.09610 -19.64785 -23.05556 1.000 23.70408 188 THR B O 1
ATOM 3044 N N . PRO B 1 189 ? -0.87669 -17.66176 -22.66815 1.000 28.26260 189 PRO B N 1
ATOM 3045 C CA . PRO B 1 189 ? -2.21731 -18.21792 -22.92051 1.000 31.61370 189 PRO B CA 1
ATOM 3046 C C . PRO B 1 189 ? -2.40289 -18.68289 -24.36077 1.000 33.81223 189 PRO B C 1
ATOM 3047 O O . PRO B 1 189 ? -1.74770 -18.19346 -25.28820 1.000 32.36308 189 PRO B O 1
ATOM 3051 N N . SER B 1 190 ? -3.29927 -19.66214 -24.51496 1.000 39.57685 190 SER B N 1
ATOM 3052 C CA . SER B 1 190 ? -3.84561 -20.15762 -25.79434 1.000 50.76137 190 SER B CA 1
ATOM 3053 C C . SER B 1 190 ? -3.00560 -21.27750 -26.38020 1.000 43.43900 190 SER B C 1
ATOM 3054 O O . SER B 1 190 ? -3.55119 -22.29471 -26.81834 1.000 51.54011 190 SER B O 1
#

Solvent-accessible surface area: 18882 Å² total; per-residue (Å²): 154,87,34,74,38,60,37,38,5,50,0,0,10,5,0,5,46,53,3,151,69,235,99,48,65,2,33,21,96,91,0,104,104,11,3,73,114,84,183,11,62,125,137,58,8,46,141,22,8,124,82,15,101,37,87,180,116,28,71,0,44,4,86,42,0,0,143,34,24,56,20,108,27,55,25,3,118,65,0,40,121,23,39,30,65,60,109,70,71,162,40,140,110,48,27,142,99,20,92,58,85,49,21,14,4,4,40,64,11,31,16,29,2,0,73,46,0,59,88,40,32,82,186,30,53,34,105,76,127,35,4,72,80,0,0,98,62,0,18,63,42,0,18,129,143,33,15,126,6,4,0,0,0,0,0,42,47,59,45,36,24,79,54,40,51,27,19,0,2,8,0,20,0,70,16,39,104,11,24,0,0,1,2,6,1,39,99,168,68,32,137,48,64,57,49,6,36,0,0,23,4,0,7,93,58,1,99,91,202,82,36,56,3,37,39,114,80,0,94,96,14,0,61,111,62,182,13,47,114,129,65,4,40,169,33,20,109,96,9,107,39,62,184,113,20,64,0,57,4,103,24,1,0,139,18,31,58,20,108,24,61,25,1,129,59,0,8,109,17,52,70,54,61,123,60,68,141,45,147,112,48,29,138,98,18,92,55,84,44,40,31,12,4,42,62,13,40,25,36,1,0,73,50,0,63,76,25,32,86,157,29,62,29,116,70,132,33,3,70,90,0,0,100,52,0,24,56,20,0,9,141,156,21,15,130,5,3,0,0,0,0,0,40,49,57,38,34,20,65,42,21,50,24,13,3,1,3,1,22,0,64,18,39,95,15,12,0,0,0,0,6,2,42,109

Sequence (374 aa):
VALEGSNLEKMIQLFLQLDRNRDDIVDENELRQACAEHKLPEEEVSRWLDMFDADENGKITLEEFCRALGLRTAEMRVEKMEREEVRAGRGRPMPEDVEVIASTMSQEKKVEVTEKFKEFLAKTGGKPEDMNLVVKQLKDYLDERHGRVWQTLVLTGSYWMKFSHEPFMSLQFKVGPNIVLVWRTPSVALEGSNLEKMIQLFLQLDRNRDDIVDENELRQACAEHKLPEEEVSRWLDMFDADENGKITLEEFCRALGLRTAEMRVEKMEREEVRAGRGRPMPEDVEVIASTMSQEKKVEVTEKFKEFLAKTGGKPEDMNLVVKQLKDYLDERHGRVWQTLVLTGSYWMKFSHEPFMSLQFKVGPNIVLVWRTPS

Organism: Schistosoma mansoni (NCBI:txid6183)

Nearest PDB structures (foldseek):
  5fwz-assembly1_A-2  TM=9.418E-01  e=2.845E-11  Fasciola hepatica
  5fx0-assembly1_A-2  TM=9.553E-01  e=1.759E-10  Fasciola hepatica
  5x2d-assembly2_B-2  TM=8.219E-01  e=8.144E-07  Clonorchis sinensis
  8bwy-assembly1_I  TM=8.918E-01  e=2.594E-05  Chlamydomonas reinhardtii
  8bx8-assembly1_I  TM=7.656E-01  e=1.509E-04  Tetrahymena thermophila

Foldseek 3Di:
DDADDDLVLSLLLLLLVQQDDPQQKHAQVSSVVVCVVNVRDPVVVVVLVVLADPPVNRIGHLVRSCVSQVHDSVVSVVVSVLQVCVVVVRADDADPQKFWDDFLARRVVNNVLVVLLVVLCVVPVNDPVCVVVSQVVSQVVCCPVPNDGKDKDKDQDDDDDDDDAPRRFWTWIDGPRIIMTMGHDDD/DDDDDDLVLRLLLLLLVQADPVFQKHALVVSLVVSVVVPRDNVVSVVLLVLADADPRRIGHLVSSCVSQVHDSVVSVVQSVLQVCVVVPNDDDAPPQKFWPDFLARRVVNNVLVVLLVVQCVVQVNDPVCVVVSQVSSQVCCCPPPNDDKDKDKDFDDDDDDDDARGRFWTWIDHPRIIITMGHDDD

B-factor: mean 33.94, std 12.47, range [13.69, 95.05]

InterPro domains:
  IPR001372 Dynein light chain, type 1/2 [PF01221] (95-181)
  IPR001372 Dynein light chain, type 1/2 [SM01375] (90-181)
  IPR002048 EF-hand domain [PF13499] (18-64)
  IPR002048 EF-hand domain [PS50222] (37-72)
  IPR002048 EF-hand domain [SM00054] (41-69)
  IPR011992 EF-hand domain pair [SSF47473] (5-67)
  IPR018247 EF-Hand 1, calcium-binding site [PS00018] (50-62)
  IPR037177 Dynein light chain superfamily [G3DSA:3.30.740.10] (89-181)
  IPR037177 Dynein light chain superfamily [SSF54648] (90-182)

Radius of gyration: 23.11 Å; Cα contacts (8 Å, |Δi|>4): 539; chains: 2; bounding box: 55×46×60 Å